Protein AF-A0AAV5ABP9-F1 (afdb_monomer)

Solvent-accessible surface area (backbone atoms only — not comparable to full-atom values): 22775 Å² total; per-residue (Å²): 106,71,69,58,48,53,48,49,71,70,69,61,62,86,67,40,73,38,62,64,53,72,76,90,63,80,54,78,75,54,71,71,56,44,53,53,24,44,56,47,23,50,57,42,38,57,63,58,50,28,58,46,76,56,95,91,38,80,39,76,64,48,29,26,40,53,70,56,33,76,92,38,43,71,46,12,31,52,50,42,53,54,31,68,34,77,51,54,72,71,52,22,71,60,40,74,41,64,24,58,48,83,53,46,57,26,41,31,40,62,42,60,69,42,52,54,41,56,42,40,75,74,50,80,63,92,67,87,70,66,89,77,56,72,86,69,51,84,60,48,59,58,40,54,44,34,39,46,74,86,51,79,84,89,48,54,27,37,42,39,69,58,70,47,73,68,56,50,53,47,38,37,73,78,68,59,50,73,42,73,61,64,62,43,41,45,51,37,10,73,29,41,27,34,52,42,68,64,50,75,50,83,93,82,78,78,61,95,81,65,95,66,56,39,60,58,43,43,51,34,74,43,73,82,26,63,80,29,77,47,61,68,33,92,79,40,38,32,48,45,62,49,56,56,46,67,77,73,56,93,73,88,71,89,73,54,64,39,78,20,67,33,35,26,23,70,47,58,92,63,78,84,73,90,50,93,84,58,80,77,78,92,82,70,75,75,40,73,32,82,49,53,26,35,17,55,43,22,50,28,57,76,70,69,41,71,63,36,39,57,38,23,30,43,38,19,49,46,43,52,48,50,33,55,51,35,48,53,64,57,69,74,49,70,85,91,52,88,48,70,70,57,50,49,52,48,34,60,65,46,31,46,81,83,48,62,64,58,59,52,18,43,51,46,39,52,54,53,55,46,59,48,61,69,48,44,58,48,49,52,50,49,52,48,52,50,52,50,53,52,51,54,52,54,58,54,66,74,76,110

Foldseek 3Di:
DVVLLVVCLVVVDLEAEQDFQQDPDFDDDDPVSQVVRLVVSVVSLLVNLFWDADPNDTHGHAYEYEQGRALDLVSLLVSLVQQVDADDPVSCVRNVDRGSLVSYQYYEYECQSNLSNQCCVPDVDPPPDDSLWCPSVPSVLSSLCSNPVPPDPPHAYEYEDDRDPLSVLCCCPRPNHDYYDCVNLLVCLLLQWQFEAAPLHDDDPPPVPDPDAAARTDLLLDPVLLPFQDARYPQAAAPVVVVVVVVPDPDPDDRHHQCFCQRWNWDWPWDDDPDPPDDTDPPIDIDTDHHHGSSNLSVCLLVVPPVSSVSRSRSSVSRVVNRVVSVVVVVPDDPVDDDSVNSSVVSPRRYPSRNVVSVVSNVSSVVSVCVPPPNVVVVVVVVVVVVVVVVVVVVVVVVD

Secondary structure (DSSP, 8-state):
-HHHHHHHHHH--SSEEPPP---SSPSP--HHHHHHHHHHHHHHHHHHHS-EEETTEEE---EEEE---TT-HHHHHHHHHHHHSPPPHHHHHHH--SSSGGGEEEEEEEHHHHHHHHHHHH--S-----TT-GGGGGGHHHHHHHHHTTS-SSS-EEEE----HHHHHHHHHHH---EE--HHHHHHHHTTEEE---SSPPSS---TT--SPBPSEEETTSGGGGG--S-S-SSSBPHHHHHHHHTT--------B--STTTS-EE--S----STT----TT---EEPPPPPHHHHHHHHHHT-THHHHHHHHHHHHHHHHHHHHHHHHHTS-TTS--HHHHHHHHHHHB-SS-HHHHHHHHHHHHHHHHSTHHHHHHHHHHHHHHHHHHHHHHHHT--

Structure (mmCIF, N/CA/C/O backbone):
data_AF-A0AAV5ABP9-F1
#
_entry.id   AF-A0AAV5ABP9-F1
#
loop_
_atom_site.group_PDB
_atom_site.id
_atom_site.type_symbol
_atom_site.label_atom_id
_atom_site.label_alt_id
_atom_site.label_comp_id
_atom_site.label_asym_id
_atom_site.label_entity_id
_atom_site.label_seq_id
_atom_site.pdbx_PDB_ins_code
_atom_site.Cartn_x
_atom_site.Cartn_y
_atom_site.Cartn_z
_atom_site.occupancy
_atom_site.B_iso_or_equiv
_atom_site.auth_seq_id
_atom_site.auth_comp_id
_atom_site.auth_asym_id
_atom_site.auth_atom_id
_atom_site.pdbx_PDB_model_num
ATOM 1 N N . MET A 1 1 ? -21.504 12.100 12.388 1.00 76.19 1 MET A N 1
ATOM 2 C CA . MET A 1 1 ? -21.628 10.659 12.692 1.00 76.19 1 MET A CA 1
ATOM 3 C C . MET A 1 1 ? -22.806 10.020 11.988 1.00 76.19 1 MET A C 1
ATOM 5 O O . MET A 1 1 ? -22.550 9.231 11.090 1.00 76.19 1 MET A O 1
ATOM 9 N N . HIS A 1 2 ? -24.050 10.438 12.254 1.00 82.38 2 HIS A N 1
ATOM 10 C CA . HIS A 1 2 ? -25.236 9.886 11.575 1.00 82.38 2 HIS A CA 1
ATOM 11 C C . HIS A 1 2 ? -25.135 9.827 10.042 1.00 82.38 2 HIS A C 1
ATOM 13 O O . HIS A 1 2 ? -25.516 8.823 9.454 1.00 82.38 2 HIS A O 1
ATOM 19 N N . ALA A 1 3 ? -24.556 10.848 9.397 1.00 91.69 3 ALA A N 1
ATOM 20 C CA . ALA A 1 3 ? -24.339 10.840 7.948 1.00 91.69 3 ALA A CA 1
ATOM 21 C C . ALA A 1 3 ? -23.408 9.704 7.476 1.00 91.69 3 ALA A C 1
ATOM 23 O O . ALA A 1 3 ? -23.707 9.045 6.488 1.00 91.69 3 ALA A O 1
ATOM 24 N N . TYR A 1 4 ? -22.311 9.440 8.198 1.00 93.75 4 TYR A N 1
ATOM 25 C CA . TYR A 1 4 ? -21.371 8.371 7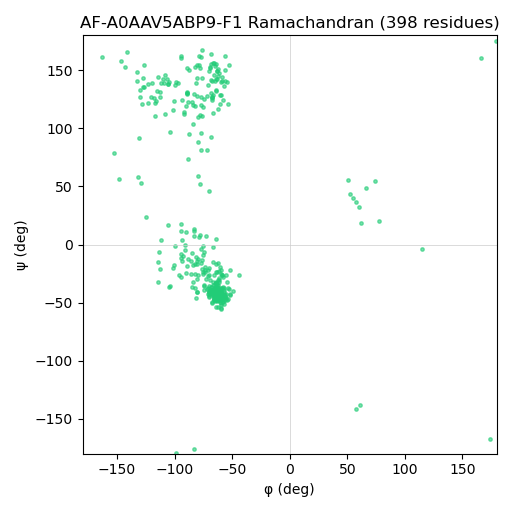.846 1.00 93.75 4 TYR A CA 1
ATOM 26 C C . TYR A 1 4 ? -21.979 6.987 8.066 1.00 93.75 4 TYR A C 1
ATOM 28 O O . TYR A 1 4 ? -21.883 6.132 7.194 1.00 93.75 4 TYR A O 1
ATOM 36 N N . ARG A 1 5 ? -22.663 6.788 9.199 1.00 92.19 5 ARG A N 1
ATOM 37 C CA . ARG A 1 5 ? -23.379 5.538 9.471 1.00 92.19 5 ARG A CA 1
ATOM 38 C C . ARG A 1 5 ? -24.446 5.278 8.408 1.00 92.19 5 ARG A C 1
ATOM 40 O O . ARG A 1 5 ? -24.461 4.196 7.846 1.00 92.19 5 ARG A O 1
ATOM 47 N N . SER A 1 6 ? -25.265 6.283 8.089 1.00 92.00 6 SER A N 1
ATOM 48 C CA . SER A 1 6 ? -26.284 6.198 7.034 1.00 92.00 6 SER A CA 1
ATOM 49 C C . SER A 1 6 ? -25.678 5.808 5.681 1.00 92.00 6 SER A C 1
ATOM 51 O O . SER A 1 6 ? -26.166 4.890 5.024 1.00 92.00 6 SER A O 1
ATOM 53 N N . TYR A 1 7 ? -24.553 6.430 5.307 1.00 93.19 7 TYR A N 1
ATOM 54 C CA . TYR A 1 7 ? -23.805 6.069 4.103 1.00 93.19 7 TYR A CA 1
ATOM 55 C C . TYR A 1 7 ? -23.319 4.613 4.136 1.00 93.19 7 TYR A C 1
ATOM 57 O O . TYR A 1 7 ? -23.580 3.862 3.200 1.00 93.19 7 TYR A O 1
ATOM 65 N N . ALA A 1 8 ? -22.673 4.184 5.224 1.00 92.19 8 ALA A N 1
ATOM 66 C CA . ALA A 1 8 ? -22.177 2.816 5.368 1.00 92.19 8 ALA A CA 1
ATOM 67 C C . ALA A 1 8 ? -23.312 1.779 5.297 1.00 92.19 8 ALA A C 1
ATOM 69 O O . ALA A 1 8 ? -23.156 0.745 4.656 1.00 92.19 8 ALA A O 1
ATOM 70 N N . THR A 1 9 ? -24.475 2.073 5.886 1.00 90.31 9 THR A N 1
ATOM 71 C CA . THR A 1 9 ? -25.656 1.196 5.830 1.00 90.31 9 THR A CA 1
ATOM 72 C C . THR A 1 9 ? -26.358 1.188 4.477 1.00 90.31 9 THR A C 1
ATOM 74 O O . THR A 1 9 ? -27.052 0.228 4.170 1.00 90.31 9 THR A O 1
ATOM 77 N N . ALA A 1 10 ? -26.197 2.241 3.673 1.00 91.44 10 ALA A N 1
ATOM 78 C CA . ALA A 1 10 ? -26.749 2.299 2.324 1.00 91.44 10 ALA A CA 1
ATOM 79 C C . ALA A 1 10 ? -25.852 1.583 1.304 1.00 91.44 10 ALA A C 1
ATOM 81 O O . ALA A 1 10 ? -26.357 0.951 0.382 1.00 91.44 10 ALA A O 1
ATOM 82 N N . VAL A 1 11 ? -24.529 1.688 1.466 1.00 92.06 11 VAL A N 1
ATOM 83 C CA . VAL A 1 11 ? -23.543 1.084 0.556 1.00 92.06 11 VAL A CA 1
ATOM 84 C C . VAL A 1 11 ? -23.264 -0.380 0.898 1.00 92.06 11 VAL A C 1
ATOM 86 O O . VAL A 1 11 ? -23.002 -1.158 -0.011 1.00 92.06 11 VAL A O 1
ATOM 89 N N . LEU A 1 12 ? -23.333 -0.751 2.182 1.00 89.38 12 LEU A N 1
ATOM 90 C CA . LEU A 1 12 ? -23.032 -2.094 2.696 1.00 89.38 12 LEU A CA 1
ATOM 91 C C . LEU A 1 12 ? -21.674 -2.649 2.213 1.00 89.38 12 LEU A C 1
ATOM 93 O O . LEU A 1 12 ? -21.633 -3.729 1.627 1.00 89.38 12 LEU A O 1
ATOM 97 N N . PRO A 1 13 ? -20.553 -1.932 2.433 1.00 94.44 13 PRO A N 1
ATOM 98 C CA . PRO A 1 13 ? -19.239 -2.455 2.073 1.00 94.44 13 PRO A CA 1
ATOM 99 C C . PRO A 1 13 ? -18.839 -3.625 2.986 1.00 94.44 13 PRO A C 1
ATOM 101 O O . PRO A 1 13 ? -19.225 -3.668 4.156 1.00 94.44 13 PRO A O 1
ATOM 104 N N . ASP A 1 14 ? -17.997 -4.529 2.477 1.00 94.94 14 ASP A N 1
ATOM 105 C CA . ASP A 1 14 ? -17.521 -5.702 3.227 1.00 94.94 14 ASP A CA 1
ATOM 106 C C . ASP A 1 14 ? -16.711 -5.336 4.479 1.00 94.94 14 ASP A C 1
ATOM 108 O O . ASP A 1 14 ? -16.720 -6.076 5.464 1.00 94.94 14 ASP A O 1
ATOM 112 N N . ILE A 1 15 ? -16.013 -4.195 4.439 1.00 95.94 15 ILE A N 1
ATOM 113 C CA . ILE A 1 15 ? -15.185 -3.650 5.521 1.00 95.94 15 ILE A CA 1
ATOM 114 C C . ILE A 1 15 ? -15.559 -2.183 5.743 1.00 95.94 15 ILE A C 1
ATOM 116 O O . ILE A 1 15 ? -15.636 -1.396 4.796 1.00 95.94 15 ILE A O 1
ATOM 120 N N . ILE A 1 16 ? -15.752 -1.796 7.006 1.00 96.50 16 ILE A N 1
ATOM 121 C CA . ILE A 1 16 ? -16.068 -0.421 7.409 1.00 96.50 16 ILE A CA 1
ATOM 122 C C . ILE A 1 16 ? -14.989 0.089 8.354 1.00 96.50 16 ILE A C 1
ATOM 124 O O . ILE A 1 16 ? -14.723 -0.521 9.382 1.00 96.50 16 ILE A O 1
ATOM 128 N N . PHE A 1 17 ? -14.405 1.246 8.056 1.00 95.69 17 PHE A N 1
ATOM 129 C CA . PHE A 1 17 ? -13.435 1.881 8.945 1.00 95.69 17 PHE A CA 1
ATOM 130 C C . PHE A 1 17 ? -14.124 2.816 9.940 1.00 95.69 17 PHE A C 1
ATOM 132 O O . PHE A 1 17 ? -14.895 3.694 9.558 1.00 95.69 17 PHE A O 1
ATOM 139 N N . SER A 1 18 ? -13.832 2.678 11.234 1.00 95.38 18 SER A N 1
ATOM 140 C CA . SER A 1 18 ? -14.307 3.644 12.227 1.00 95.38 18 SER A CA 1
ATOM 141 C C . SER A 1 18 ? -13.690 5.018 11.949 1.00 95.38 18 SER A C 1
ATOM 143 O O . SER A 1 18 ? -12.470 5.116 11.798 1.00 95.38 18 SER A O 1
ATOM 145 N N . LEU A 1 19 ? -14.489 6.086 11.955 1.00 94.19 19 LEU A N 1
ATOM 146 C CA . LEU A 1 19 ? -13.950 7.436 11.793 1.00 94.19 19 LEU A CA 1
ATOM 147 C C . LEU A 1 19 ? -13.095 7.841 13.008 1.00 94.19 19 LEU A C 1
ATOM 149 O O . LEU A 1 19 ? -13.609 7.830 14.129 1.00 94.19 19 LEU A O 1
ATOM 153 N N . PRO A 1 20 ? -11.834 8.261 12.811 1.00 94.88 20 PRO A N 1
ATOM 154 C CA . PRO A 1 20 ? -11.014 8.846 13.870 1.00 94.88 20 PRO A CA 1
ATOM 155 C C . PRO A 1 20 ? -11.190 10.379 13.956 1.00 94.88 20 PRO A C 1
ATOM 157 O O . PRO A 1 20 ? -11.413 11.046 12.947 1.00 94.88 20 PRO A O 1
ATOM 160 N N . ASP A 1 21 ? -11.008 10.985 15.136 1.00 95.00 21 ASP A N 1
ATOM 161 C CA . ASP A 1 21 ? -10.822 12.448 15.268 1.00 95.00 21 ASP A CA 1
ATOM 162 C C . ASP A 1 21 ? -9.337 12.817 15.140 1.00 95.00 21 ASP A C 1
ATOM 164 O O . ASP A 1 21 ? -8.674 13.143 16.129 1.00 95.00 21 ASP A O 1
ATOM 168 N N . ILE A 1 22 ? -8.796 12.760 13.924 1.00 88.88 22 ILE A N 1
ATOM 169 C CA . ILE A 1 22 ? -7.418 13.192 13.650 1.00 88.88 22 ILE A CA 1
ATOM 170 C C . ILE A 1 22 ? -7.398 14.722 13.507 1.00 88.88 22 ILE A C 1
ATOM 172 O O . ILE A 1 22 ? -8.206 15.275 12.756 1.00 88.88 22 ILE A O 1
ATOM 176 N N . PRO A 1 23 ? -6.524 15.453 14.226 1.00 84.38 23 PRO A N 1
ATOM 177 C CA . PRO A 1 23 ? -6.449 16.901 14.080 1.00 84.38 23 PRO A CA 1
ATOM 178 C C . PRO A 1 23 ? -6.087 17.309 12.646 1.00 84.38 23 PRO A C 1
ATOM 180 O O . PRO A 1 23 ? -5.089 16.858 12.104 1.00 84.38 23 PRO A O 1
ATOM 183 N N . PHE A 1 24 ? -6.877 18.211 12.060 1.00 83.31 24 PHE A N 1
ATOM 184 C CA . PHE A 1 24 ? -6.592 18.788 10.740 1.00 83.31 24 PHE A CA 1
ATOM 185 C C . PHE A 1 24 ? -5.496 19.865 10.783 1.00 83.31 24 PHE A C 1
ATOM 187 O O . PHE A 1 24 ? -4.980 20.276 9.748 1.00 83.31 24 PHE A O 1
ATOM 194 N N . THR A 1 25 ? -5.184 20.380 11.975 1.00 85.94 25 THR A N 1
ATOM 195 C CA . THR A 1 25 ? -4.130 21.377 12.172 1.00 85.94 25 THR A CA 1
ATOM 196 C C . THR A 1 25 ? -2.759 20.703 12.148 1.00 85.94 25 THR A C 1
ATOM 198 O O . THR A 1 25 ? -2.661 19.547 12.567 1.00 85.94 25 THR A O 1
ATOM 201 N N . PRO A 1 26 ? -1.687 21.402 11.744 1.00 84.38 26 PRO A N 1
ATOM 202 C CA . PRO A 1 26 ? -0.336 20.859 11.836 1.00 84.38 26 PRO A CA 1
ATOM 203 C C . PRO A 1 26 ? 0.050 20.493 13.288 1.00 84.38 26 PRO A C 1
ATOM 205 O O . PRO A 1 26 ? -0.382 21.182 14.219 1.00 84.38 26 PRO A O 1
ATOM 208 N N . PRO A 1 27 ? 0.819 19.410 13.503 1.00 86.12 27 PRO A N 1
ATOM 209 C CA . PRO A 1 27 ? 1.435 19.093 14.795 1.00 86.12 27 PRO A CA 1
ATOM 210 C C . PRO A 1 27 ? 2.537 20.114 15.163 1.00 86.12 27 PRO A C 1
ATOM 212 O O . PRO A 1 27 ? 2.998 20.839 14.282 1.00 86.12 27 PRO A O 1
ATOM 215 N N . PRO A 1 28 ? 2.982 20.189 16.438 1.00 88.19 28 PRO A N 1
ATOM 216 C CA . PRO A 1 28 ? 2.688 19.281 17.553 1.00 88.19 28 PRO A CA 1
ATOM 217 C C . PRO A 1 28 ? 1.329 19.526 18.230 1.00 88.19 28 PRO A C 1
ATOM 219 O O . PRO A 1 28 ? 0.794 20.633 18.246 1.00 8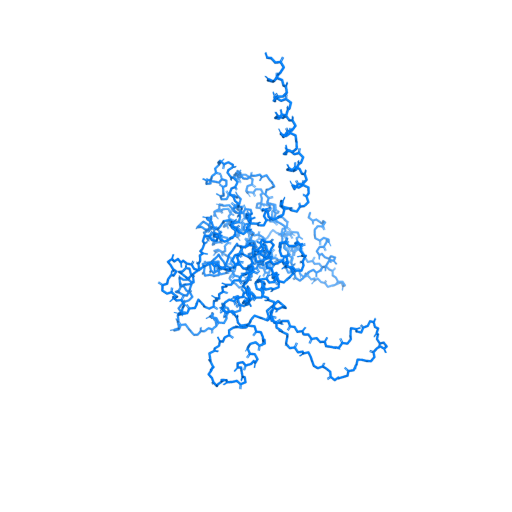8.19 28 PRO A O 1
ATOM 222 N N . TYR A 1 29 ? 0.773 18.476 18.845 1.00 89.31 29 TYR A N 1
ATOM 223 C CA . TYR A 1 29 ? -0.518 18.532 19.539 1.00 89.31 29 TYR A CA 1
ATOM 224 C C . TYR A 1 29 ? -0.357 18.517 21.059 1.00 89.31 29 TYR A C 1
ATOM 226 O O . TYR A 1 29 ? 0.414 17.734 21.610 1.00 89.31 29 TYR A O 1
ATOM 234 N N . SER A 1 30 ? -1.141 19.345 21.753 1.00 91.31 30 SER A N 1
ATOM 235 C CA . SER A 1 30 ? -1.190 19.338 23.218 1.00 91.31 30 SER A CA 1
ATOM 236 C C . SER A 1 30 ? -1.826 18.055 23.762 1.00 91.31 30 SER A C 1
ATOM 238 O O . SER A 1 30 ? -2.683 17.450 23.112 1.00 91.31 30 SER A O 1
ATOM 240 N N . GLN A 1 31 ? -1.492 17.690 25.005 1.00 92.44 31 GLN A N 1
ATOM 241 C CA . GLN A 1 31 ? -2.100 16.542 25.691 1.00 92.44 31 GLN A CA 1
ATOM 242 C C . GLN A 1 31 ? -3.635 16.613 25.670 1.00 92.44 31 GLN A C 1
ATOM 244 O O . GLN A 1 31 ? -4.302 15.643 25.327 1.00 92.44 31 GLN A O 1
ATOM 249 N N . LYS A 1 32 ? -4.203 17.800 25.932 1.00 94.00 32 LYS A N 1
ATOM 250 C CA . LYS A 1 32 ? -5.653 18.041 25.886 1.00 94.00 32 LYS A CA 1
ATOM 251 C C . LYS A 1 32 ? -6.254 17.739 24.508 1.00 94.00 32 LYS A C 1
ATOM 253 O O . LYS A 1 32 ? -7.375 17.239 24.429 1.00 94.00 32 LYS A O 1
ATOM 258 N N . ARG A 1 33 ? -5.539 18.039 23.413 1.00 94.12 33 ARG A N 1
ATOM 259 C CA . ARG A 1 33 ? -6.014 17.733 22.053 1.00 94.12 33 ARG A CA 1
ATOM 260 C C . ARG A 1 33 ? -6.011 16.231 21.785 1.00 94.12 33 ARG A C 1
ATOM 262 O O . ARG A 1 33 ? -6.974 15.753 21.188 1.00 94.12 33 ARG A O 1
ATOM 269 N N . ILE A 1 34 ? -4.978 15.521 22.241 1.00 93.69 34 ILE A N 1
ATOM 270 C CA . ILE A 1 34 ? -4.862 14.061 22.108 1.00 93.69 34 ILE A CA 1
ATOM 271 C C . ILE A 1 34 ? -5.971 13.366 22.907 1.00 93.69 34 ILE A C 1
ATOM 273 O O . ILE A 1 34 ? -6.684 12.541 22.348 1.00 93.69 34 ILE A O 1
ATOM 277 N N . THR A 1 35 ? -6.196 13.758 24.165 1.00 95.12 35 THR A N 1
ATOM 278 C CA . THR A 1 35 ? -7.293 13.219 24.988 1.00 95.12 35 THR A CA 1
ATOM 279 C C . THR A 1 35 ? -8.649 13.405 24.307 1.00 95.12 35 THR A C 1
ATOM 281 O O . THR A 1 35 ? -9.393 12.446 24.138 1.00 95.12 35 THR A O 1
ATOM 284 N N . LYS A 1 36 ? -8.934 14.608 23.795 1.00 95.94 36 LYS A N 1
ATOM 285 C CA . LYS A 1 36 ? -10.193 14.881 23.085 1.00 95.94 36 LYS A CA 1
ATOM 286 C C . LYS A 1 36 ? -10.344 14.078 21.785 1.00 95.94 36 LYS A C 1
ATOM 288 O O . LYS A 1 36 ? -11.460 13.736 21.403 1.00 95.94 36 LYS A O 1
ATOM 293 N N . SER A 1 37 ? -9.234 13.816 21.091 1.00 95.69 37 SER A N 1
ATOM 294 C CA . SER A 1 37 ? -9.201 12.967 19.893 1.00 95.69 37 SER A CA 1
ATOM 295 C C . SER A 1 37 ? -9.574 11.520 20.229 1.00 95.69 37 SER A C 1
ATOM 297 O O . SER A 1 37 ? -10.409 10.930 19.544 1.00 95.69 37 SER A O 1
ATOM 299 N N . ILE A 1 38 ? -9.027 10.983 21.324 1.00 96.75 38 ILE A N 1
ATOM 300 C CA . ILE A 1 38 ? -9.359 9.655 21.856 1.00 96.75 38 ILE A CA 1
ATOM 301 C C . ILE A 1 38 ? -10.846 9.573 22.214 1.00 96.75 38 ILE A C 1
ATOM 303 O O . ILE A 1 38 ? -11.552 8.732 21.662 1.00 96.75 38 ILE A O 1
ATOM 307 N N . GLU A 1 39 ? -11.339 10.485 23.057 1.00 96.81 39 GLU A N 1
ATOM 308 C CA . GLU A 1 39 ? -12.739 10.514 23.512 1.00 96.81 39 GLU A CA 1
ATOM 309 C C . GLU A 1 39 ? -13.724 10.539 22.338 1.00 96.81 39 GLU A C 1
ATOM 311 O O . GLU A 1 39 ? -14.662 9.748 22.273 1.00 96.81 39 GLU A O 1
ATOM 316 N N . ARG A 1 40 ? -13.486 11.415 21.356 1.00 96.75 40 ARG A N 1
ATOM 317 C CA . ARG A 1 40 ? -14.351 11.515 20.176 1.00 96.75 40 ARG A CA 1
ATOM 318 C C . ARG A 1 40 ? -14.293 10.271 19.306 1.00 96.75 40 ARG A C 1
ATOM 320 O O . ARG A 1 40 ? -15.340 9.826 18.854 1.00 96.75 40 ARG A O 1
ATOM 327 N N . SER A 1 41 ? -13.107 9.706 19.091 1.00 97.50 41 SER A N 1
ATOM 328 C CA . SER A 1 41 ? -12.960 8.482 18.293 1.00 97.50 41 SER A CA 1
ATOM 329 C C . SER A 1 41 ? -13.698 7.304 18.940 1.00 97.50 41 SER A C 1
ATOM 331 O O . SER A 1 41 ? -14.334 6.529 18.234 1.00 97.50 41 SER A O 1
ATOM 333 N N . LEU A 1 42 ? -13.706 7.216 20.276 1.00 97.62 42 LEU A N 1
ATOM 334 C CA . LEU A 1 42 ? -14.500 6.230 21.019 1.00 97.62 42 LEU A CA 1
ATOM 335 C C . LEU A 1 42 ? -16.009 6.459 20.851 1.00 97.62 42 LEU A C 1
ATOM 337 O O . LEU A 1 42 ? -16.729 5.522 20.514 1.00 97.62 42 LEU A O 1
ATOM 341 N N . CYS A 1 43 ? -16.493 7.701 20.988 1.00 96.06 43 CYS A N 1
ATOM 342 C CA . CYS A 1 43 ? -17.899 8.027 20.710 1.00 96.06 43 CYS A CA 1
ATOM 343 C C . CYS A 1 43 ? -18.306 7.652 19.277 1.00 96.06 43 CYS A C 1
ATOM 345 O O . CYS A 1 43 ? -19.420 7.192 19.030 1.00 96.06 43 CYS A O 1
ATOM 347 N N . TYR A 1 44 ? -17.408 7.877 18.318 1.00 96.62 44 TYR A N 1
ATOM 348 C CA . TYR A 1 44 ? -17.653 7.588 16.911 1.00 96.62 44 TYR A CA 1
ATOM 349 C C . TYR A 1 44 ? -17.704 6.084 16.639 1.00 96.62 44 TYR A C 1
ATOM 351 O O . TYR A 1 44 ? -18.564 5.627 15.883 1.00 96.62 44 TYR A O 1
ATOM 359 N N . LEU A 1 45 ? -16.819 5.327 17.289 1.00 97.44 45 LEU A N 1
ATOM 360 C CA . LEU A 1 45 ? -16.797 3.873 17.248 1.00 97.44 45 LEU A CA 1
ATOM 361 C C . LEU A 1 45 ? -18.078 3.275 17.845 1.00 97.44 45 LEU A C 1
ATOM 363 O O . LEU A 1 45 ? -18.715 2.437 17.212 1.00 97.44 45 LEU A O 1
ATOM 367 N N . LEU A 1 46 ? -18.502 3.750 19.019 1.00 96.44 46 LEU A N 1
ATOM 368 C CA . LEU A 1 46 ? -19.734 3.294 19.662 1.00 96.44 46 LEU A CA 1
ATOM 369 C C . LEU A 1 46 ? -20.949 3.445 18.728 1.00 96.44 46 LEU A C 1
ATOM 371 O O . LEU A 1 46 ? -21.774 2.539 18.626 1.00 96.44 46 LEU A O 1
ATOM 375 N N . ASP A 1 47 ? -21.049 4.566 18.007 1.00 95.25 47 ASP A N 1
ATOM 376 C CA . ASP A 1 47 ? -22.166 4.810 17.089 1.00 95.25 47 ASP A CA 1
ATOM 377 C C . ASP A 1 47 ? -22.158 3.875 15.870 1.00 95.25 47 ASP A C 1
ATOM 379 O O . ASP A 1 47 ? -23.218 3.397 15.463 1.00 95.25 47 ASP A O 1
ATOM 383 N N . ILE A 1 48 ? -20.991 3.573 15.288 1.00 96.19 48 ILE A N 1
ATOM 384 C CA . ILE A 1 48 ? -20.904 2.673 14.124 1.00 96.19 48 ILE A CA 1
ATOM 385 C C . ILE A 1 48 ? -21.082 1.192 14.509 1.00 96.19 48 ILE A C 1
ATOM 387 O O . ILE A 1 48 ? -21.583 0.419 13.696 1.00 96.19 48 ILE A O 1
ATOM 391 N N . LEU A 1 49 ? -20.780 0.810 15.756 1.00 96.31 49 LEU A N 1
ATOM 392 C CA . LEU A 1 49 ? -20.941 -0.561 16.268 1.00 96.31 49 LEU A CA 1
ATOM 393 C C . LEU A 1 49 ? -22.385 -0.964 16.594 1.00 96.31 49 LEU A C 1
ATOM 395 O O . LEU A 1 49 ? -22.661 -2.153 16.786 1.00 96.31 49 LEU A O 1
ATOM 399 N N . LYS A 1 50 ? -23.321 -0.009 16.650 1.00 95.06 50 LYS A N 1
ATOM 400 C CA . LYS A 1 50 ? -24.747 -0.327 16.809 1.00 95.06 50 LYS A CA 1
ATOM 401 C C . LYS A 1 50 ? -25.195 -1.265 15.676 1.00 95.06 50 LYS A C 1
ATOM 403 O O . LYS A 1 50 ? -24.768 -1.061 14.532 1.00 95.06 50 LYS A O 1
ATOM 408 N N . PRO A 1 51 ? -26.053 -2.261 15.940 1.00 93.44 51 PRO A N 1
ATOM 409 C CA . PRO A 1 51 ? -26.547 -3.151 14.897 1.00 93.44 51 PRO A CA 1
ATOM 410 C C . PRO A 1 51 ? -27.413 -2.393 13.881 1.00 93.44 51 PRO A C 1
ATOM 412 O O . PRO A 1 51 ? -27.945 -1.315 14.159 1.00 93.44 51 PRO A O 1
ATOM 415 N N . VAL A 1 52 ? -27.515 -2.940 12.676 1.00 90.94 52 VAL A N 1
ATOM 416 C CA . VAL A 1 52 ? -28.318 -2.404 11.574 1.00 90.94 52 VAL A CA 1
ATOM 417 C C . VAL A 1 52 ? -29.455 -3.376 11.320 1.00 90.94 52 VAL A C 1
ATOM 419 O O . VAL A 1 52 ? -29.217 -4.565 11.137 1.00 90.94 52 VAL A O 1
ATOM 422 N N . GLU A 1 53 ? -30.686 -2.884 11.312 1.00 88.31 53 GLU A N 1
ATOM 423 C CA . GLU A 1 53 ? -31.849 -3.704 10.997 1.00 88.31 53 GLU A CA 1
ATOM 424 C C . GLU A 1 53 ? -32.119 -3.663 9.491 1.00 88.31 53 GLU A C 1
ATOM 426 O O . GLU A 1 53 ? -32.363 -2.600 8.920 1.00 88.31 53 GLU A O 1
ATOM 431 N N . ILE A 1 54 ? -32.059 -4.824 8.840 1.00 84.50 54 ILE A N 1
ATOM 432 C CA . ILE A 1 54 ? -32.387 -4.992 7.422 1.00 84.50 54 ILE A CA 1
ATOM 433 C C . ILE A 1 54 ? -33.388 -6.140 7.333 1.00 84.50 54 ILE A C 1
ATOM 435 O O . ILE A 1 54 ? -33.094 -7.253 7.763 1.00 84.50 54 ILE A O 1
ATOM 439 N N . ASN A 1 55 ? -34.578 -5.881 6.785 1.00 86.94 55 ASN A N 1
ATOM 440 C CA . ASN A 1 55 ? -35.657 -6.872 6.670 1.00 86.94 55 ASN A CA 1
ATOM 441 C C . ASN A 1 55 ? -35.992 -7.574 8.008 1.00 86.94 55 ASN A C 1
ATOM 443 O O . ASN A 1 55 ? -36.153 -8.793 8.041 1.00 86.94 55 ASN A O 1
ATOM 447 N N . ASN A 1 56 ? -36.077 -6.813 9.107 1.00 88.25 56 ASN A N 1
ATOM 448 C CA . ASN A 1 56 ? -36.322 -7.301 10.476 1.00 88.25 56 ASN A CA 1
ATOM 449 C C . ASN A 1 56 ? -35.250 -8.261 11.030 1.00 88.25 56 ASN A C 1
ATOM 451 O O . ASN A 1 56 ? -35.501 -8.995 11.986 1.00 88.25 56 ASN A O 1
ATOM 455 N N . VAL A 1 57 ? -34.052 -8.275 10.439 1.00 89.69 57 VAL A N 1
ATOM 456 C CA . VAL A 1 57 ? -32.894 -9.018 10.944 1.00 89.69 57 VAL A CA 1
ATOM 457 C C . VAL A 1 57 ? -31.813 -8.024 11.349 1.00 89.69 57 VAL A C 1
ATOM 459 O O . VAL A 1 57 ? -31.496 -7.096 10.604 1.00 89.69 57 VAL A O 1
ATOM 462 N N . LEU A 1 58 ? -31.251 -8.213 12.543 1.00 90.50 58 LEU A N 1
ATOM 463 C CA . LEU A 1 58 ? -30.156 -7.395 13.054 1.00 90.50 58 LEU A CA 1
ATOM 464 C C . LEU A 1 58 ? -28.820 -7.913 12.522 1.00 90.50 58 LEU A C 1
ATOM 466 O O . LEU A 1 58 ? -28.415 -9.037 12.812 1.00 90.50 58 LEU A O 1
ATOM 470 N N . TYR A 1 59 ? -28.116 -7.057 11.794 1.00 90.06 59 TYR A N 1
ATOM 471 C CA . TYR A 1 59 ? -26.777 -7.305 11.281 1.00 90.06 59 TYR A CA 1
ATOM 472 C C . TYR A 1 59 ? -25.750 -6.472 12.038 1.00 90.06 59 TYR A C 1
ATOM 474 O O . TYR A 1 59 ? -26.001 -5.326 12.422 1.00 90.06 59 TYR A O 1
ATOM 482 N N . ARG A 1 60 ? -24.558 -7.042 12.217 1.00 91.50 60 ARG A N 1
ATOM 483 C CA . ARG A 1 60 ? -23.376 -6.294 12.643 1.00 91.50 60 ARG A CA 1
ATOM 484 C C . ARG A 1 60 ? -22.528 -5.957 11.431 1.00 91.50 60 ARG A C 1
ATOM 486 O O . ARG A 1 60 ? -22.375 -6.764 10.523 1.00 91.50 60 ARG A O 1
ATOM 493 N N . LEU A 1 61 ? -21.996 -4.746 11.448 1.00 93.56 61 LEU A N 1
ATOM 494 C CA . LEU A 1 61 ? -21.055 -4.270 10.451 1.00 93.56 61 LEU A CA 1
ATOM 495 C C . LEU A 1 61 ? -19.653 -4.797 10.782 1.00 93.56 61 LEU A C 1
ATOM 497 O O . LEU A 1 61 ? -19.282 -4.841 11.954 1.00 93.56 61 LEU A O 1
ATOM 501 N N . ASN A 1 62 ? -18.868 -5.145 9.761 1.00 95.81 62 ASN A N 1
ATOM 502 C CA . ASN A 1 62 ? -17.470 -5.551 9.926 1.00 95.81 62 ASN A CA 1
ATOM 503 C C . ASN A 1 62 ? -16.593 -4.312 10.151 1.00 95.81 62 ASN A C 1
ATOM 505 O O . ASN A 1 62 ? -16.013 -3.755 9.212 1.00 95.81 62 ASN A O 1
ATOM 509 N N . VAL A 1 63 ? -16.566 -3.820 11.391 1.00 97.69 63 VAL A N 1
ATOM 510 C CA . VAL A 1 63 ? -15.910 -2.555 11.734 1.00 97.69 63 VAL A CA 1
ATOM 511 C C . VAL A 1 63 ? -14.443 -2.777 12.079 1.00 97.69 63 VAL A C 1
ATOM 513 O O . VAL A 1 63 ? -14.106 -3.479 13.028 1.00 97.69 63 VAL A O 1
ATOM 516 N N . PHE A 1 64 ? -13.570 -2.101 11.347 1.00 98.31 64 PHE A N 1
ATOM 517 C CA . PHE A 1 64 ? -12.145 -2.003 11.609 1.00 98.31 64 PHE A CA 1
ATOM 518 C C . PHE A 1 64 ? -11.838 -0.669 12.292 1.00 98.31 64 PHE A C 1
ATOM 520 O O . PHE A 1 64 ? -12.185 0.399 11.780 1.00 98.31 64 PHE A O 1
ATOM 527 N N . VAL A 1 65 ? -11.206 -0.718 13.466 1.00 98.06 65 VAL A N 1
ATOM 528 C CA . VAL A 1 65 ? -10.967 0.476 14.286 1.00 98.06 65 VAL A CA 1
ATOM 529 C C . VAL A 1 65 ? -9.644 1.147 13.937 1.00 98.06 65 VAL A C 1
ATOM 531 O O . VAL A 1 65 ? -8.591 0.514 13.920 1.00 98.06 65 VAL A O 1
ATOM 534 N N . GLN A 1 66 ? -9.680 2.456 13.709 1.00 97.06 66 GLN A N 1
ATOM 535 C CA . GLN A 1 66 ? -8.471 3.247 13.516 1.00 97.06 66 GLN A CA 1
ATOM 536 C C . GLN A 1 66 ? -7.791 3.519 14.864 1.00 97.06 66 GLN A C 1
ATOM 538 O O . GLN A 1 66 ? -8.355 4.183 15.736 1.00 97.06 66 GLN A O 1
ATOM 543 N N . MET A 1 67 ? -6.547 3.070 15.021 1.00 97.06 67 MET A N 1
ATOM 544 C CA . MET A 1 67 ? -5.791 3.219 16.263 1.00 97.06 67 MET A CA 1
ATOM 545 C C . MET A 1 67 ? -5.272 4.653 16.439 1.00 97.06 67 MET A C 1
ATOM 547 O O . MET A 1 67 ? -4.342 5.091 15.749 1.00 97.06 67 MET A O 1
ATOM 551 N N . VAL A 1 68 ? -5.844 5.371 17.409 1.00 95.88 68 VAL A N 1
ATOM 552 C CA . VAL A 1 68 ? -5.515 6.768 17.751 1.00 95.88 68 VAL A CA 1
ATOM 553 C C . VAL A 1 68 ? -4.561 6.872 18.953 1.00 95.88 68 VAL A C 1
ATOM 555 O O . VAL A 1 68 ? -4.107 5.866 19.482 1.00 95.88 68 VAL A O 1
ATOM 558 N N . GLY A 1 69 ? -4.210 8.101 19.357 1.00 93.50 69 GLY A N 1
ATOM 559 C CA . GLY A 1 69 ? -3.238 8.391 20.430 1.00 93.50 69 GLY A CA 1
ATOM 560 C C . GLY A 1 69 ? -1.964 9.100 19.949 1.00 93.50 69 GLY A C 1
ATOM 561 O O . GLY A 1 69 ? -1.129 9.507 20.755 1.00 93.50 69 GLY A O 1
ATOM 562 N N . GLY A 1 70 ? -1.833 9.308 18.634 1.00 91.69 70 GLY A N 1
ATOM 563 C CA . GLY A 1 70 ? -0.715 10.036 18.035 1.00 91.69 70 GLY A CA 1
ATOM 564 C C . GLY A 1 70 ? 0.631 9.365 18.315 1.00 91.69 70 GLY A C 1
ATOM 565 O O . GLY A 1 70 ? 0.745 8.142 18.253 1.00 91.69 70 GLY A O 1
ATOM 566 N N . ILE A 1 71 ? 1.640 10.177 18.622 1.00 91.88 71 ILE A N 1
ATOM 567 C CA . ILE A 1 71 ? 3.024 9.748 18.891 1.00 91.88 71 ILE A CA 1
ATOM 568 C C . ILE A 1 71 ? 3.313 9.545 20.388 1.00 91.88 71 ILE A C 1
ATOM 570 O O . ILE A 1 71 ? 4.466 9.549 20.806 1.00 91.88 71 ILE A O 1
ATOM 574 N N . LYS A 1 72 ? 2.275 9.403 21.223 1.00 93.44 72 LYS A N 1
ATOM 575 C CA . LYS A 1 72 ? 2.425 9.131 22.658 1.00 93.44 72 LYS A CA 1
ATOM 576 C C . LYS A 1 72 ? 1.997 7.696 22.952 1.00 93.44 72 LYS A C 1
ATOM 578 O O . LYS A 1 72 ? 0.814 7.374 22.872 1.00 93.44 72 LYS A O 1
ATOM 583 N N . GLU A 1 73 ? 2.955 6.851 23.327 1.00 95.62 73 GLU A N 1
ATOM 584 C CA . GLU A 1 73 ? 2.718 5.433 23.644 1.00 95.62 73 GLU A CA 1
ATOM 585 C C . GLU A 1 73 ? 1.658 5.261 24.737 1.00 95.62 73 GLU A C 1
ATOM 587 O O . GLU A 1 73 ? 0.708 4.507 24.557 1.00 95.62 73 GLU A O 1
ATOM 592 N N . THR A 1 74 ? 1.731 6.054 25.810 1.00 96.62 74 THR A N 1
ATOM 593 C CA . THR A 1 74 ? 0.749 6.021 26.908 1.00 96.62 74 THR A CA 1
ATOM 594 C C . THR A 1 74 ? -0.674 6.331 26.447 1.00 96.62 74 THR A C 1
ATOM 596 O O . THR A 1 74 ? -1.623 5.706 26.911 1.00 96.62 74 THR A O 1
ATOM 599 N N . ALA A 1 75 ? -0.840 7.266 25.507 1.00 96.56 75 ALA A N 1
ATOM 600 C CA . ALA A 1 75 ? -2.144 7.611 24.949 1.00 96.56 75 ALA A CA 1
ATOM 601 C C . ALA A 1 75 ? -2.684 6.495 24.038 1.00 96.56 75 ALA A C 1
ATOM 603 O O . ALA A 1 75 ? -3.881 6.209 24.061 1.00 96.56 75 ALA A O 1
ATOM 604 N N . ARG A 1 76 ? -1.802 5.837 23.275 1.00 97.31 76 ARG A N 1
ATOM 605 C CA . ARG A 1 76 ? -2.146 4.672 22.447 1.00 97.31 76 ARG A CA 1
ATOM 606 C C . ARG A 1 76 ? -2.578 3.475 23.295 1.00 97.31 76 ARG A C 1
ATOM 608 O O . ARG A 1 76 ? -3.627 2.894 23.023 1.00 97.31 76 ARG A O 1
ATOM 615 N N . SER A 1 77 ? -1.839 3.166 24.359 1.00 97.69 77 SER A N 1
ATOM 616 C CA . SER A 1 77 ? -2.213 2.108 25.303 1.00 97.69 77 SER A CA 1
ATOM 617 C C . SER A 1 77 ? -3.513 2.431 26.040 1.00 97.69 77 SER A C 1
ATOM 619 O O . SER A 1 77 ? -4.344 1.548 26.218 1.00 97.69 77 SER A O 1
ATOM 621 N N . ALA A 1 78 ? -3.742 3.694 26.419 1.00 97.44 78 ALA A N 1
ATOM 622 C CA . ALA A 1 78 ? -4.998 4.106 27.047 1.00 97.44 78 ALA A CA 1
ATOM 623 C C . ALA A 1 78 ? -6.210 3.896 26.124 1.00 97.44 78 ALA A C 1
ATOM 625 O O . ALA A 1 78 ? -7.238 3.389 26.575 1.00 97.44 78 ALA A O 1
ATOM 626 N N . PHE A 1 79 ? -6.089 4.230 24.832 1.00 98.06 79 PHE A N 1
ATOM 627 C CA . PHE A 1 79 ? -7.139 3.951 23.849 1.00 98.06 79 PHE A CA 1
ATOM 628 C C . PHE A 1 79 ? -7.416 2.446 23.748 1.00 98.06 79 PHE A C 1
ATOM 630 O O . PHE A 1 79 ? -8.563 2.039 23.903 1.00 98.06 79 PHE A O 1
ATOM 637 N N . ALA A 1 80 ? -6.372 1.628 23.588 1.00 98.00 80 ALA A N 1
ATOM 638 C CA . ALA A 1 80 ? -6.486 0.173 23.496 1.00 98.00 80 ALA A CA 1
ATOM 639 C C . ALA A 1 80 ? -7.156 -0.455 24.731 1.00 98.00 80 ALA A C 1
ATOM 641 O O . ALA A 1 80 ? -8.099 -1.229 24.602 1.00 98.00 80 ALA A O 1
ATOM 642 N N . THR A 1 81 ? -6.739 -0.063 25.938 1.00 97.81 81 THR A N 1
ATOM 643 C CA . THR A 1 81 ? -7.356 -0.530 27.189 1.00 97.81 81 THR A CA 1
ATOM 644 C C . THR A 1 81 ? -8.822 -0.113 27.297 1.00 97.81 81 THR A C 1
ATOM 646 O O . THR A 1 81 ? -9.638 -0.882 27.797 1.00 97.81 81 THR A O 1
ATOM 649 N N . THR A 1 82 ? -9.185 1.069 26.791 1.00 97.75 82 THR A N 1
ATOM 650 C CA . THR A 1 82 ? -10.584 1.526 26.802 1.00 97.75 82 THR A CA 1
ATOM 651 C C . THR A 1 82 ? -11.473 0.675 25.894 1.00 97.75 82 THR A C 1
ATOM 653 O O . THR A 1 82 ? -12.629 0.446 26.233 1.00 97.75 82 THR A O 1
ATOM 656 N N . LEU A 1 83 ? -10.948 0.140 24.783 1.00 98.19 83 LEU A N 1
ATOM 657 C CA . LEU A 1 83 ? -11.711 -0.764 23.906 1.00 98.19 83 LEU A CA 1
ATOM 658 C C . LEU A 1 83 ? -12.151 -2.051 24.620 1.00 98.19 83 LEU A C 1
ATOM 660 O O . LEU A 1 83 ? -13.204 -2.600 24.300 1.00 98.19 83 LEU A O 1
ATOM 664 N N . LEU A 1 84 ? -11.355 -2.510 25.588 1.00 97.88 84 LEU A N 1
ATOM 665 C CA . LEU A 1 84 ? -11.605 -3.711 26.390 1.00 97.88 84 LEU A CA 1
ATOM 666 C C . LEU A 1 84 ? -12.438 -3.434 27.648 1.00 97.88 84 LEU A C 1
ATOM 668 O O . LEU A 1 84 ? -12.904 -4.378 28.287 1.00 97.88 84 LEU A O 1
ATOM 672 N N . GLY A 1 85 ? -12.606 -2.158 28.005 1.00 96.50 85 GLY A N 1
ATOM 673 C CA . GLY A 1 85 ? -13.377 -1.725 29.164 1.00 96.50 85 GLY A CA 1
ATOM 674 C C . GLY A 1 85 ? -14.854 -2.098 29.053 1.00 96.50 85 GLY A C 1
ATOM 675 O O . GLY A 1 85 ? -15.416 -2.173 27.960 1.00 96.50 85 GLY A O 1
ATOM 676 N N . GLU A 1 86 ? -15.480 -2.339 30.201 1.00 97.38 86 GLU A N 1
ATOM 677 C CA . GLU A 1 86 ? -16.908 -2.632 30.271 1.00 97.38 86 GLU A CA 1
ATOM 678 C C . GLU A 1 86 ? -17.729 -1.404 29.854 1.00 97.38 86 GLU A C 1
ATOM 680 O O . GLU A 1 86 ? -17.504 -0.303 30.354 1.00 97.38 86 GLU A O 1
ATOM 685 N N . LEU A 1 87 ? -18.665 -1.602 28.922 1.00 97.12 87 LEU A N 1
ATOM 686 C CA . LEU A 1 87 ? -19.581 -0.556 28.466 1.00 97.12 87 LEU A CA 1
ATOM 687 C C . LEU A 1 87 ? -20.595 -0.185 29.551 1.00 97.12 87 LEU A C 1
ATOM 689 O O . LEU A 1 87 ? -21.047 -1.037 30.323 1.00 97.12 87 LEU A O 1
ATOM 693 N N . GLU A 1 88 ? -21.036 1.070 29.550 1.00 96.44 88 GLU A N 1
ATOM 694 C CA . GLU A 1 88 ? -22.109 1.510 30.438 1.00 96.44 88 GLU A CA 1
ATOM 695 C C . GLU A 1 88 ? -23.435 0.802 30.090 1.00 96.44 88 GLU A C 1
ATOM 697 O O . GLU A 1 88 ? -23.659 0.445 28.930 1.00 96.44 88 GLU A O 1
ATOM 702 N N . PRO A 1 89 ? -24.378 0.622 31.037 1.00 96.56 89 PRO A N 1
ATOM 703 C CA . PRO A 1 89 ? -25.620 -0.122 30.790 1.00 96.56 89 PRO A CA 1
ATOM 704 C C . PRO A 1 89 ? -26.405 0.340 29.550 1.00 96.56 89 PRO A C 1
ATOM 706 O O . PRO A 1 89 ? -26.822 -0.479 28.735 1.00 96.56 89 PRO A O 1
ATOM 709 N N . ASN A 1 90 ? -26.525 1.655 29.345 1.00 96.31 90 ASN A N 1
ATOM 710 C CA . ASN A 1 90 ? -27.175 2.236 28.165 1.00 96.31 90 ASN A CA 1
ATOM 711 C C . ASN A 1 90 ? -26.423 1.913 26.857 1.00 96.31 90 ASN A C 1
ATOM 713 O O . ASN A 1 90 ? -27.022 1.690 25.809 1.00 96.31 90 ASN A O 1
ATOM 717 N N . GLU A 1 91 ? -25.094 1.873 26.902 1.00 96.06 91 GLU A N 1
ATOM 718 C CA . GLU A 1 91 ? -24.263 1.543 25.742 1.00 96.06 91 GLU A CA 1
ATOM 719 C C . GLU A 1 91 ? -24.370 0.054 25.397 1.00 96.06 91 GLU A C 1
ATOM 721 O O . GLU A 1 91 ? -24.461 -0.298 24.216 1.00 96.06 91 GLU A O 1
ATOM 726 N N . LYS A 1 92 ? -24.442 -0.817 26.414 1.00 96.62 92 LYS A N 1
ATOM 727 C CA . LYS A 1 92 ? -24.706 -2.252 26.246 1.00 96.62 92 LYS A CA 1
ATOM 728 C C . LYS A 1 92 ? -26.063 -2.504 25.600 1.00 96.62 92 LYS A C 1
ATOM 730 O O . LYS A 1 92 ? -26.145 -3.305 24.676 1.00 96.62 92 LYS A O 1
ATOM 735 N N . GLU A 1 93 ? -27.111 -1.803 26.029 1.00 94.81 93 GLU A N 1
ATOM 736 C CA . GLU A 1 93 ? -28.449 -1.916 25.430 1.00 94.81 93 GLU A CA 1
ATOM 737 C C . GLU A 1 93 ? -28.461 -1.483 23.957 1.00 94.81 93 GLU A C 1
ATOM 739 O O . GLU A 1 93 ? -29.068 -2.144 23.118 1.00 94.81 93 GLU A O 1
ATOM 744 N N . GLN A 1 94 ? -27.744 -0.408 23.614 1.00 93.75 94 GLN A N 1
ATOM 745 C CA . GLN A 1 94 ? -27.697 0.106 22.241 1.00 93.75 94 GLN A CA 1
ATOM 746 C C . GLN A 1 94 ? -26.845 -0.743 21.291 1.00 93.75 94 GLN A C 1
ATOM 748 O O . GLN A 1 94 ? -27.138 -0.821 20.097 1.00 93.75 94 GLN A O 1
ATOM 753 N N . THR A 1 95 ? -25.752 -1.324 21.785 1.00 94.56 95 THR A N 1
ATOM 754 C CA . THR A 1 95 ? -24.780 -2.052 20.952 1.00 94.56 95 THR A CA 1
ATOM 755 C C . THR A 1 95 ? -24.934 -3.564 21.027 1.00 94.56 95 THR A C 1
ATOM 757 O O . THR A 1 95 ? -24.473 -4.264 20.122 1.00 94.56 95 THR A O 1
ATOM 760 N N . LEU A 1 96 ? -25.580 -4.075 22.077 1.00 95.81 96 LEU A N 1
ATOM 761 C CA . LEU A 1 96 ? -25.655 -5.491 22.435 1.00 95.81 96 LEU A CA 1
ATOM 762 C C . LEU A 1 96 ? -24.261 -6.119 22.638 1.00 95.81 96 LEU A C 1
ATOM 764 O O . LEU A 1 96 ? -24.023 -7.254 22.223 1.00 95.81 96 LEU A O 1
ATOM 768 N N . LEU A 1 97 ? -23.316 -5.356 23.198 1.00 96.75 97 LEU A N 1
ATOM 769 C CA . LEU A 1 97 ? -21.923 -5.754 23.436 1.00 96.75 97 LEU A CA 1
ATOM 770 C C . LEU A 1 97 ? -21.532 -5.532 24.899 1.00 96.75 97 LEU A C 1
ATOM 772 O O . LEU A 1 97 ? -22.078 -4.656 25.558 1.00 96.75 97 LEU A O 1
ATOM 776 N N . ASN A 1 98 ? -20.546 -6.290 25.389 1.00 97.12 98 ASN A N 1
ATOM 777 C CA . ASN A 1 98 ? -19.978 -6.084 26.729 1.00 97.12 98 ASN A CA 1
ATOM 778 C C . ASN A 1 98 ? -18.877 -5.014 26.748 1.00 97.12 98 ASN A C 1
ATOM 780 O O . ASN A 1 98 ? -18.766 -4.271 27.719 1.00 97.12 98 ASN A O 1
ATOM 784 N N . ASN A 1 99 ? -18.076 -4.957 25.686 1.00 97.75 99 ASN A N 1
ATOM 785 C CA . ASN A 1 99 ? -17.016 -3.982 25.448 1.00 97.75 99 ASN A CA 1
ATOM 786 C C . ASN A 1 99 ? -17.002 -3.609 23.954 1.00 97.75 99 ASN A C 1
ATOM 788 O O . ASN A 1 99 ? -17.641 -4.281 23.139 1.00 97.75 99 ASN A O 1
ATOM 792 N N . LEU A 1 100 ? -16.303 -2.533 23.587 1.00 97.94 100 LEU A N 1
ATOM 793 C CA . LEU A 1 100 ? -16.232 -2.089 22.188 1.00 97.94 100 LEU A CA 1
ATOM 794 C C . LEU A 1 100 ? -15.500 -3.111 21.318 1.00 97.94 100 LEU A C 1
ATOM 796 O O . LEU A 1 100 ? -15.928 -3.383 20.198 1.00 97.94 100 LEU A O 1
ATOM 800 N N . ASP A 1 101 ? -14.424 -3.694 21.847 1.00 97.94 101 ASP A N 1
ATOM 801 C CA . ASP A 1 101 ? -13.584 -4.647 21.130 1.00 97.94 101 ASP A CA 1
ATOM 802 C C . ASP A 1 101 ? -14.369 -5.868 20.621 1.00 97.94 101 ASP A C 1
ATOM 804 O O . ASP A 1 101 ? -14.159 -6.304 19.493 1.00 97.94 101 ASP A O 1
ATOM 808 N N . ALA A 1 102 ? -15.357 -6.363 21.368 1.00 97.06 102 ALA A N 1
ATOM 809 C CA . ALA A 1 102 ? -16.216 -7.474 20.954 1.00 97.06 102 ALA A CA 1
ATOM 810 C C . ALA A 1 102 ? -17.004 -7.203 19.655 1.00 97.06 102 ALA A C 1
ATOM 812 O O . ALA A 1 102 ? -17.437 -8.146 18.995 1.00 97.06 102 ALA A O 1
ATOM 813 N N . GLY A 1 103 ? -17.209 -5.934 19.288 1.00 96.50 103 GLY A N 1
ATOM 814 C CA . GLY A 1 103 ? -17.823 -5.536 18.019 1.00 96.50 103 GLY A CA 1
ATOM 815 C C . GLY A 1 103 ? -16.826 -5.219 16.901 1.00 96.50 103 GLY A C 1
ATOM 816 O O . GLY A 1 103 ? -17.245 -4.994 15.768 1.00 96.50 103 GLY A O 1
ATOM 817 N N . ILE A 1 104 ? -15.529 -5.166 17.207 1.00 98.00 104 ILE A N 1
ATOM 818 C CA . ILE A 1 104 ? -14.460 -4.809 16.270 1.00 98.00 104 ILE A CA 1
ATOM 819 C C . ILE A 1 104 ? -13.963 -6.068 15.557 1.00 98.00 104 ILE A C 1
ATOM 821 O O . ILE A 1 104 ? -13.607 -7.056 16.200 1.00 98.00 104 ILE A O 1
ATOM 825 N N . SER A 1 105 ? -13.884 -6.000 14.229 1.00 98.06 105 SER A N 1
ATOM 826 C CA . SER A 1 105 ? -13.380 -7.067 13.356 1.00 98.06 105 SER A CA 1
ATOM 827 C C . SER A 1 105 ? -11.870 -6.999 13.118 1.00 98.06 105 SER A C 1
ATOM 829 O O . SER A 1 105 ? -11.286 -7.997 12.716 1.00 98.06 105 SER A O 1
ATOM 831 N N . GLY A 1 106 ? -11.227 -5.854 13.358 1.00 98.31 106 GLY A N 1
ATOM 832 C CA . GLY A 1 106 ? -9.782 -5.692 13.195 1.00 98.31 106 GLY A CA 1
ATOM 833 C C . GLY A 1 106 ? -9.278 -4.286 13.501 1.00 98.31 106 GLY A C 1
ATOM 834 O O . GLY A 1 106 ? -10.059 -3.371 13.772 1.00 98.31 106 GLY A O 1
ATOM 835 N N . TYR A 1 107 ? -7.960 -4.110 13.460 1.00 98.50 107 TYR A N 1
ATOM 836 C CA . TYR A 1 107 ? -7.284 -2.866 13.848 1.00 98.50 107 TYR A CA 1
ATOM 837 C C . TYR A 1 107 ? -6.601 -2.215 12.649 1.00 98.50 107 TYR A C 1
ATOM 839 O O . TYR A 1 107 ? -6.048 -2.910 11.803 1.00 98.50 107 TYR A O 1
ATOM 847 N N . VAL A 1 108 ? -6.601 -0.884 12.584 1.00 97.88 108 VAL A N 1
ATOM 848 C CA . VAL A 1 108 ? -6.035 -0.122 11.463 1.00 97.88 108 VAL A CA 1
ATOM 849 C C . VAL A 1 108 ? -5.046 0.918 11.952 1.00 97.88 108 VAL A C 1
ATOM 851 O O . VAL A 1 108 ? -5.314 1.672 12.890 1.00 97.88 108 VAL A O 1
ATOM 854 N N . PHE A 1 109 ? -3.909 0.997 11.272 1.00 96.56 109 PHE A N 1
ATOM 855 C CA . PHE A 1 109 ? -2.890 2.013 11.487 1.00 96.56 109 PHE A CA 1
ATOM 856 C C . PHE A 1 109 ? -2.734 2.865 10.234 1.00 96.56 109 PHE A C 1
ATOM 858 O O . PHE A 1 109 ? -2.391 2.364 9.175 1.00 96.56 109 PHE A O 1
ATOM 865 N N . ASP A 1 110 ? -2.940 4.172 10.361 1.00 93.19 110 ASP A N 1
ATOM 866 C CA . ASP A 1 110 ? -2.648 5.135 9.300 1.00 93.19 110 ASP A CA 1
ATOM 867 C C . ASP A 1 110 ? -1.330 5.814 9.642 1.00 93.19 110 ASP A C 1
ATOM 869 O O . ASP A 1 110 ? -1.192 6.475 10.680 1.00 93.19 110 ASP A O 1
ATOM 873 N N . LEU A 1 111 ? -0.339 5.593 8.785 1.00 92.69 111 LEU A N 1
ATOM 874 C CA . LEU A 1 111 ? 1.011 6.064 9.019 1.00 92.69 111 LEU A CA 1
ATOM 875 C C . LEU A 1 111 ? 1.203 7.531 8.612 1.00 92.69 111 LEU A C 1
ATOM 877 O O . LEU A 1 111 ? 2.161 8.147 9.080 1.00 92.69 111 LEU A O 1
ATOM 881 N N . VAL A 1 112 ? 0.321 8.141 7.804 1.00 89.75 112 VAL A N 1
ATOM 882 C CA . VAL A 1 112 ? 0.493 9.550 7.384 1.00 89.75 112 VAL A CA 1
ATOM 883 C C . VAL A 1 112 ? 0.424 10.517 8.571 1.00 89.75 112 VAL A C 1
ATOM 885 O O . VAL A 1 112 ? 1.391 11.261 8.770 1.00 89.75 112 VAL A O 1
ATOM 888 N N . PRO A 1 113 ? -0.626 10.498 9.416 1.00 89.44 113 PRO A N 1
ATOM 889 C CA . PRO A 1 113 ? -0.722 11.408 10.559 1.00 89.44 113 PRO A CA 1
ATOM 890 C C . PRO A 1 113 ? 0.391 11.175 11.588 1.00 89.44 113 PRO A C 1
ATOM 892 O O . PRO A 1 113 ? 0.883 12.120 12.212 1.00 89.44 113 PRO A O 1
ATOM 895 N N . LEU A 1 114 ? 0.829 9.919 11.747 1.00 89.94 114 LEU A N 1
ATOM 896 C CA . LEU A 1 114 ? 1.958 9.564 12.608 1.00 89.94 114 LEU A CA 1
ATOM 897 C C . LEU A 1 114 ? 3.266 10.166 12.098 1.00 89.94 114 LEU A C 1
ATOM 899 O O . LEU A 1 114 ? 3.966 10.818 12.869 1.00 89.94 114 LEU A O 1
ATOM 903 N N . ARG A 1 115 ? 3.577 10.016 10.806 1.00 88.56 115 ARG A N 1
ATOM 904 C CA . ARG A 1 115 ? 4.790 10.594 10.208 1.00 88.56 115 ARG A CA 1
ATOM 905 C C . ARG A 1 115 ? 4.788 12.116 10.263 1.00 88.56 115 ARG A C 1
ATOM 907 O O . ARG A 1 115 ? 5.819 12.696 10.586 1.00 88.56 115 ARG A O 1
ATOM 914 N N . GLN A 1 116 ? 3.651 12.761 9.996 1.00 86.88 116 GLN A N 1
ATOM 915 C CA . GLN A 1 116 ? 3.510 14.215 10.143 1.00 86.88 116 GLN A CA 1
ATOM 916 C C . GLN A 1 116 ? 3.831 14.663 11.573 1.00 86.88 116 GLN A C 1
ATOM 918 O O . GLN A 1 116 ? 4.566 15.625 11.776 1.00 86.88 116 GLN A O 1
ATOM 923 N N . SER A 1 117 ? 3.329 13.925 12.565 1.00 87.88 117 SER A N 1
ATOM 924 C CA . SER A 1 117 ? 3.552 14.230 13.980 1.00 87.88 117 SER A CA 1
ATOM 925 C C . SER A 1 117 ? 5.004 13.983 14.410 1.00 87.88 117 SER A C 1
ATOM 927 O O . SER A 1 117 ? 5.577 14.818 15.101 1.00 87.88 117 SER A O 1
ATOM 929 N N . LEU A 1 118 ? 5.619 12.878 13.969 1.00 87.44 118 LEU A N 1
ATOM 930 C CA . LEU A 1 118 ? 7.026 12.549 14.245 1.00 87.44 118 LEU A CA 1
ATOM 931 C C . LEU A 1 118 ? 7.996 13.570 13.637 1.00 87.44 118 LEU A C 1
ATOM 933 O O . LEU A 1 118 ? 9.000 13.923 14.256 1.00 87.44 118 LEU A O 1
ATOM 937 N N . ARG A 1 119 ? 7.685 14.072 12.438 1.00 81.94 119 ARG A N 1
ATOM 938 C CA . ARG A 1 119 ? 8.468 15.124 11.774 1.00 81.94 119 ARG A CA 1
ATOM 939 C C . ARG A 1 119 ? 8.466 16.418 12.564 1.00 81.94 119 ARG A C 1
ATOM 941 O O . ARG A 1 119 ? 9.530 16.959 12.825 1.00 81.94 119 ARG A O 1
ATOM 948 N N . ALA A 1 120 ? 7.292 16.859 13.009 1.00 82.88 120 ALA A N 1
ATOM 949 C CA . ALA A 1 120 ? 7.174 18.090 13.781 1.00 82.88 120 ALA A CA 1
ATOM 950 C C . ALA A 1 120 ? 7.915 18.049 15.135 1.00 82.88 120 ALA A C 1
ATOM 952 O O . ALA A 1 120 ? 8.262 19.105 15.654 1.00 82.88 120 ALA A O 1
ATOM 953 N N . GLU A 1 121 ? 8.175 16.867 15.714 1.00 78.94 121 GLU A N 1
ATOM 954 C CA . GLU A 1 121 ? 9.024 16.740 16.915 1.00 78.94 121 GLU A CA 1
ATOM 955 C C . GLU A 1 121 ? 10.534 16.785 16.605 1.00 78.94 121 GLU A C 1
ATOM 957 O O . GLU A 1 121 ? 11.315 17.156 17.478 1.00 78.94 121 GLU A O 1
ATOM 962 N N . THR A 1 122 ? 10.960 16.401 15.397 1.00 74.50 122 THR A N 1
ATOM 963 C CA . THR A 1 122 ? 12.381 16.177 15.059 1.00 74.50 122 THR A CA 1
ATOM 964 C C . THR A 1 122 ? 13.008 17.288 14.222 1.00 74.50 122 THR A C 1
ATOM 966 O O . THR A 1 122 ? 14.173 17.610 14.441 1.00 74.50 122 THR A O 1
ATOM 969 N N . ASP A 1 123 ? 12.255 17.892 13.303 1.00 67.75 123 ASP A N 1
ATOM 970 C CA . ASP A 1 123 ? 12.684 19.043 12.508 1.00 67.75 123 ASP A CA 1
ATOM 971 C C . ASP A 1 123 ? 11.600 20.135 12.558 1.00 67.75 123 ASP A C 1
ATOM 973 O O . ASP A 1 123 ? 10.655 20.115 11.767 1.00 67.75 123 ASP A O 1
ATOM 977 N N . PRO A 1 124 ? 11.682 21.077 13.516 1.00 60.97 124 PRO A N 1
ATOM 978 C CA . PRO A 1 124 ? 10.762 22.207 13.587 1.00 60.97 124 PRO A CA 1
ATOM 979 C C . PRO A 1 124 ? 11.049 23.266 12.512 1.00 60.97 124 PRO A C 1
ATOM 981 O O . PRO A 1 124 ? 10.290 24.230 12.400 1.00 60.97 124 PRO A O 1
ATOM 984 N N . THR A 1 125 ? 12.141 23.133 11.746 1.00 58.72 125 THR A N 1
ATOM 985 C CA . THR A 1 125 ? 12.377 23.984 10.583 1.00 58.72 125 THR A CA 1
ATOM 986 C C . THR A 1 125 ? 11.614 23.399 9.403 1.00 58.72 125 THR A C 1
ATOM 988 O O . THR A 1 125 ? 11.682 22.206 9.141 1.00 58.72 125 THR A O 1
ATOM 991 N N . ASP A 1 126 ? 10.833 24.239 8.726 1.00 52.94 126 ASP A N 1
ATOM 992 C CA . ASP A 1 126 ? 9.868 23.899 7.668 1.00 52.94 126 ASP A CA 1
ATOM 993 C C . ASP A 1 126 ? 10.567 23.447 6.362 1.00 52.94 126 ASP A C 1
ATOM 995 O O . ASP A 1 126 ? 10.296 23.937 5.264 1.00 52.94 126 ASP A O 1
ATOM 999 N N . SER A 1 127 ? 11.569 22.568 6.475 1.00 51.88 127 SER A N 1
ATOM 1000 C CA . SER A 1 127 ? 12.320 22.042 5.349 1.00 51.88 127 SER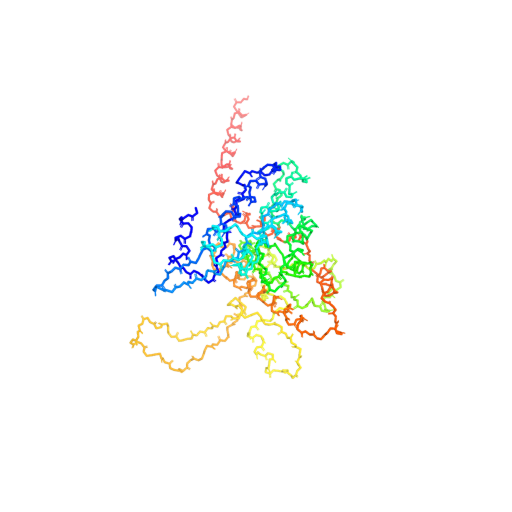 A CA 1
ATOM 1001 C C . SER A 1 127 ? 11.409 21.079 4.571 1.00 51.88 127 SER A C 1
ATOM 1003 O O . SER A 1 127 ? 10.814 20.166 5.152 1.00 51.88 127 SER A O 1
ATOM 1005 N N . PRO A 1 128 ? 11.253 21.246 3.244 1.00 53.34 128 PRO A N 1
ATOM 1006 C CA . PRO A 1 128 ? 10.304 20.479 2.441 1.00 53.34 128 PRO A CA 1
ATOM 1007 C C . PRO A 1 128 ? 10.840 19.072 2.136 1.00 53.34 128 PRO A C 1
ATOM 1009 O O . PRO A 1 128 ? 10.892 18.644 0.981 1.00 53.34 128 PRO A O 1
ATOM 1012 N N . THR A 1 129 ? 11.272 18.321 3.150 1.00 52.50 129 THR A N 1
ATOM 1013 C CA . THR A 1 129 ? 11.608 16.911 2.955 1.00 52.50 129 THR A CA 1
ATOM 1014 C C . THR A 1 129 ? 10.324 16.137 2.630 1.00 52.50 129 THR A C 1
ATOM 1016 O O . THR A 1 129 ? 9.341 16.215 3.373 1.00 52.50 129 THR A O 1
ATOM 1019 N N . PRO A 1 130 ? 10.270 15.369 1.527 1.00 57.47 130 PRO A N 1
ATOM 1020 C CA . PRO A 1 130 ? 9.048 14.681 1.110 1.00 57.47 130 PRO A CA 1
ATOM 1021 C C . PRO A 1 130 ? 8.519 13.759 2.211 1.00 57.47 130 PRO A C 1
ATOM 1023 O O . PRO A 1 130 ? 9.312 13.024 2.796 1.00 57.47 130 PRO A O 1
ATOM 1026 N N . ILE A 1 131 ? 7.199 13.744 2.469 1.00 57.88 131 ILE A N 1
ATOM 1027 C CA . ILE A 1 131 ? 6.524 12.839 3.440 1.00 57.88 131 ILE A CA 1
ATOM 1028 C C . ILE A 1 131 ? 6.871 11.356 3.211 1.00 57.88 131 ILE A C 1
ATOM 1030 O O . ILE A 1 131 ? 6.867 10.557 4.144 1.00 57.88 131 ILE A O 1
ATOM 1034 N N . TYR A 1 132 ? 7.297 11.031 1.994 1.00 56.81 132 TYR A N 1
ATOM 1035 C CA . TYR A 1 132 ? 7.581 9.693 1.488 1.00 56.81 132 TYR A CA 1
ATOM 1036 C C . TYR A 1 132 ? 8.967 9.129 1.831 1.00 56.81 132 TYR A C 1
ATOM 1038 O O . TYR A 1 132 ? 9.361 8.123 1.250 1.00 56.81 132 TYR A O 1
ATOM 1046 N N . ARG A 1 133 ? 9.718 9.737 2.760 1.00 62.16 133 ARG A N 1
ATOM 1047 C CA . ARG A 1 133 ? 10.993 9.160 3.215 1.00 62.16 133 ARG A CA 1
ATOM 1048 C C . ARG A 1 133 ? 10.821 8.203 4.408 1.00 62.16 133 ARG A C 1
ATOM 1050 O O . ARG A 1 133 ? 10.235 8.619 5.414 1.00 62.16 133 ARG A O 1
ATOM 1057 N N . PRO A 1 134 ? 11.413 6.990 4.363 1.00 59.56 134 PRO A N 1
ATOM 1058 C CA . PRO A 1 134 ? 11.389 6.015 5.464 1.00 59.56 134 PRO A CA 1
ATOM 1059 C C . PRO A 1 134 ? 12.159 6.427 6.731 1.00 59.56 134 PRO A C 1
ATOM 1061 O O . PRO A 1 134 ? 12.173 5.683 7.709 1.00 59.56 134 PRO A O 1
ATOM 1064 N N . THR A 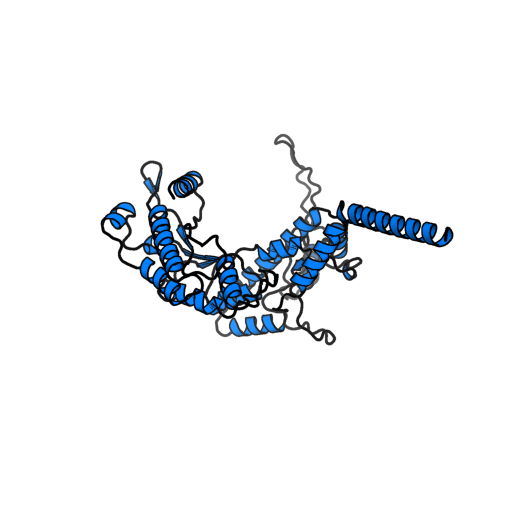1 135 ? 12.816 7.591 6.754 1.00 55.62 135 THR A N 1
ATOM 1065 C CA . THR A 1 135 ? 13.781 7.987 7.798 1.00 55.62 135 THR A CA 1
ATOM 1066 C C . THR A 1 135 ? 13.186 8.045 9.217 1.00 55.62 135 THR A C 1
ATOM 1068 O O . THR A 1 135 ? 13.918 7.946 10.197 1.00 55.62 135 THR A O 1
ATOM 1071 N N . PHE A 1 136 ? 11.858 8.142 9.348 1.00 58.97 136 PHE A N 1
ATOM 1072 C CA . PHE A 1 136 ? 11.140 8.240 10.631 1.00 58.97 136 PHE A CA 1
ATOM 1073 C C . PHE A 1 136 ? 10.637 6.893 11.180 1.00 58.97 136 PHE A C 1
ATOM 1075 O O . PHE A 1 136 ? 9.854 6.860 12.126 1.00 58.97 136 PHE A O 1
ATOM 1082 N N . THR A 1 137 ? 11.073 5.773 10.603 1.00 62.19 137 THR A N 1
ATOM 1083 C CA . THR A 1 137 ? 10.575 4.434 10.951 1.00 62.19 137 THR A CA 1
ATOM 1084 C C . THR A 1 137 ? 11.006 3.932 12.324 1.00 62.19 137 THR A C 1
ATOM 1086 O O . THR A 1 137 ? 10.301 3.103 12.880 1.00 62.19 137 THR A O 1
ATOM 1089 N N . LYS A 1 138 ? 12.092 4.432 12.932 1.00 67.38 138 LYS A N 1
ATOM 1090 C CA . LYS A 1 138 ? 12.616 3.857 14.191 1.00 67.38 138 LYS A CA 1
ATOM 1091 C C . LYS A 1 138 ? 11.640 3.919 15.374 1.00 67.38 138 LYS A C 1
ATOM 1093 O O . LYS A 1 138 ? 11.664 3.025 16.212 1.00 67.38 138 LYS A O 1
ATOM 1098 N N . SER A 1 139 ? 10.792 4.946 15.450 1.00 80.94 139 SER A N 1
ATOM 1099 C CA . SER A 1 139 ? 9.800 5.098 16.527 1.00 80.94 139 SER A CA 1
ATOM 1100 C C . SER A 1 139 ? 8.423 4.521 16.184 1.00 80.94 139 SER A C 1
ATOM 1102 O O . SER A 1 139 ? 7.605 4.329 17.080 1.00 80.94 139 SER A O 1
ATOM 1104 N N . LEU A 1 140 ? 8.142 4.209 14.912 1.00 89.12 140 LEU A N 1
ATOM 1105 C CA . LEU A 1 140 ? 6.853 3.629 14.518 1.00 89.12 140 LEU A CA 1
ATOM 1106 C C . LEU A 1 140 ? 6.580 2.278 15.209 1.00 89.12 140 LEU A C 1
ATOM 1108 O O . LEU A 1 140 ? 5.475 2.118 15.733 1.00 89.12 140 LEU A O 1
ATOM 1112 N N . PRO A 1 141 ? 7.544 1.335 15.303 1.00 92.25 141 PRO A N 1
ATOM 1113 C CA . PRO A 1 141 ? 7.321 0.061 15.967 1.00 92.25 141 PRO A CA 1
ATOM 1114 C C . PRO A 1 141 ? 6.855 0.181 17.412 1.00 92.25 141 PRO A C 1
ATOM 1116 O O . PRO A 1 141 ? 5.943 -0.538 17.814 1.00 92.25 141 PRO A O 1
ATOM 1119 N N . SER A 1 142 ? 7.450 1.081 18.201 1.00 94.19 142 SER A N 1
ATOM 1120 C CA . SER A 1 142 ? 7.091 1.217 19.615 1.00 94.19 142 SER A CA 1
ATOM 1121 C C . SER A 1 142 ? 5.674 1.772 19.780 1.00 94.19 142 SER A C 1
ATOM 1123 O O . SER A 1 142 ? 4.895 1.247 20.572 1.00 94.19 142 SER A O 1
ATOM 1125 N N . LEU A 1 143 ? 5.283 2.738 18.942 1.00 95.50 143 LEU A N 1
ATOM 1126 C CA . LEU A 1 143 ? 3.926 3.289 18.909 1.00 95.50 143 LEU A CA 1
ATOM 1127 C C . LEU A 1 143 ? 2.877 2.234 18.534 1.00 95.50 143 LEU A C 1
ATOM 1129 O O . LEU A 1 143 ? 1.830 2.128 19.181 1.00 95.50 143 LEU A O 1
ATOM 1133 N N . LEU A 1 144 ? 3.141 1.442 17.494 1.00 96.62 144 LEU A N 1
ATOM 1134 C CA . LEU A 1 144 ? 2.228 0.386 17.057 1.00 96.62 144 LEU A CA 1
ATOM 1135 C C . LEU A 1 144 ? 2.121 -0.717 18.122 1.00 96.62 144 LEU A C 1
ATOM 1137 O O . LEU A 1 144 ? 1.007 -1.079 18.502 1.00 96.62 144 LEU A O 1
ATOM 1141 N N . LYS A 1 145 ? 3.245 -1.161 18.704 1.00 96.62 145 LYS A N 1
ATOM 1142 C CA . LYS A 1 145 ? 3.267 -2.127 19.820 1.00 96.62 145 LYS A CA 1
ATOM 1143 C C . LYS A 1 145 ? 2.475 -1.638 21.027 1.00 96.62 145 LYS A C 1
ATOM 1145 O O . LYS A 1 145 ? 1.649 -2.386 21.542 1.00 96.62 145 LYS A O 1
ATOM 1150 N N . ALA A 1 146 ? 2.643 -0.375 21.423 1.00 97.31 146 ALA A N 1
ATOM 1151 C CA . ALA A 1 146 ? 1.898 0.220 22.534 1.00 97.31 146 ALA A CA 1
ATOM 1152 C C . ALA A 1 146 ? 0.373 0.192 22.321 1.00 97.31 146 ALA A C 1
ATOM 1154 O O . ALA A 1 146 ? -0.384 0.169 23.290 1.00 97.31 146 ALA A O 1
ATOM 1155 N N . SER A 1 147 ? -0.079 0.178 21.062 1.00 97.56 147 SER A N 1
ATOM 1156 C CA . SER A 1 147 ? -1.500 0.079 20.705 1.00 97.56 147 SER A CA 1
ATOM 1157 C C . SER A 1 147 ? -2.031 -1.350 20.760 1.00 97.56 147 SER A C 1
ATOM 1159 O O . SER A 1 147 ? -3.218 -1.535 20.982 1.00 97.56 147 SER A O 1
ATOM 1161 N N . LEU A 1 148 ? -1.179 -2.346 20.510 1.00 97.56 148 LEU A N 1
ATOM 1162 C CA . LEU A 1 148 ? -1.577 -3.749 20.365 1.00 97.56 148 LEU A CA 1
ATOM 1163 C C . LEU A 1 148 ? -1.319 -4.583 21.620 1.00 97.56 148 LEU A C 1
ATOM 1165 O O . LEU A 1 148 ? -1.887 -5.658 21.744 1.00 97.56 148 LEU A O 1
ATOM 1169 N N . GLN A 1 149 ? -0.478 -4.111 22.544 1.00 96.06 149 GLN A N 1
ATOM 1170 C CA . GLN A 1 149 ? 0.012 -4.895 23.683 1.00 96.06 149 GLN A CA 1
ATOM 1171 C C . GLN A 1 149 ? -1.095 -5.538 24.534 1.00 96.06 149 GLN A C 1
ATOM 1173 O O . GLN A 1 149 ? -0.905 -6.646 25.026 1.00 96.06 149 GLN A O 1
ATOM 1178 N N . SER A 1 150 ? -2.219 -4.846 24.737 1.00 95.19 150 SER A N 1
ATOM 1179 C CA . SER A 1 150 ? -3.356 -5.354 25.514 1.00 95.19 150 SER A CA 1
ATOM 1180 C C . SER A 1 150 ? -4.436 -6.023 24.664 1.00 95.19 150 SER A C 1
ATOM 1182 O O . SER A 1 150 ? -5.324 -6.659 25.224 1.00 95.19 150 SER A O 1
ATOM 1184 N N . LEU A 1 151 ? -4.386 -5.875 23.338 1.00 97.06 151 LEU A N 1
ATOM 1185 C CA . LEU A 1 151 ? -5.458 -6.293 22.441 1.00 97.06 151 LEU A CA 1
ATOM 1186 C C . LEU A 1 151 ? -5.306 -7.760 22.007 1.00 97.06 151 LEU A C 1
ATOM 1188 O O . LEU A 1 151 ? -4.183 -8.255 21.882 1.00 97.06 151 LEU A O 1
ATOM 1192 N N . PRO A 1 152 ? -6.425 -8.449 21.721 1.00 95.19 152 PRO A N 1
ATOM 1193 C CA . PRO A 1 152 ? -6.406 -9.792 21.156 1.00 95.19 152 PRO A CA 1
ATOM 1194 C C . PRO A 1 152 ? -5.579 -9.891 19.865 1.00 95.19 152 PRO A C 1
ATOM 1196 O O . PRO A 1 152 ? -5.610 -8.998 19.013 1.00 95.19 152 PRO A O 1
ATOM 1199 N N . SER A 1 153 ? -4.833 -10.988 19.716 1.00 95.62 153 SER A N 1
ATOM 1200 C CA . SER A 1 153 ? -3.975 -11.255 18.553 1.00 95.62 153 SER A CA 1
ATOM 1201 C C . SER A 1 153 ? -4.669 -12.018 17.423 1.00 95.62 153 SER A C 1
ATOM 1203 O O . SER A 1 153 ? -4.050 -12.250 16.394 1.00 95.62 153 SER A O 1
ATOM 1205 N N . ASP A 1 154 ? -5.915 -12.440 17.618 1.00 96.56 154 ASP A N 1
ATOM 1206 C CA . ASP A 1 154 ? -6.724 -13.215 16.670 1.00 96.56 154 ASP A CA 1
ATOM 1207 C C . ASP A 1 154 ? -7.395 -12.353 15.591 1.00 96.56 154 ASP A C 1
ATOM 1209 O O . ASP A 1 154 ? -7.921 -12.885 14.614 1.00 96.56 154 ASP A O 1
ATOM 1213 N N . LYS A 1 155 ? -7.373 -11.025 15.749 1.00 97.69 155 LYS A N 1
ATOM 1214 C CA . LYS A 1 155 ? -7.983 -10.097 14.795 1.00 97.69 155 LYS A CA 1
ATOM 1215 C C . LYS A 1 155 ? -6.964 -9.528 13.807 1.00 97.69 155 LYS A C 1
ATOM 1217 O O . LYS A 1 155 ? -5.882 -9.113 14.236 1.00 97.69 155 LYS A O 1
ATOM 1222 N N . PRO A 1 156 ? -7.333 -9.416 12.517 1.00 97.94 156 PRO A N 1
ATOM 1223 C CA . PRO A 1 156 ? -6.464 -8.879 11.483 1.00 97.94 156 PRO A CA 1
ATOM 1224 C C . PRO A 1 156 ? -6.076 -7.422 11.743 1.00 97.94 156 PRO A C 1
ATOM 1226 O O . PRO A 1 156 ? -6.868 -6.600 12.222 1.00 97.94 156 PRO A O 1
ATOM 1229 N N . ARG A 1 157 ? -4.845 -7.092 11.361 1.00 98.06 157 ARG A N 1
ATOM 1230 C CA . ARG A 1 157 ? -4.250 -5.762 11.469 1.00 98.06 157 ARG A CA 1
ATOM 1231 C C . ARG A 1 157 ? -3.943 -5.224 10.081 1.00 98.06 157 ARG A C 1
ATOM 1233 O O . ARG A 1 157 ? -3.199 -5.827 9.310 1.00 98.06 157 ARG A O 1
ATOM 1240 N N . ILE A 1 158 ? -4.498 -4.057 9.787 1.00 97.88 158 ILE A N 1
ATOM 1241 C CA . ILE A 1 158 ? -4.316 -3.336 8.531 1.00 97.88 158 ILE A CA 1
ATOM 1242 C C . ILE A 1 158 ? -3.397 -2.145 8.779 1.00 97.88 158 ILE A C 1
ATOM 1244 O O . ILE A 1 158 ? -3.539 -1.425 9.771 1.00 97.88 158 ILE A O 1
ATOM 1248 N N . VAL A 1 159 ? -2.476 -1.897 7.859 1.00 96.56 159 VAL A N 1
ATOM 1249 C CA . VAL A 1 159 ? -1.726 -0.646 7.816 1.00 96.56 159 VAL A CA 1
ATOM 1250 C C . VAL A 1 159 ? -1.968 0.067 6.493 1.00 96.56 159 VAL A C 1
ATOM 1252 O O . VAL A 1 159 ? -1.984 -0.553 5.432 1.00 96.56 159 VAL A O 1
ATOM 1255 N N . ASN A 1 160 ? -2.124 1.383 6.581 1.00 93.25 160 ASN A N 1
ATOM 1256 C CA . ASN A 1 160 ? -2.273 2.272 5.447 1.00 93.25 160 ASN A CA 1
ATOM 1257 C C . ASN A 1 160 ? -1.031 3.151 5.290 1.00 93.25 160 ASN A C 1
ATOM 1259 O O . ASN A 1 160 ? -0.483 3.702 6.253 1.00 93.25 160 ASN A O 1
ATOM 1263 N N . THR A 1 161 ? -0.680 3.384 4.036 1.00 91.06 161 THR A N 1
ATOM 1264 C CA . THR A 1 161 ? 0.380 4.261 3.569 1.00 91.06 161 THR A CA 1
ATOM 1265 C C . THR A 1 161 ? 1.771 3.776 3.964 1.00 91.06 161 THR A C 1
ATOM 1267 O O . THR A 1 161 ? 2.590 4.542 4.484 1.00 91.06 161 THR A O 1
ATOM 1270 N N . THR A 1 162 ? 2.065 2.497 3.725 1.00 92.19 162 THR A N 1
ATOM 1271 C CA . THR A 1 162 ? 3.469 2.052 3.707 1.00 92.19 162 THR A CA 1
ATOM 1272 C C . THR A 1 162 ? 4.238 2.719 2.573 1.00 92.19 162 THR A C 1
ATOM 1274 O O . THR A 1 162 ? 3.644 3.187 1.604 1.00 92.19 162 THR A O 1
ATOM 1277 N N . LEU A 1 163 ? 5.557 2.823 2.713 1.00 90.44 163 LEU A N 1
ATOM 1278 C CA . LEU A 1 163 ? 6.412 3.547 1.769 1.00 90.44 163 LEU A CA 1
ATOM 1279 C C . LEU A 1 163 ? 7.388 2.651 1.003 1.00 90.44 163 LEU A C 1
ATOM 1281 O O . LEU A 1 163 ? 7.982 3.118 0.032 1.00 90.44 163 LEU A O 1
ATOM 1285 N N . SER A 1 164 ? 7.606 1.406 1.440 1.00 92.31 164 SER A N 1
ATOM 1286 C CA . SER A 1 164 ? 8.637 0.545 0.854 1.00 92.31 164 SER A CA 1
ATOM 1287 C C . SER A 1 164 ? 8.466 -0.938 1.200 1.00 92.31 164 SER A C 1
ATOM 1289 O O . SER A 1 164 ? 7.815 -1.263 2.199 1.00 92.31 164 SER A O 1
ATOM 1291 N N . PRO A 1 165 ? 9.099 -1.851 0.435 1.00 95.44 165 PRO A N 1
ATOM 1292 C CA . PRO A 1 165 ? 9.126 -3.269 0.786 1.00 95.44 165 PRO A CA 1
ATOM 1293 C C . PRO A 1 165 ? 9.877 -3.526 2.101 1.00 95.44 165 PRO A C 1
ATOM 1295 O O . PRO A 1 165 ? 9.485 -4.408 2.860 1.00 95.44 165 PRO A O 1
ATOM 1298 N N . HIS A 1 166 ? 10.900 -2.726 2.425 1.00 94.44 166 HIS A N 1
ATOM 1299 C CA . HIS A 1 166 ? 11.609 -2.809 3.707 1.00 94.44 166 HIS A CA 1
ATOM 1300 C C . HIS A 1 166 ? 10.693 -2.477 4.889 1.00 94.44 166 HIS A C 1
ATOM 1302 O O . HIS A 1 166 ? 10.708 -3.174 5.899 1.00 94.44 166 HIS A O 1
ATOM 1308 N N . GLU A 1 167 ? 9.858 -1.441 4.759 1.00 93.12 167 GLU A N 1
ATOM 1309 C CA . GLU A 1 167 ? 8.898 -1.070 5.802 1.00 93.12 167 GLU A CA 1
ATOM 1310 C C . GLU A 1 167 ? 7.814 -2.142 5.965 1.00 93.12 167 GLU A C 1
ATOM 1312 O O . GLU A 1 167 ? 7.463 -2.473 7.094 1.00 93.12 167 GLU A O 1
ATOM 1317 N N . ILE A 1 168 ? 7.342 -2.739 4.864 1.00 95.88 168 ILE A N 1
ATOM 1318 C CA . ILE A 1 168 ? 6.418 -3.883 4.904 1.00 95.88 168 ILE A CA 1
ATOM 1319 C C . ILE A 1 168 ? 7.034 -5.040 5.702 1.00 95.88 168 ILE A C 1
ATOM 1321 O O . ILE A 1 168 ? 6.414 -5.519 6.648 1.00 95.88 168 ILE A O 1
ATOM 1325 N N . LEU A 1 169 ? 8.266 -5.453 5.383 1.00 96.19 169 LEU A N 1
ATOM 1326 C CA . LEU A 1 169 ? 8.948 -6.548 6.086 1.00 96.19 169 LEU A CA 1
ATOM 1327 C C . LEU A 1 169 ? 9.131 -6.261 7.579 1.00 96.19 169 LEU A C 1
ATOM 1329 O O . LEU A 1 169 ? 8.877 -7.136 8.408 1.00 96.19 169 LEU A O 1
ATOM 1333 N N . MET A 1 170 ? 9.524 -5.034 7.927 1.00 94.19 170 MET A N 1
ATOM 1334 C CA . MET A 1 170 ? 9.659 -4.604 9.319 1.00 94.19 170 MET A CA 1
ATOM 1335 C C . MET A 1 170 ? 8.316 -4.660 10.058 1.00 94.19 170 MET A C 1
ATOM 1337 O O . MET A 1 170 ? 8.248 -5.189 11.164 1.00 94.19 170 MET A O 1
ATOM 1341 N N . LEU A 1 171 ? 7.228 -4.191 9.443 1.00 95.62 171 LEU A N 1
ATOM 1342 C CA . LEU A 1 171 ? 5.897 -4.218 10.051 1.00 95.62 171 LEU A CA 1
ATOM 1343 C C . LEU A 1 171 ? 5.346 -5.642 10.202 1.00 95.62 171 LEU A C 1
ATOM 1345 O O . LEU A 1 171 ? 4.718 -5.943 11.216 1.00 95.62 171 LEU A O 1
ATOM 1349 N N . ILE A 1 172 ? 5.611 -6.537 9.247 1.00 96.19 172 ILE A N 1
ATOM 1350 C CA . ILE A 1 172 ? 5.273 -7.961 9.378 1.00 96.19 172 ILE A CA 1
ATOM 1351 C C . ILE A 1 172 ? 6.041 -8.564 10.557 1.00 96.19 172 ILE A C 1
ATOM 1353 O O . ILE A 1 172 ? 5.433 -9.117 11.468 1.00 96.19 172 ILE A O 1
ATOM 1357 N N . LYS A 1 173 ? 7.370 -8.421 10.575 1.00 94.12 173 LYS A N 1
ATOM 1358 C CA . LYS A 1 173 ? 8.238 -9.060 11.571 1.00 94.12 173 LYS A CA 1
ATOM 1359 C C . LYS A 1 173 ? 8.035 -8.512 12.983 1.00 94.12 173 LYS A C 1
ATOM 1361 O O . LYS A 1 173 ? 7.906 -9.283 13.929 1.00 94.12 173 LYS A O 1
ATOM 1366 N N . ASP A 1 174 ? 8.063 -7.192 13.141 1.00 93.00 174 ASP A N 1
ATOM 1367 C CA . ASP A 1 174 ? 8.155 -6.571 14.463 1.00 93.00 174 ASP A CA 1
ATOM 1368 C C . ASP A 1 174 ? 6.785 -6.292 15.078 1.00 93.00 174 ASP A C 1
ATOM 1370 O O . ASP A 1 174 ? 6.690 -6.187 16.303 1.00 93.00 174 ASP A O 1
ATOM 1374 N N . ILE A 1 175 ? 5.742 -6.141 14.257 1.00 95.88 175 ILE A N 1
ATOM 1375 C CA . ILE A 1 175 ? 4.388 -5.780 14.702 1.00 95.88 175 ILE A CA 1
ATOM 1376 C C . ILE A 1 175 ? 3.389 -6.907 14.447 1.00 95.88 175 ILE A C 1
ATOM 1378 O O . ILE A 1 175 ? 2.468 -7.075 15.245 1.00 95.88 175 ILE A O 1
ATOM 1382 N N . GLY A 1 176 ? 3.571 -7.691 13.383 1.00 95.62 176 GLY A N 1
ATOM 1383 C CA . GLY A 1 176 ? 2.591 -8.673 12.927 1.00 95.62 176 GLY A CA 1
ATOM 1384 C C . GLY A 1 176 ? 1.412 -7.986 12.252 1.00 95.62 176 GLY A C 1
ATOM 1385 O O . GLY A 1 176 ? 0.291 -8.124 12.726 1.00 95.62 176 GLY A O 1
ATOM 1386 N N . ILE A 1 177 ? 1.683 -7.151 11.244 1.00 97.62 177 ILE A N 1
ATOM 1387 C CA . ILE A 1 177 ? 0.657 -6.591 10.353 1.00 97.62 177 ILE A CA 1
ATOM 1388 C C . ILE A 1 177 ? 0.308 -7.612 9.264 1.00 97.62 177 ILE A C 1
ATOM 1390 O O . ILE A 1 177 ? 1.208 -8.228 8.695 1.00 97.62 177 ILE A O 1
ATOM 1394 N N . ASP A 1 178 ? -0.982 -7.727 8.940 1.00 97.69 178 ASP A N 1
ATOM 1395 C CA . ASP A 1 178 ? -1.515 -8.748 8.030 1.00 97.69 178 ASP A CA 1
ATOM 1396 C C . ASP A 1 178 ? -1.870 -8.189 6.645 1.00 97.69 178 ASP A C 1
ATOM 1398 O O . ASP A 1 178 ? -1.693 -8.862 5.629 1.00 97.69 178 ASP A O 1
ATOM 1402 N N . VAL A 1 179 ? -2.378 -6.951 6.589 1.00 97.69 179 VAL A N 1
ATOM 1403 C CA . VAL A 1 179 ? -2.887 -6.332 5.356 1.00 97.69 179 VAL A CA 1
ATOM 1404 C C . VAL A 1 179 ? -2.229 -4.980 5.116 1.00 97.69 179 VAL A C 1
ATOM 1406 O O . VAL A 1 179 ? -2.126 -4.146 6.017 1.00 97.69 179 VAL A O 1
ATOM 1409 N N . PHE A 1 180 ? -1.836 -4.760 3.865 1.00 97.19 180 PHE A N 1
ATOM 1410 C CA . PHE A 1 180 ? -1.152 -3.564 3.390 1.00 97.19 180 PHE A CA 1
ATOM 1411 C C . PHE A 1 180 ? -1.891 -2.986 2.187 1.00 97.19 180 PHE A C 1
ATOM 1413 O O . PHE A 1 180 ? -2.376 -3.731 1.334 1.00 97.19 180 PHE A O 1
ATOM 1420 N N . ASP A 1 181 ? -1.935 -1.663 2.081 1.00 94.31 181 ASP A N 1
ATOM 1421 C CA . ASP A 1 181 ? -2.309 -0.995 0.840 1.00 94.31 181 ASP A CA 1
ATOM 1422 C C . ASP A 1 181 ? -1.138 -0.968 -0.161 1.00 94.31 181 ASP A C 1
ATOM 1424 O O . ASP A 1 181 ? 0.033 -1.131 0.187 1.00 94.31 181 ASP A O 1
ATOM 1428 N N . SER A 1 182 ? -1.458 -0.724 -1.430 1.00 94.88 182 SER A N 1
ATOM 1429 C CA . SER A 1 182 ? -0.485 -0.691 -2.525 1.00 94.88 182 SER A CA 1
ATOM 1430 C C . SER A 1 182 ? -0.169 0.722 -3.029 1.00 94.88 182 SER A C 1
ATOM 1432 O O . SER A 1 182 ? 0.326 0.869 -4.151 1.00 94.88 182 SER A O 1
ATOM 1434 N N . PHE A 1 183 ? -0.489 1.777 -2.268 1.00 92.69 183 PHE A N 1
ATOM 1435 C CA . PHE A 1 183 ? -0.416 3.159 -2.758 1.00 92.69 183 PHE A CA 1
ATOM 1436 C C . PHE A 1 183 ? 0.996 3.544 -3.217 1.00 92.69 183 PHE A C 1
ATOM 1438 O O . PHE A 1 183 ? 1.160 4.133 -4.284 1.00 92.69 183 PHE A O 1
ATOM 1445 N N . TRP A 1 184 ? 2.036 3.169 -2.467 1.00 92.56 184 TRP A N 1
ATOM 1446 C CA . TRP A 1 184 ? 3.415 3.530 -2.817 1.00 92.56 184 TRP A CA 1
ATOM 1447 C C . TRP A 1 184 ? 3.880 2.904 -4.140 1.00 92.56 184 TRP A C 1
ATOM 1449 O O . TRP A 1 184 ? 4.614 3.542 -4.892 1.00 92.56 184 TRP A O 1
ATOM 1459 N N . ALA A 1 185 ? 3.414 1.696 -4.470 1.00 95.62 185 ALA A N 1
ATOM 1460 C CA . ALA A 1 185 ? 3.736 1.031 -5.731 1.00 95.62 185 ALA A CA 1
ATOM 1461 C C . ALA A 1 185 ? 3.055 1.722 -6.929 1.00 95.62 185 ALA A C 1
ATOM 1463 O O . ALA A 1 185 ? 3.656 1.862 -8.001 1.00 95.62 185 ALA A O 1
ATOM 1464 N N . GLN A 1 186 ? 1.831 2.226 -6.730 1.00 95.00 186 GLN A N 1
ATOM 1465 C CA . GLN A 1 186 ? 1.127 3.068 -7.707 1.00 95.00 186 GLN A CA 1
ATOM 1466 C C . GLN A 1 186 ? 1.815 4.430 -7.867 1.00 95.00 186 GLN A C 1
ATOM 1468 O O . GLN A 1 186 ? 2.019 4.905 -8.986 1.00 95.00 186 GLN A O 1
ATOM 1473 N N . GLN A 1 187 ? 2.236 5.042 -6.758 1.00 93.25 187 GLN A N 1
ATOM 1474 C CA . GLN A 1 187 ? 2.988 6.293 -6.772 1.00 93.25 187 GLN A CA 1
ATOM 1475 C C . GLN A 1 187 ? 4.323 6.124 -7.512 1.00 93.25 187 GLN A C 1
ATOM 1477 O O . GLN A 1 187 ? 4.657 6.962 -8.349 1.00 93.25 187 GLN A O 1
ATOM 1482 N N . ALA A 1 188 ? 5.043 5.021 -7.296 1.00 95.38 188 ALA A N 1
ATOM 1483 C CA . ALA A 1 188 ? 6.263 4.703 -8.034 1.00 95.38 188 ALA A CA 1
ATOM 1484 C C . ALA A 1 188 ? 6.011 4.647 -9.554 1.00 95.38 188 ALA A C 1
ATOM 1486 O O . ALA A 1 188 ? 6.761 5.247 -10.325 1.00 95.38 188 ALA A O 1
ATOM 1487 N N . ALA A 1 189 ? 4.904 4.035 -9.989 1.00 96.06 189 ALA A N 1
ATOM 1488 C CA . ALA A 1 189 ? 4.517 4.005 -11.402 1.00 96.06 189 ALA A CA 1
ATOM 1489 C C . ALA A 1 189 ? 4.226 5.407 -11.964 1.00 96.06 189 ALA A C 1
ATOM 1491 O O . ALA A 1 189 ? 4.570 5.702 -13.107 1.00 96.06 189 ALA A O 1
ATOM 1492 N N . SER A 1 190 ? 3.612 6.297 -11.174 1.00 93.12 190 SER A N 1
ATOM 1493 C CA . SER A 1 190 ? 3.375 7.690 -11.592 1.00 93.12 190 SER A CA 1
ATOM 1494 C C . SER A 1 190 ? 4.668 8.495 -11.771 1.00 93.12 190 SER A C 1
ATOM 1496 O O . SER A 1 190 ? 4.703 9.413 -12.583 1.00 93.12 190 SER A O 1
ATOM 1498 N N . TRP A 1 191 ? 5.742 8.119 -11.069 1.00 94.81 191 TRP A N 1
ATOM 1499 C CA . TRP A 1 191 ? 7.076 8.705 -11.227 1.00 94.81 191 TRP A CA 1
ATOM 1500 C C . TRP A 1 191 ? 7.935 7.978 -12.270 1.00 94.81 191 TRP A C 1
ATOM 1502 O O . TRP A 1 191 ? 9.128 8.244 -12.366 1.00 94.81 191 TRP A O 1
ATOM 1512 N N . GLY A 1 192 ? 7.355 7.076 -13.069 1.00 96.56 192 GLY A N 1
ATOM 1513 C CA . GLY A 1 192 ? 8.078 6.375 -14.133 1.00 96.56 192 GLY A CA 1
ATOM 1514 C C . GLY A 1 192 ? 8.979 5.240 -13.640 1.00 96.56 192 GLY A C 1
ATOM 1515 O O . GLY A 1 192 ? 9.903 4.848 -14.350 1.00 96.56 192 GLY A O 1
ATOM 1516 N N . ILE A 1 193 ? 8.743 4.719 -12.433 1.00 97.94 193 ILE A N 1
ATOM 1517 C CA . ILE A 1 193 ? 9.536 3.626 -11.864 1.00 97.94 193 ILE A CA 1
ATOM 1518 C C . ILE A 1 193 ? 8.877 2.285 -12.180 1.00 97.94 193 ILE A C 1
ATOM 1520 O O . ILE A 1 193 ? 7.727 2.057 -11.797 1.00 97.94 193 ILE A O 1
ATOM 1524 N N . ALA A 1 194 ? 9.630 1.379 -12.805 1.00 98.19 194 ALA A N 1
ATOM 1525 C CA . ALA A 1 194 ? 9.292 -0.041 -12.871 1.00 98.19 194 ALA A CA 1
ATOM 1526 C C . ALA A 1 194 ? 9.948 -0.773 -11.695 1.00 98.19 194 ALA A C 1
ATOM 1528 O O . ALA A 1 194 ? 11.174 -0.851 -11.632 1.00 98.19 194 ALA A O 1
ATOM 1529 N N . LEU A 1 195 ? 9.152 -1.277 -10.751 1.00 97.94 195 LEU A N 1
ATOM 1530 C CA . LEU A 1 195 ? 9.658 -2.009 -9.588 1.00 97.94 195 LEU A CA 1
ATOM 1531 C C . LEU A 1 195 ? 10.324 -3.320 -10.011 1.00 97.94 195 LEU A C 1
ATOM 1533 O O . LEU A 1 195 ? 9.852 -4.006 -10.915 1.00 97.94 195 LEU A O 1
ATOM 1537 N N . ASP A 1 196 ? 11.427 -3.659 -9.355 1.00 95.81 196 ASP A N 1
ATOM 1538 C CA . ASP A 1 196 ? 12.228 -4.841 -9.661 1.00 95.81 196 ASP A CA 1
ATOM 1539 C C . ASP A 1 196 ? 12.972 -5.316 -8.410 1.00 95.81 196 ASP A C 1
ATOM 1541 O O . ASP A 1 196 ? 14.149 -5.029 -8.187 1.00 95.81 196 ASP A O 1
ATOM 1545 N N . PHE A 1 197 ? 12.235 -6.005 -7.546 1.00 95.38 197 PHE A N 1
ATOM 1546 C CA . PHE A 1 197 ? 12.760 -6.666 -6.361 1.00 95.38 197 PHE A CA 1
ATOM 1547 C C . PHE A 1 197 ? 12.018 -7.981 -6.148 1.00 95.38 197 PHE A C 1
ATOM 1549 O O . PHE A 1 197 ? 10.860 -8.121 -6.539 1.00 95.38 197 PHE A O 1
ATOM 1556 N N . ILE A 1 198 ? 12.684 -8.938 -5.513 1.00 94.81 198 ILE A N 1
ATOM 1557 C CA . ILE A 1 198 ? 12.137 -10.263 -5.235 1.00 94.81 198 ILE A CA 1
ATOM 1558 C C . ILE A 1 198 ? 12.394 -10.642 -3.778 1.00 94.81 198 ILE A C 1
ATOM 1560 O O . ILE A 1 198 ? 13.384 -10.227 -3.171 1.00 94.81 198 ILE A O 1
ATOM 1564 N N . PHE A 1 199 ? 11.475 -11.425 -3.224 1.00 94.12 199 PHE A N 1
ATOM 1565 C CA . PHE A 1 199 ? 11.623 -12.085 -1.935 1.00 94.12 199 PHE A CA 1
ATOM 1566 C C . PHE A 1 199 ? 11.438 -13.595 -2.131 1.00 94.12 199 PHE A C 1
ATOM 1568 O O . PHE A 1 199 ? 10.512 -13.969 -2.851 1.00 94.12 199 PHE A O 1
ATOM 1575 N N . PRO A 1 200 ? 12.246 -14.471 -1.509 1.00 93.81 200 PRO A N 1
ATOM 1576 C CA . PRO A 1 200 ? 13.532 -14.188 -0.861 1.00 93.81 200 PRO A CA 1
ATOM 1577 C C . PRO A 1 200 ? 14.501 -13.438 -1.784 1.00 93.81 200 PRO A C 1
ATOM 1579 O O . PRO A 1 200 ? 14.391 -13.522 -3.007 1.00 93.81 200 PRO A O 1
ATOM 1582 N N . ALA A 1 201 ? 15.441 -12.696 -1.208 1.00 92.12 201 ALA A N 1
ATOM 1583 C CA . ALA A 1 201 ? 16.476 -12.012 -1.961 1.00 92.12 201 ALA A CA 1
ATOM 1584 C C . ALA A 1 201 ? 17.266 -13.022 -2.826 1.00 92.12 201 ALA A C 1
ATOM 1586 O O . ALA A 1 201 ? 17.414 -14.189 -2.446 1.00 92.12 201 ALA A O 1
ATOM 1587 N N . PRO A 1 202 ? 17.812 -12.624 -3.989 1.00 88.50 202 PRO A N 1
ATOM 1588 C CA . PRO A 1 202 ? 18.604 -13.519 -4.837 1.00 88.50 202 PRO A CA 1
ATOM 1589 C C . PRO A 1 202 ? 19.894 -14.005 -4.155 1.00 88.50 202 PRO A C 1
ATOM 1591 O O . PRO A 1 202 ? 20.538 -13.263 -3.415 1.00 88.50 202 PRO A O 1
ATOM 1594 N N . SER A 1 203 ? 20.293 -15.266 -4.362 1.00 73.94 203 SER A N 1
ATOM 1595 C CA . SER A 1 203 ? 21.485 -15.862 -3.706 1.00 73.94 203 SER A CA 1
ATOM 1596 C C . SER A 1 203 ? 22.807 -15.531 -4.391 1.00 73.94 203 SER A C 1
ATOM 1598 O O . SER A 1 203 ? 23.842 -15.534 -3.735 1.00 73.94 203 SER A O 1
ATOM 1600 N N . PHE A 1 204 ? 22.784 -15.231 -5.692 1.00 58.38 204 PHE A N 1
ATOM 1601 C CA . PHE A 1 204 ? 23.985 -15.219 -6.536 1.00 58.38 204 PHE A CA 1
ATOM 1602 C C . PHE A 1 204 ? 23.923 -14.181 -7.666 1.00 58.38 204 PHE A C 1
ATOM 1604 O O . PHE A 1 204 ? 24.071 -14.507 -8.841 1.00 58.38 204 PHE A O 1
ATOM 1611 N N . ARG A 1 205 ? 23.719 -12.902 -7.341 1.00 51.44 205 ARG A N 1
ATOM 1612 C CA . ARG A 1 205 ? 23.947 -11.816 -8.313 1.00 51.44 205 ARG A CA 1
ATOM 1613 C C . ARG A 1 205 ? 24.831 -10.715 -7.736 1.00 51.44 205 ARG A C 1
ATOM 1615 O O . ARG A 1 205 ? 24.502 -9.539 -7.789 1.00 51.44 205 ARG A O 1
ATOM 1622 N N . THR A 1 206 ? 25.992 -11.099 -7.214 1.00 40.59 206 THR A N 1
ATOM 1623 C CA . THR A 1 206 ? 27.146 -10.199 -7.183 1.00 40.59 206 THR A CA 1
ATOM 1624 C C . THR A 1 206 ? 27.776 -10.213 -8.572 1.00 40.59 206 THR A C 1
ATOM 1626 O O . THR A 1 206 ? 28.678 -10.993 -8.865 1.00 40.59 206 THR A O 1
ATOM 1629 N N . SER A 1 207 ? 27.314 -9.342 -9.472 1.00 40.06 207 SER A N 1
ATOM 1630 C CA . SER A 1 207 ? 28.239 -8.872 -10.502 1.00 40.06 207 SER A CA 1
ATOM 1631 C C . SER A 1 207 ? 29.385 -8.177 -9.749 1.00 40.06 207 SER A C 1
ATOM 1633 O O . SER A 1 207 ? 29.103 -7.232 -9.012 1.00 40.06 207 SER A O 1
ATOM 1635 N N . PRO A 1 208 ? 30.655 -8.609 -9.876 1.00 42.16 208 PRO A N 1
ATOM 1636 C CA . PRO A 1 208 ? 31.768 -8.118 -9.047 1.00 42.16 208 PRO A CA 1
ATOM 1637 C C . PRO A 1 208 ? 32.111 -6.627 -9.225 1.00 42.16 208 PRO A C 1
ATOM 1639 O O . PRO A 1 208 ? 33.107 -6.158 -8.684 1.00 42.16 208 PRO A O 1
ATOM 1642 N N . SER A 1 209 ? 31.334 -5.887 -10.019 1.00 46.53 209 SER A N 1
ATOM 1643 C CA . SER A 1 209 ? 31.615 -4.525 -10.467 1.00 46.53 209 SER A CA 1
ATOM 1644 C C . SER A 1 209 ? 30.657 -3.456 -9.928 1.00 46.53 209 SER A C 1
ATOM 1646 O O . SER A 1 209 ? 30.914 -2.277 -10.157 1.00 46.53 209 SER A O 1
ATOM 1648 N N . GLN A 1 210 ? 29.582 -3.810 -9.211 1.00 50.88 210 GLN A N 1
ATOM 1649 C CA . GLN A 1 210 ? 28.689 -2.821 -8.593 1.00 50.88 210 GLN A CA 1
ATOM 1650 C C . GLN A 1 210 ? 28.947 -2.730 -7.091 1.00 50.88 210 GLN A C 1
ATOM 1652 O O . GLN A 1 210 ? 28.445 -3.510 -6.289 1.00 50.88 210 GLN A O 1
ATOM 1657 N N . THR A 1 211 ? 29.755 -1.749 -6.705 1.00 53.78 211 THR A N 1
ATOM 1658 C CA . THR A 1 211 ? 29.948 -1.348 -5.311 1.00 53.78 211 THR A CA 1
ATOM 1659 C C . THR A 1 211 ? 28.689 -0.620 -4.819 1.00 53.78 211 THR A C 1
ATOM 1661 O O . THR A 1 211 ? 28.629 0.606 -4.862 1.00 53.78 211 THR A O 1
ATOM 1664 N N . GLY A 1 212 ? 27.645 -1.348 -4.417 1.00 76.81 212 GLY A N 1
ATOM 1665 C CA . GLY A 1 212 ? 26.430 -0.740 -3.862 1.00 76.81 212 GLY A CA 1
ATOM 1666 C C . GLY A 1 212 ? 25.236 -1.688 -3.766 1.00 76.81 212 GLY A C 1
ATOM 1667 O O . GLY A 1 212 ? 25.192 -2.713 -4.443 1.00 76.81 212 GLY A O 1
ATOM 1668 N N . LYS A 1 213 ? 24.259 -1.332 -2.923 1.00 88.69 213 LYS A N 1
ATOM 1669 C CA . LYS A 1 213 ? 22.962 -2.023 -2.860 1.00 88.69 213 LYS A CA 1
ATOM 1670 C C . LYS A 1 213 ? 22.193 -1.816 -4.172 1.00 88.69 213 LYS A C 1
ATOM 1672 O O . LYS A 1 213 ? 22.272 -0.744 -4.776 1.00 88.69 213 LYS A O 1
ATOM 1677 N N . ARG A 1 214 ? 21.422 -2.818 -4.601 1.00 91.44 214 ARG A N 1
ATOM 1678 C CA . ARG A 1 214 ? 20.544 -2.725 -5.777 1.00 91.44 214 ARG A CA 1
ATOM 1679 C C . ARG A 1 214 ? 19.400 -1.757 -5.495 1.00 91.44 214 ARG A C 1
ATOM 1681 O O . ARG A 1 214 ? 18.840 -1.750 -4.405 1.00 91.44 214 ARG A O 1
ATOM 1688 N N . GLN A 1 215 ? 19.006 -0.968 -6.484 1.00 93.44 215 GLN A N 1
ATOM 1689 C CA . GLN A 1 215 ? 17.769 -0.193 -6.382 1.00 93.44 215 GLN A CA 1
ATOM 1690 C C . GLN A 1 215 ? 16.559 -1.138 -6.428 1.00 93.44 215 GLN A C 1
ATOM 1692 O O . GLN A 1 215 ? 16.627 -2.196 -7.047 1.00 93.44 215 GLN A O 1
ATOM 1697 N N . ILE A 1 216 ? 15.443 -0.750 -5.805 1.00 94.19 216 ILE A N 1
ATOM 1698 C CA . ILE A 1 216 ? 14.192 -1.538 -5.802 1.00 94.19 216 ILE A CA 1
ATOM 1699 C C . ILE A 1 216 ? 13.446 -1.516 -7.153 1.00 94.19 216 ILE A C 1
ATOM 1701 O O . ILE A 1 216 ? 12.298 -1.942 -7.245 1.00 94.19 216 ILE A O 1
ATOM 1705 N N . GLY A 1 217 ? 14.040 -0.940 -8.195 1.00 95.62 217 GLY A N 1
ATOM 1706 C CA . GLY A 1 217 ? 13.415 -0.762 -9.497 1.00 95.62 217 GLY A CA 1
ATOM 1707 C C . GLY A 1 217 ? 14.268 0.064 -10.450 1.00 95.62 217 GLY A C 1
ATOM 1708 O O . GLY A 1 217 ? 15.435 0.356 -10.183 1.00 95.62 217 GLY A O 1
ATOM 1709 N N . HIS A 1 218 ? 13.646 0.483 -11.549 1.00 96.69 218 HIS A N 1
ATOM 1710 C CA . HIS A 1 218 ? 14.271 1.205 -12.653 1.00 96.69 218 HIS A CA 1
ATOM 1711 C C . HIS A 1 218 ? 13.560 2.537 -12.894 1.00 96.69 218 HIS A C 1
ATOM 1713 O O . HIS A 1 218 ? 12.364 2.546 -13.172 1.00 96.69 218 HIS A O 1
ATOM 1719 N N . ASN A 1 219 ? 14.282 3.660 -12.815 1.00 97.12 219 ASN A N 1
ATOM 1720 C CA . ASN A 1 219 ? 13.765 4.976 -13.208 1.00 97.12 219 ASN A CA 1
ATOM 1721 C C . ASN A 1 219 ? 13.766 5.085 -14.739 1.00 97.12 219 ASN A C 1
ATOM 1723 O O . ASN A 1 219 ? 14.792 5.422 -15.330 1.00 97.12 219 ASN A O 1
ATOM 1727 N N . LEU A 1 220 ? 12.633 4.814 -15.385 1.00 97.56 220 LEU A N 1
ATOM 1728 C CA . LEU A 1 220 ? 12.554 4.735 -16.846 1.00 97.56 220 LEU A CA 1
ATOM 1729 C C . LEU A 1 220 ? 12.586 6.098 -17.549 1.00 97.56 220 LEU A C 1
ATOM 1731 O O . LEU A 1 220 ? 12.619 6.138 -18.776 1.00 97.56 220 LEU A O 1
ATOM 1735 N N . TYR A 1 221 ? 12.662 7.211 -16.813 1.00 95.31 221 TYR A N 1
ATOM 1736 C CA . TYR A 1 221 ? 13.031 8.501 -17.402 1.00 95.31 221 TYR A CA 1
ATOM 1737 C C . TYR A 1 221 ? 14.526 8.605 -17.739 1.00 95.31 221 TYR A C 1
ATOM 1739 O O . TYR A 1 221 ? 14.912 9.450 -18.542 1.00 95.31 221 TYR A O 1
ATOM 1747 N N . ASP A 1 222 ? 15.380 7.765 -17.150 1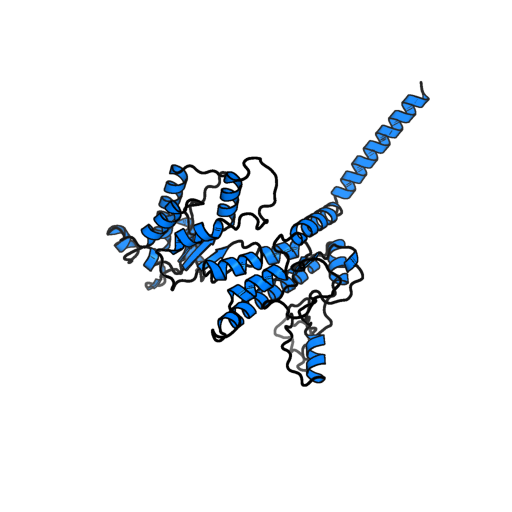.00 95.19 222 ASP A N 1
ATOM 1748 C CA . ASP A 1 222 ? 16.822 7.813 -17.389 1.00 95.19 222 ASP A CA 1
ATOM 1749 C C . ASP A 1 222 ? 17.151 7.487 -18.858 1.00 95.19 222 ASP A C 1
ATOM 1751 O O . ASP A 1 222 ? 16.676 6.502 -19.429 1.00 95.19 222 ASP A O 1
ATOM 1755 N N . SER A 1 223 ? 17.999 8.319 -19.466 1.00 94.50 223 SER A N 1
ATOM 1756 C CA . SER A 1 223 ? 18.427 8.218 -20.867 1.00 94.50 223 SER A CA 1
ATOM 1757 C C . SER A 1 223 ? 19.040 6.863 -21.225 1.00 94.50 223 SER A C 1
ATOM 1759 O O . SER A 1 223 ? 18.938 6.432 -22.377 1.00 94.50 223 SER A O 1
ATOM 1761 N N . LYS A 1 224 ? 19.614 6.147 -20.246 1.00 95.38 224 LYS A N 1
ATOM 1762 C CA . LYS A 1 224 ? 20.163 4.797 -20.451 1.00 95.38 224 LYS A CA 1
ATOM 1763 C C . LYS A 1 224 ? 19.116 3.790 -20.933 1.00 95.38 224 LYS A C 1
ATOM 1765 O O . LYS A 1 224 ? 19.474 2.826 -21.599 1.00 95.38 224 LYS A O 1
ATOM 1770 N N . PHE A 1 225 ? 17.837 4.022 -20.631 1.00 97.06 225 PHE A N 1
ATOM 1771 C CA . PHE A 1 225 ? 16.755 3.133 -21.040 1.00 97.06 225 PHE A CA 1
ATOM 1772 C C . PHE A 1 225 ? 16.242 3.413 -22.453 1.00 97.06 225 PHE A C 1
ATOM 1774 O O . PHE A 1 225 ? 15.489 2.600 -22.970 1.00 97.06 225 PHE A O 1
ATOM 1781 N N . SER A 1 226 ? 16.683 4.488 -23.118 1.00 96.69 226 SER A N 1
ATOM 1782 C CA . SER A 1 226 ? 16.235 4.859 -24.473 1.00 96.69 226 SER A CA 1
ATOM 1783 C C . SER A 1 226 ? 16.384 3.750 -25.519 1.00 96.69 226 SER A C 1
ATOM 1785 O O . SER A 1 226 ? 15.558 3.647 -26.420 1.00 96.69 226 SER A O 1
ATOM 1787 N N . ASN A 1 227 ? 17.409 2.905 -25.379 1.00 96.94 227 ASN A N 1
ATOM 1788 C CA . ASN A 1 227 ? 17.688 1.769 -26.260 1.00 96.94 227 ASN A CA 1
ATOM 1789 C C . ASN A 1 227 ? 17.797 0.448 -25.479 1.00 96.94 227 ASN A C 1
ATOM 1791 O O . ASN A 1 227 ? 18.445 -0.497 -25.930 1.00 96.94 227 ASN A O 1
ATOM 1795 N N . ASP A 1 228 ? 17.187 0.379 -24.293 1.00 97.19 228 ASP A N 1
ATOM 1796 C CA . ASP A 1 228 ? 17.123 -0.849 -23.505 1.00 97.19 228 ASP A CA 1
ATOM 1797 C C . ASP A 1 228 ? 15.903 -1.690 -23.913 1.00 97.19 228 ASP A C 1
ATOM 1799 O O . ASP A 1 228 ? 14.780 -1.489 -23.445 1.00 97.19 228 ASP A O 1
ATOM 1803 N N . PHE A 1 229 ? 16.123 -2.649 -24.811 1.00 96.75 229 PHE A N 1
ATOM 1804 C CA . PHE A 1 229 ? 15.079 -3.561 -25.284 1.00 96.75 229 PHE A CA 1
ATOM 1805 C C . PHE A 1 229 ? 14.841 -4.764 -24.355 1.00 96.75 229 PHE A C 1
ATOM 1807 O O . PHE A 1 229 ? 14.150 -5.706 -24.742 1.00 96.75 229 PHE A O 1
ATOM 1814 N N . ASN A 1 230 ? 15.390 -4.754 -23.135 1.00 95.31 230 ASN A N 1
ATOM 1815 C CA . ASN A 1 230 ? 15.109 -5.786 -22.143 1.00 95.31 230 ASN A CA 1
ATOM 1816 C C . ASN A 1 230 ? 13.721 -5.604 -21.499 1.00 95.31 230 ASN A C 1
ATOM 1818 O O . ASN A 1 230 ? 13.058 -4.566 -21.632 1.00 95.31 230 ASN A O 1
ATOM 1822 N N . ARG A 1 231 ? 13.290 -6.654 -20.788 1.00 95.00 231 ARG A N 1
ATOM 1823 C CA . ARG A 1 231 ? 12.086 -6.676 -19.943 1.00 95.00 231 ARG A CA 1
ATOM 1824 C C . ARG A 1 231 ? 12.123 -5.579 -18.883 1.00 95.00 231 ARG A C 1
ATOM 1826 O O . ARG A 1 231 ? 13.186 -5.095 -18.522 1.00 95.00 231 ARG A O 1
ATOM 1833 N N . LEU A 1 232 ? 10.964 -5.266 -18.304 1.00 96.25 232 LEU A N 1
ATOM 1834 C CA . LEU A 1 232 ? 10.879 -4.329 -17.180 1.00 96.25 232 LEU A CA 1
ATOM 1835 C C . LEU A 1 232 ? 11.620 -4.829 -15.930 1.00 96.25 232 LEU A C 1
ATOM 1837 O O . LEU A 1 232 ? 12.273 -4.029 -15.263 1.00 96.25 232 LEU A O 1
ATOM 1841 N N . SER A 1 233 ? 11.573 -6.134 -15.657 1.00 93.50 233 SER A N 1
ATOM 1842 C CA . SER A 1 233 ? 12.259 -6.776 -14.531 1.00 93.50 233 SER A CA 1
ATOM 1843 C C . SER A 1 233 ? 13.435 -7.644 -14.991 1.00 93.50 233 SER A C 1
ATOM 1845 O O . SER A 1 233 ? 13.338 -8.364 -15.990 1.00 93.50 233 SER A O 1
ATOM 1847 N N . ASP A 1 234 ? 14.539 -7.578 -14.244 1.00 90.94 234 ASP A N 1
ATOM 1848 C CA . ASP A 1 234 ? 15.717 -8.432 -14.421 1.00 90.94 234 ASP A CA 1
ATOM 1849 C C . ASP A 1 234 ? 15.589 -9.772 -13.676 1.00 90.94 234 ASP A C 1
ATOM 1851 O O . ASP A 1 234 ? 16.247 -10.754 -14.046 1.00 90.94 234 ASP A O 1
ATOM 1855 N N . ASP A 1 235 ? 14.780 -9.812 -12.612 1.00 89.44 235 ASP A N 1
ATOM 1856 C CA . ASP A 1 235 ? 14.608 -10.985 -11.746 1.00 89.44 235 ASP A CA 1
ATOM 1857 C C . ASP A 1 235 ? 13.379 -11.835 -12.126 1.00 89.44 235 ASP A C 1
ATOM 1859 O O . ASP A 1 235 ? 13.403 -13.049 -11.932 1.00 89.44 235 ASP A O 1
ATOM 1863 N N . PHE A 1 236 ? 12.350 -11.239 -12.739 1.00 92.75 236 PHE A N 1
ATOM 1864 C CA . PHE A 1 236 ? 11.162 -11.943 -13.227 1.00 92.75 236 PHE A CA 1
ATOM 1865 C C . PHE A 1 236 ? 11.236 -12.210 -14.736 1.00 92.75 236 PHE A C 1
ATOM 1867 O O . PHE A 1 236 ? 11.595 -11.341 -15.538 1.00 92.75 236 PHE A O 1
ATOM 1874 N N . LEU A 1 237 ? 10.836 -13.413 -15.150 1.00 93.31 237 LEU A N 1
ATOM 1875 C CA . LEU A 1 237 ? 10.674 -13.756 -16.563 1.00 93.31 237 LEU A CA 1
ATOM 1876 C C . LEU A 1 237 ? 9.356 -13.220 -17.135 1.00 93.31 237 LEU A C 1
ATOM 1878 O O . LEU A 1 237 ? 8.367 -13.043 -16.424 1.00 93.31 237 LEU A O 1
ATOM 1882 N N . ASP A 1 238 ? 9.342 -12.999 -18.449 1.00 94.00 238 ASP A N 1
ATOM 1883 C CA . ASP A 1 238 ? 8.117 -12.781 -19.218 1.00 94.00 238 ASP A CA 1
ATOM 1884 C C . ASP A 1 238 ? 7.456 -14.118 -19.585 1.00 94.00 238 ASP A C 1
ATOM 1886 O O . ASP A 1 238 ? 8.127 -15.148 -19.717 1.00 94.00 238 ASP A O 1
ATOM 1890 N N . GLY A 1 239 ? 6.136 -14.103 -19.771 1.00 91.62 239 GLY A N 1
ATOM 1891 C CA . GLY A 1 239 ? 5.350 -15.302 -20.052 1.00 91.62 239 GLY A CA 1
ATOM 1892 C C . GLY A 1 239 ? 5.784 -16.015 -21.332 1.00 91.62 239 GLY A C 1
ATOM 1893 O O . GLY A 1 239 ? 5.842 -17.247 -21.362 1.00 91.62 239 GLY A O 1
ATOM 1894 N N . LEU A 1 240 ? 6.164 -15.265 -22.373 1.00 91.94 240 LEU A N 1
ATOM 1895 C CA . LEU A 1 240 ? 6.619 -15.839 -23.638 1.00 91.94 240 LEU A CA 1
ATOM 1896 C C . LEU A 1 240 ? 7.961 -16.570 -23.470 1.00 91.94 240 LEU A C 1
ATOM 1898 O O . LEU A 1 240 ? 8.081 -17.729 -23.872 1.00 91.94 240 LEU A O 1
ATOM 1902 N N . SER A 1 241 ? 8.956 -15.946 -22.842 1.00 91.25 241 SER A N 1
ATOM 1903 C CA . SER A 1 241 ? 10.256 -16.563 -22.548 1.00 91.25 241 SER A CA 1
ATOM 1904 C C . SER A 1 241 ? 10.111 -17.782 -21.644 1.00 91.25 241 SER A C 1
ATOM 1906 O O . SER A 1 241 ? 10.728 -18.814 -21.911 1.00 91.25 241 SER A O 1
ATOM 1908 N N . TYR A 1 242 ? 9.253 -17.702 -20.624 1.00 90.38 242 TYR A N 1
ATOM 1909 C CA . TYR A 1 242 ? 8.959 -18.833 -19.747 1.00 90.38 242 TYR A CA 1
ATOM 1910 C C . TYR A 1 242 ? 8.350 -20.014 -20.520 1.00 90.38 242 TYR A C 1
ATOM 1912 O O . TYR A 1 242 ? 8.790 -21.157 -20.367 1.00 90.38 242 TYR A O 1
ATOM 1920 N N . SER A 1 243 ? 7.389 -19.749 -21.416 1.00 87.94 243 SER A N 1
ATOM 1921 C CA . SER A 1 243 ? 6.758 -20.791 -22.239 1.00 87.94 243 SER A CA 1
ATOM 1922 C C . SER A 1 243 ? 7.765 -21.527 -23.134 1.00 87.94 243 SER A C 1
ATOM 1924 O O . SER A 1 243 ? 7.712 -22.753 -23.240 1.00 87.94 243 SER A O 1
ATOM 1926 N N . LYS A 1 244 ? 8.740 -20.802 -23.703 1.00 86.94 244 LYS A N 1
ATOM 1927 C CA . LYS A 1 244 ? 9.827 -21.372 -24.514 1.00 86.94 244 LYS A CA 1
ATOM 1928 C C . LYS A 1 244 ? 10.805 -22.189 -23.669 1.00 86.94 244 LYS A C 1
ATOM 1930 O O . LYS A 1 244 ? 11.220 -23.264 -24.093 1.00 86.94 244 LYS A O 1
ATOM 1935 N N . GLN A 1 245 ? 11.143 -21.725 -22.463 1.00 83.62 245 GLN A N 1
ATOM 1936 C CA . GLN A 1 245 ? 12.043 -22.452 -21.561 1.00 83.62 245 GLN A CA 1
ATOM 1937 C C . GLN A 1 245 ? 11.463 -23.801 -21.128 1.00 83.62 245 GLN A C 1
ATOM 1939 O O . GLN A 1 245 ? 12.167 -24.807 -21.208 1.00 83.62 245 GLN A O 1
ATOM 1944 N N . LYS A 1 246 ? 10.171 -23.848 -20.771 1.00 73.44 246 LYS A N 1
ATOM 1945 C CA . LYS A 1 246 ? 9.475 -25.080 -20.354 1.00 73.44 246 LYS A CA 1
ATOM 1946 C C . LYS A 1 246 ? 9.485 -26.180 -21.423 1.00 73.44 246 LYS A C 1
ATOM 1948 O O . LYS A 1 246 ? 9.407 -27.357 -21.089 1.00 73.44 246 LYS A O 1
ATOM 1953 N N . GLN A 1 247 ? 9.596 -25.813 -22.699 1.00 65.81 247 GLN A N 1
ATOM 1954 C CA . GLN A 1 247 ? 9.718 -26.770 -23.804 1.00 65.81 247 GLN A CA 1
ATOM 1955 C C . GLN A 1 247 ? 11.149 -27.314 -23.976 1.00 65.81 247 GLN A C 1
ATOM 1957 O O . GLN A 1 247 ? 11.335 -28.324 -24.647 1.00 65.81 247 GLN A O 1
ATOM 1962 N N . SER A 1 248 ? 12.153 -26.657 -23.385 1.00 64.44 248 SER A N 1
ATOM 1963 C CA . SER A 1 248 ? 13.578 -26.893 -23.661 1.00 64.44 248 SER A CA 1
ATOM 1964 C C . SER A 1 248 ? 14.385 -27.504 -22.506 1.00 64.44 248 SER A C 1
ATOM 1966 O O . SER A 1 248 ? 15.429 -28.097 -22.770 1.00 64.44 248 SER A O 1
ATOM 1968 N N . SER A 1 249 ? 13.942 -27.401 -21.245 1.00 59.28 249 SER A N 1
ATOM 1969 C CA . SER A 1 249 ? 14.724 -27.851 -20.080 1.00 59.28 249 SER A CA 1
ATOM 1970 C C . SER A 1 249 ? 13.926 -28.694 -19.073 1.00 59.28 249 SER A C 1
ATOM 1972 O O . SER A 1 249 ? 12.767 -28.426 -18.767 1.00 59.28 249 SER A O 1
ATOM 1974 N N . SER A 1 250 ? 14.577 -29.730 -18.527 1.00 55.44 250 SER A N 1
ATOM 1975 C CA . SER A 1 250 ? 14.068 -30.603 -17.453 1.00 55.44 250 SER A CA 1
ATOM 1976 C C . SER A 1 250 ? 14.483 -30.149 -16.043 1.00 55.44 250 SER A C 1
ATOM 1978 O O . SER A 1 250 ? 14.229 -30.854 -15.065 1.00 55.44 250 SER A O 1
ATOM 1980 N N . SER A 1 251 ? 15.164 -29.007 -15.920 1.00 47.53 251 SER A N 1
ATOM 1981 C CA . SER A 1 251 ? 15.695 -28.483 -14.658 1.00 47.53 251 SER A CA 1
ATOM 1982 C C . SER A 1 251 ? 14.690 -27.547 -13.985 1.00 47.53 251 SER A C 1
ATOM 1984 O O . SER A 1 251 ? 14.382 -26.471 -14.495 1.00 47.53 251 SER A O 1
ATOM 1986 N N . LYS A 1 252 ? 14.190 -27.970 -12.820 1.00 50.03 252 LYS A N 1
ATOM 1987 C CA . LYS A 1 252 ? 13.214 -27.269 -11.975 1.00 50.03 252 LYS A CA 1
ATOM 1988 C C . LYS A 1 252 ? 13.859 -26.165 -11.121 1.00 50.03 252 LYS A C 1
ATOM 1990 O O . LYS A 1 252 ? 13.773 -26.223 -9.899 1.00 50.03 252 LYS A O 1
ATOM 1995 N N . GLU A 1 253 ? 14.506 -25.170 -11.720 1.00 56.28 253 GLU A N 1
ATOM 1996 C CA . GLU A 1 253 ? 14.707 -23.919 -10.976 1.00 56.28 253 GLU A CA 1
ATOM 1997 C C . GLU A 1 253 ? 13.425 -23.092 -11.086 1.00 56.28 253 GLU A C 1
ATOM 1999 O O . GLU A 1 253 ? 12.954 -22.789 -12.185 1.00 56.28 253 GLU A O 1
ATOM 2004 N N . ALA A 1 254 ? 12.811 -22.805 -9.937 1.00 61.75 254 ALA A N 1
ATOM 2005 C CA . ALA A 1 254 ? 11.598 -22.006 -9.848 1.00 61.75 254 ALA A CA 1
ATOM 2006 C C . ALA A 1 254 ? 11.929 -20.557 -10.229 1.00 61.75 254 ALA A C 1
ATOM 2008 O O . ALA A 1 254 ? 12.376 -19.766 -9.404 1.00 61.75 254 ALA A O 1
ATOM 2009 N N . THR A 1 255 ? 11.758 -20.230 -11.505 1.00 76.25 255 THR A N 1
ATOM 2010 C CA . THR A 1 255 ? 11.844 -18.860 -12.005 1.00 76.25 255 THR A CA 1
ATOM 2011 C C . THR A 1 255 ? 10.492 -18.188 -11.826 1.00 76.25 255 THR A C 1
ATOM 2013 O O . THR A 1 255 ? 9.473 -18.682 -12.313 1.00 76.25 255 THR A O 1
ATOM 2016 N N . ASP A 1 256 ? 10.473 -17.067 -11.111 1.00 86.94 256 ASP A N 1
ATOM 2017 C CA . ASP A 1 256 ? 9.262 -16.267 -10.974 1.00 86.94 256 ASP A CA 1
ATOM 2018 C C . ASP A 1 256 ? 8.942 -15.567 -12.308 1.00 86.94 256 ASP A C 1
ATOM 2020 O O . ASP A 1 256 ? 9.820 -15.048 -13.003 1.00 86.94 256 ASP A O 1
ATOM 2024 N N . VAL A 1 257 ? 7.662 -15.570 -12.681 1.00 93.69 257 VAL A N 1
ATOM 2025 C CA . VAL A 1 257 ? 7.152 -14.985 -13.930 1.00 93.69 257 VAL A CA 1
ATOM 2026 C C . VAL A 1 257 ? 6.285 -13.781 -13.591 1.00 93.69 257 VAL A C 1
ATOM 2028 O O . VAL A 1 257 ? 5.386 -13.879 -12.756 1.00 93.69 257 VAL A O 1
ATOM 2031 N N . CYS A 1 258 ? 6.514 -12.649 -14.257 1.00 95.56 258 CYS A N 1
ATOM 2032 C CA . CYS A 1 258 ? 5.646 -11.484 -14.126 1.00 95.56 258 CYS A CA 1
ATOM 2033 C C . CYS A 1 258 ? 4.446 -11.627 -15.072 1.00 95.56 258 CYS A C 1
ATOM 2035 O O . CYS A 1 258 ? 4.553 -11.421 -16.283 1.00 95.56 258 CYS A O 1
ATOM 2037 N N . SER A 1 259 ? 3.287 -11.973 -14.514 1.00 94.81 259 SER A N 1
ATOM 2038 C CA . SER A 1 259 ? 2.029 -12.203 -15.242 1.00 94.81 259 SER A CA 1
ATOM 2039 C C . SER A 1 259 ? 1.283 -10.921 -15.639 1.00 94.81 259 SER A C 1
ATOM 2041 O O . SER A 1 259 ? 0.161 -10.992 -16.138 1.00 94.81 259 SER A O 1
ATOM 2043 N N . CYS A 1 260 ? 1.874 -9.744 -15.416 1.00 96.31 260 CYS A N 1
ATOM 2044 C CA . CYS A 1 260 ? 1.234 -8.468 -15.716 1.00 96.31 260 CYS A CA 1
ATOM 2045 C C . CYS A 1 260 ? 1.044 -8.278 -17.230 1.00 96.31 260 CYS A C 1
ATOM 2047 O O . CYS A 1 260 ? 1.805 -8.812 -18.036 1.00 96.31 260 CYS A O 1
ATOM 2049 N N . SER A 1 261 ? 0.082 -7.447 -17.636 1.00 94.88 261 SER A N 1
ATOM 2050 C CA . SER A 1 261 ? -0.173 -7.166 -19.059 1.00 94.88 261 SER A CA 1
ATOM 2051 C C . SER A 1 261 ? 0.991 -6.468 -19.774 1.00 94.88 261 SER A C 1
ATOM 2053 O O . SER A 1 261 ? 1.038 -6.480 -21.001 1.00 94.88 261 SER A O 1
ATOM 2055 N N . ALA A 1 262 ? 1.941 -5.882 -19.035 1.00 96.19 262 ALA A N 1
ATOM 2056 C CA . ALA A 1 262 ? 3.137 -5.279 -19.613 1.00 96.19 262 ALA A CA 1
ATOM 2057 C C . ALA A 1 262 ? 4.227 -6.322 -19.945 1.00 96.19 262 ALA A C 1
ATOM 2059 O O . ALA A 1 262 ? 4.876 -6.251 -20.988 1.00 96.19 262 ALA A O 1
ATOM 2060 N N . CYS A 1 263 ? 4.421 -7.302 -19.062 1.00 96.81 263 CYS A N 1
ATOM 2061 C CA . CYS A 1 263 ? 5.466 -8.318 -19.182 1.00 96.81 263 CYS A CA 1
ATOM 2062 C C . CYS A 1 263 ? 4.967 -9.599 -19.854 1.00 96.81 263 CYS A C 1
ATOM 2064 O O . CYS A 1 263 ? 5.747 -10.294 -20.483 1.00 96.81 263 CYS A O 1
ATOM 2066 N N . SER A 1 264 ? 3.685 -9.923 -19.749 1.00 96.25 264 SER A N 1
ATOM 2067 C CA . SER A 1 264 ? 3.080 -11.114 -20.349 1.00 96.25 264 SER A CA 1
ATOM 2068 C C . SER A 1 264 ? 1.796 -10.747 -21.100 1.00 96.25 264 SER A C 1
ATOM 2070 O O . SER A 1 264 ? 0.722 -11.242 -20.749 1.00 96.25 264 SER A O 1
ATOM 2072 N N . PRO A 1 265 ? 1.861 -9.844 -22.100 1.00 95.12 265 PRO A N 1
ATOM 2073 C CA . PRO A 1 265 ? 0.689 -9.489 -22.883 1.00 95.12 265 PRO A CA 1
ATOM 2074 C C . PRO A 1 265 ? 0.148 -10.711 -23.624 1.00 95.12 265 PRO A C 1
ATOM 2076 O O . PRO A 1 265 ? 0.889 -11.593 -24.058 1.00 95.12 265 PRO A O 1
ATOM 2079 N N . ILE A 1 266 ? -1.167 -10.733 -23.791 1.00 91.19 266 ILE A N 1
ATOM 2080 C CA . ILE A 1 266 ? -1.874 -11.769 -24.532 1.00 91.19 266 ILE A CA 1
ATOM 2081 C C . ILE A 1 266 ? -2.561 -11.083 -25.702 1.00 91.19 266 ILE A C 1
ATOM 2083 O O . ILE A 1 266 ? -3.308 -10.122 -25.505 1.00 91.19 266 ILE A O 1
ATOM 2087 N N . TRP A 1 267 ? -2.310 -11.569 -26.912 1.00 86.38 267 TRP A N 1
ATOM 2088 C CA . TRP A 1 267 ? -3.004 -11.110 -28.106 1.00 86.38 267 TRP A CA 1
ATOM 2089 C C . TRP A 1 267 ? -4.025 -12.152 -28.532 1.00 86.38 267 TRP A C 1
ATOM 2091 O O . TRP A 1 267 ? -3.804 -13.359 -28.457 1.00 86.38 267 TRP A O 1
ATOM 2101 N N . SER A 1 268 ? -5.180 -11.660 -28.957 1.00 82.88 268 SER A N 1
ATOM 2102 C CA . SER A 1 268 ? -6.255 -12.489 -29.470 1.00 82.88 268 SER A CA 1
ATOM 2103 C C . SER A 1 268 ? -6.712 -11.903 -30.790 1.00 82.88 268 SER A C 1
ATOM 2105 O O . SER A 1 268 ? -7.061 -10.728 -30.863 1.00 82.88 268 SER A O 1
ATOM 2107 N N . ASN A 1 269 ? -6.746 -12.745 -31.818 1.00 77.75 269 ASN A N 1
ATOM 2108 C CA . ASN A 1 269 ? -7.348 -12.404 -33.103 1.00 77.75 269 ASN A CA 1
ATOM 2109 C C . ASN A 1 269 ? -8.872 -12.611 -33.086 1.00 77.75 269 ASN A C 1
ATOM 2111 O O . ASN A 1 269 ? -9.513 -12.524 -34.132 1.00 77.75 269 ASN A O 1
ATOM 2115 N N . LYS A 1 270 ? -9.466 -12.912 -31.919 1.00 77.25 270 LYS A N 1
ATOM 2116 C CA . LYS A 1 270 ? -10.923 -12.956 -31.778 1.00 77.25 270 LYS A CA 1
ATOM 2117 C C . LYS A 1 270 ? -11.485 -11.543 -31.928 1.00 77.25 270 LYS A C 1
ATOM 2119 O O . LYS A 1 270 ? -11.039 -10.651 -31.202 1.00 77.25 270 LYS A O 1
ATOM 2124 N N . PRO A 1 271 ? -12.468 -11.330 -32.816 1.00 76.75 271 PRO A N 1
ATOM 2125 C CA . PRO A 1 271 ? -13.145 -10.046 -32.898 1.00 76.75 271 PRO A CA 1
ATOM 2126 C C . PRO A 1 271 ? -13.800 -9.716 -31.550 1.00 76.75 271 PRO A C 1
ATOM 2128 O O . PRO A 1 271 ? -14.364 -10.591 -30.885 1.00 76.75 271 PRO A O 1
ATOM 2131 N N . LEU A 1 272 ? -13.714 -8.449 -31.138 1.00 77.62 272 LEU A N 1
ATOM 2132 C CA . LEU A 1 272 ? -14.456 -7.955 -29.981 1.00 77.62 272 LEU A CA 1
ATOM 2133 C C . LEU A 1 272 ? -15.944 -7.995 -30.325 1.00 77.62 272 LEU A C 1
ATOM 2135 O O . LEU A 1 272 ? -16.385 -7.270 -31.211 1.00 77.62 272 LEU A O 1
ATOM 2139 N N . CYS A 1 27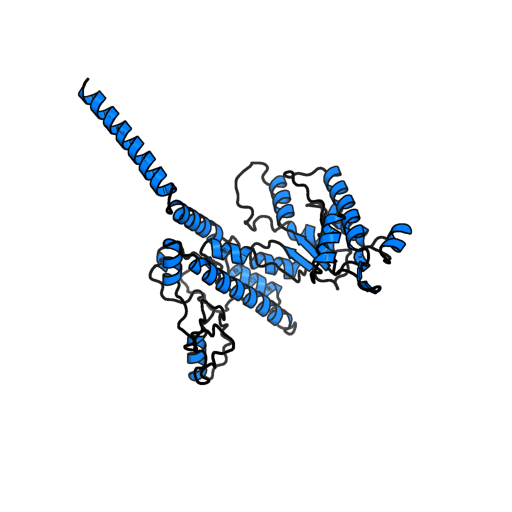3 ? -16.698 -8.855 -29.641 1.00 79.25 273 CYS A N 1
ATOM 2140 C CA . CYS A 1 273 ? -18.128 -8.972 -29.888 1.00 79.25 273 CYS A CA 1
ATOM 2141 C C . CYS A 1 273 ? -18.856 -7.776 -29.259 1.00 79.25 273 CYS A C 1
ATOM 2143 O O . CYS A 1 273 ? -18.803 -7.591 -28.041 1.00 79.25 273 CYS A O 1
ATOM 2145 N N . HIS A 1 274 ? -19.532 -6.963 -30.069 1.00 81.50 274 HIS A N 1
ATOM 2146 C CA . HIS A 1 274 ? -20.258 -5.775 -29.600 1.00 81.50 274 HIS A CA 1
ATOM 2147 C C . HIS A 1 274 ? -21.734 -6.055 -29.298 1.00 81.50 274 HIS A C 1
ATOM 2149 O O . HIS A 1 274 ? -22.421 -5.221 -28.703 1.00 81.50 274 HIS A O 1
ATOM 2155 N N . SER A 1 275 ? -22.227 -7.233 -29.679 1.00 82.81 275 SER A N 1
ATOM 2156 C CA . SER A 1 275 ? -23.591 -7.674 -29.424 1.00 82.81 275 SER A CA 1
ATOM 2157 C C . SER A 1 275 ? -23.668 -9.185 -29.197 1.00 82.81 275 SER A C 1
ATOM 2159 O O . SER A 1 275 ? -22.819 -9.948 -29.645 1.00 82.81 275 SER A O 1
ATOM 2161 N N . VAL A 1 276 ? -24.733 -9.632 -28.525 1.00 76.81 276 VAL A N 1
ATOM 2162 C CA . VAL A 1 276 ? -25.014 -11.061 -28.267 1.00 76.81 276 VAL A CA 1
ATOM 2163 C C . VAL A 1 276 ? -25.337 -11.831 -29.562 1.00 76.81 276 VAL A C 1
ATOM 2165 O O . VAL A 1 276 ? -25.323 -13.056 -29.575 1.00 76.81 276 VAL A O 1
ATOM 2168 N N . ALA A 1 277 ? -25.635 -11.121 -30.656 1.00 77.25 277 ALA A N 1
ATOM 2169 C CA . ALA A 1 277 ? -25.937 -11.712 -31.959 1.00 77.25 277 ALA A CA 1
ATOM 2170 C C . ALA A 1 277 ? -24.678 -12.122 -32.745 1.00 77.25 277 ALA A C 1
ATOM 2172 O O . ALA A 1 277 ? -24.782 -12.855 -33.729 1.00 77.25 277 ALA A O 1
ATOM 2173 N N . GLU A 1 278 ? -23.499 -11.656 -32.330 1.00 72.56 278 GLU A N 1
ATOM 2174 C CA . GLU A 1 278 ? -22.225 -12.043 -32.927 1.00 72.56 278 GLU A CA 1
ATOM 2175 C C . GLU A 1 278 ? -21.815 -13.413 -32.376 1.00 72.56 278 GLU A C 1
ATOM 2177 O O . GLU A 1 278 ? -21.498 -13.559 -31.198 1.00 72.56 278 GLU A O 1
ATOM 2182 N N . MET A 1 279 ? -21.866 -14.439 -33.228 1.00 68.19 279 MET A N 1
ATOM 2183 C CA . MET A 1 279 ? -21.378 -15.781 -32.905 1.00 68.19 279 MET A CA 1
ATOM 2184 C C . MET A 1 279 ? -19.847 -15.764 -33.018 1.00 68.19 279 MET A C 1
ATOM 2186 O O . MET A 1 279 ? -19.341 -15.597 -34.130 1.00 68.19 279 MET A O 1
ATOM 2190 N N . PRO A 1 280 ? -19.087 -15.898 -31.918 1.00 63.84 280 PRO A N 1
ATOM 2191 C CA . PRO A 1 280 ? -17.635 -15.879 -31.998 1.00 63.84 280 PRO A CA 1
ATOM 2192 C C . PRO A 1 280 ? -17.132 -17.130 -32.726 1.00 63.84 280 PRO A C 1
ATOM 2194 O O . PRO A 1 280 ? -17.501 -18.250 -32.370 1.00 63.84 280 PRO A O 1
ATOM 2197 N N . ASP A 1 281 ? -16.249 -16.948 -33.711 1.00 61.75 281 ASP A N 1
ATOM 2198 C CA . ASP A 1 281 ? -15.506 -18.056 -34.313 1.00 61.75 281 ASP A CA 1
ATOM 2199 C C . ASP A 1 281 ? -14.701 -18.791 -33.226 1.00 61.75 281 ASP A C 1
ATOM 2201 O O . ASP A 1 281 ? -13.897 -18.209 -32.490 1.00 61.75 281 ASP A O 1
ATOM 2205 N N . THR A 1 282 ? -14.914 -20.102 -33.116 1.00 59.75 282 THR A N 1
ATOM 2206 C CA . THR A 1 282 ? -14.399 -20.956 -32.032 1.00 59.75 282 THR A CA 1
ATOM 2207 C C . THR A 1 282 ? -12.920 -21.343 -32.160 1.00 59.75 282 THR A C 1
ATOM 2209 O O . THR A 1 282 ? -12.448 -22.172 -31.388 1.00 59.75 282 THR A O 1
ATOM 2212 N N . HIS A 1 283 ? -12.163 -20.771 -33.103 1.00 58.09 283 HIS A N 1
ATOM 2213 C CA . HIS A 1 283 ? -10.897 -21.368 -33.559 1.00 58.09 283 HIS A CA 1
ATOM 2214 C C . HIS A 1 283 ? -9.596 -20.629 -33.210 1.00 58.09 283 HIS A C 1
ATOM 2216 O O . HIS A 1 283 ? -8.532 -21.096 -33.606 1.00 58.09 283 HIS A O 1
ATOM 2222 N N . SER A 1 284 ? -9.624 -19.532 -32.450 1.00 63.41 284 SER A N 1
ATOM 2223 C CA . SER A 1 284 ? -8.397 -18.821 -32.047 1.00 63.41 284 SER A CA 1
ATOM 2224 C C . SER A 1 284 ? -8.192 -18.833 -30.531 1.00 63.41 284 SER A C 1
ATOM 2226 O O . SER A 1 284 ? -8.941 -18.219 -29.765 1.00 63.41 284 SER A O 1
ATOM 2228 N N . GLU A 1 285 ? -7.179 -19.565 -30.072 1.00 70.44 285 GLU A N 1
ATOM 2229 C CA . GLU A 1 285 ? -6.731 -19.483 -28.684 1.00 70.44 285 GLU A CA 1
ATOM 2230 C C . GLU A 1 285 ? -5.912 -18.199 -28.468 1.00 70.44 285 GLU A C 1
ATOM 2232 O O . GLU A 1 285 ? -5.213 -17.756 -29.379 1.00 70.44 285 GLU A O 1
ATOM 2237 N N . PRO A 1 286 ? -6.036 -17.551 -27.299 1.00 79.31 286 PRO A N 1
ATOM 2238 C CA . PRO A 1 286 ? -5.194 -16.415 -26.951 1.00 79.31 286 PRO A CA 1
ATOM 2239 C C . PRO A 1 286 ? -3.713 -16.818 -26.940 1.00 79.31 286 PRO A C 1
ATOM 2241 O O . PRO A 1 286 ? -3.337 -17.778 -26.269 1.00 79.31 286 PRO A O 1
ATOM 2244 N N . GLU A 1 287 ? -2.869 -16.058 -27.638 1.00 87.12 287 GLU A N 1
ATOM 2245 C CA . GLU A 1 287 ? -1.431 -16.321 -27.736 1.00 87.12 287 GLU A CA 1
ATOM 2246 C C . GLU A 1 287 ? -0.625 -15.311 -26.910 1.00 87.12 287 GLU A C 1
ATOM 2248 O O . GLU A 1 287 ? -0.949 -14.122 -26.844 1.00 87.12 287 GLU A O 1
ATOM 2253 N N . LEU A 1 288 ? 0.451 -15.788 -26.277 1.00 90.69 288 LEU A N 1
ATOM 2254 C CA . LEU A 1 288 ? 1.400 -14.930 -25.570 1.00 90.69 288 LEU A CA 1
ATOM 2255 C C . LEU A 1 288 ? 2.158 -14.057 -26.570 1.00 90.69 288 LEU A C 1
ATOM 2257 O O . LEU A 1 288 ? 2.825 -14.555 -27.478 1.00 90.69 288 LEU A O 1
ATOM 2261 N N . ALA A 1 289 ? 2.094 -12.751 -26.355 1.00 91.56 289 ALA A N 1
ATOM 2262 C CA . ALA A 1 289 ? 2.792 -11.764 -27.151 1.00 91.56 289 ALA A CA 1
ATOM 2263 C C . ALA A 1 289 ? 4.147 -11.384 -26.526 1.00 91.56 289 ALA A C 1
ATOM 2265 O O . ALA A 1 289 ? 4.388 -11.641 -25.341 1.00 91.56 289 ALA A O 1
ATOM 2266 N N . PRO A 1 290 ? 5.059 -10.773 -27.305 1.00 93.75 290 PRO A N 1
ATOM 2267 C CA . PRO A 1 290 ? 6.310 -10.252 -26.767 1.00 93.75 290 PRO A CA 1
ATOM 2268 C C . PRO A 1 290 ? 6.072 -9.193 -25.674 1.00 93.75 290 PRO A C 1
ATOM 2270 O O . PRO A 1 290 ? 5.175 -8.361 -25.832 1.00 93.75 290 PRO A O 1
ATOM 2273 N N . PRO A 1 291 ? 6.878 -9.180 -24.595 1.00 96.06 291 PRO A N 1
ATOM 2274 C CA . PRO A 1 291 ? 6.779 -8.170 -23.545 1.00 96.06 291 PRO A CA 1
ATOM 2275 C C . PRO A 1 291 ? 7.054 -6.764 -24.080 1.00 96.06 291 PRO A C 1
ATOM 2277 O O . PRO A 1 291 ? 7.879 -6.574 -24.979 1.00 96.06 291 PRO A O 1
ATOM 2280 N N . TYR A 1 292 ? 6.444 -5.759 -23.453 1.00 97.06 292 TYR A N 1
ATOM 2281 C CA . TYR A 1 292 ? 6.875 -4.378 -23.645 1.00 97.06 292 TYR A CA 1
ATOM 2282 C C . TYR A 1 292 ? 8.266 -4.170 -23.033 1.00 97.06 292 TYR A C 1
ATOM 2284 O O . TYR A 1 292 ? 8.588 -4.693 -21.962 1.00 97.06 292 TYR A O 1
ATOM 2292 N N . THR A 1 293 ? 9.097 -3.391 -23.720 1.00 97.88 293 THR A N 1
ATOM 2293 C CA . THR A 1 293 ? 10.488 -3.156 -23.323 1.00 97.88 293 THR A CA 1
ATOM 2294 C C . THR A 1 293 ? 10.641 -1.893 -22.485 1.00 97.88 293 THR A C 1
ATOM 2296 O O . THR A 1 293 ? 9.809 -0.982 -22.547 1.00 97.88 293 THR A O 1
ATOM 2299 N N . ARG A 1 294 ? 11.748 -1.788 -21.741 1.00 98.31 294 ARG A N 1
ATOM 2300 C CA . ARG A 1 294 ? 12.106 -0.555 -21.018 1.00 98.31 294 ARG A CA 1
ATOM 2301 C C . ARG A 1 294 ? 12.207 0.650 -21.956 1.00 98.31 294 ARG A C 1
ATOM 2303 O O . ARG A 1 294 ? 11.670 1.702 -21.623 1.00 98.31 294 ARG A O 1
ATOM 2310 N N . ALA A 1 295 ? 12.788 0.480 -23.145 1.00 98.19 295 ALA A N 1
ATOM 2311 C CA . ALA A 1 295 ? 12.862 1.506 -24.188 1.00 98.19 295 ALA A CA 1
ATOM 2312 C C . ALA A 1 295 ? 11.491 1.994 -24.650 1.00 98.19 295 ALA A C 1
ATOM 2314 O O . ALA A 1 295 ? 11.283 3.197 -24.823 1.00 98.19 295 ALA A O 1
ATOM 2315 N N . TYR A 1 296 ? 10.533 1.081 -24.807 1.00 98.19 296 TYR A N 1
ATOM 2316 C CA . TYR A 1 296 ? 9.181 1.459 -25.187 1.00 98.19 296 TYR A CA 1
ATOM 2317 C C . TYR A 1 296 ? 8.498 2.286 -24.092 1.00 98.19 296 TYR A C 1
ATOM 2319 O O . TYR A 1 296 ? 7.959 3.353 -24.377 1.00 98.19 296 TYR A O 1
ATOM 2327 N N . ILE A 1 297 ? 8.580 1.858 -22.827 1.00 98.06 297 ILE A N 1
ATOM 2328 C CA . ILE A 1 297 ? 8.005 2.633 -21.718 1.00 98.06 297 ILE A CA 1
ATOM 2329 C C . ILE A 1 297 ? 8.719 3.981 -21.551 1.00 98.06 297 ILE A C 1
ATOM 2331 O O . ILE A 1 297 ? 8.051 4.998 -21.380 1.00 98.06 297 ILE A O 1
ATOM 2335 N N . HIS A 1 298 ? 10.050 4.021 -21.670 1.00 97.44 298 HIS A N 1
ATOM 2336 C CA . HIS A 1 298 ? 10.832 5.260 -21.686 1.00 97.44 298 HIS A CA 1
ATOM 2337 C C . HIS A 1 298 ? 10.311 6.239 -22.747 1.00 97.44 298 HIS A C 1
ATOM 2339 O O . HIS A 1 298 ? 10.097 7.416 -22.453 1.00 97.44 298 HIS A O 1
ATOM 2345 N N . HIS A 1 299 ? 10.057 5.756 -23.966 1.00 96.75 299 HIS A N 1
ATOM 2346 C CA . HIS A 1 299 ? 9.481 6.562 -25.039 1.00 96.75 299 HIS A CA 1
ATOM 2347 C C . HIS A 1 299 ? 8.083 7.091 -24.684 1.00 96.75 299 HIS A C 1
ATOM 2349 O O . HIS A 1 299 ? 7.836 8.290 -24.824 1.00 96.75 299 HIS A O 1
ATOM 2355 N N . LEU A 1 300 ? 7.184 6.234 -24.185 1.00 96.88 300 LEU A N 1
ATOM 2356 C CA . LEU A 1 300 ? 5.829 6.641 -23.792 1.00 96.88 300 LEU A CA 1
ATOM 2357 C C . LEU A 1 300 ? 5.839 7.703 -22.678 1.00 96.88 300 LEU A C 1
ATOM 2359 O O . LEU A 1 300 ? 5.077 8.667 -22.725 1.00 96.88 300 LEU A O 1
ATOM 2363 N N . LEU A 1 301 ? 6.742 7.572 -21.701 1.00 95.06 301 LEU A N 1
ATOM 2364 C CA . LEU A 1 301 ? 6.907 8.547 -20.619 1.00 95.06 301 LEU A CA 1
ATOM 2365 C C . LEU A 1 301 ? 7.343 9.926 -21.139 1.00 95.06 301 LEU A C 1
ATOM 2367 O O . LEU A 1 301 ? 6.805 10.941 -20.696 1.00 95.06 301 LEU A O 1
ATOM 2371 N N . HIS A 1 302 ? 8.282 9.973 -22.088 1.00 93.25 302 HIS A N 1
ATOM 2372 C CA . HIS A 1 302 ? 8.768 11.225 -22.686 1.00 93.25 302 HIS A CA 1
ATOM 2373 C C . HIS A 1 302 ? 7.791 11.843 -23.690 1.00 93.25 302 HIS A C 1
ATOM 2375 O O . HIS A 1 302 ? 7.831 13.048 -23.929 1.00 93.25 302 HIS A O 1
ATOM 2381 N N . THR A 1 303 ? 6.907 11.034 -24.273 1.00 92.00 303 THR A N 1
ATOM 2382 C CA . THR A 1 303 ? 5.834 11.496 -25.168 1.00 92.00 303 THR A CA 1
ATOM 2383 C C . THR A 1 303 ? 4.531 11.810 -24.433 1.00 92.00 303 THR A C 1
ATOM 2385 O O . THR A 1 303 ? 3.587 12.295 -25.049 1.00 92.00 303 THR A O 1
ATOM 2388 N N . HIS A 1 304 ? 4.501 11.639 -23.106 1.00 89.19 304 HIS A N 1
ATOM 2389 C CA . HIS A 1 304 ? 3.340 11.883 -22.245 1.00 89.19 304 HIS A CA 1
ATOM 2390 C C . HIS A 1 304 ? 2.112 11.028 -22.578 1.00 89.19 304 HIS A C 1
ATOM 2392 O O . HIS A 1 304 ? 0.973 11.455 -22.369 1.00 89.19 304 HIS A O 1
ATOM 2398 N N . GLU A 1 305 ? 2.343 9.810 -23.054 1.00 93.50 305 GLU A N 1
ATOM 2399 C CA . GLU A 1 305 ? 1.282 8.849 -23.317 1.00 93.50 305 GLU A CA 1
ATOM 2400 C C . GLU A 1 305 ? 0.783 8.220 -22.011 1.00 93.50 305 GLU A C 1
ATOM 2402 O O . GLU A 1 305 ? 1.550 7.659 -21.222 1.00 93.50 305 GLU A O 1
ATOM 2407 N N . MET A 1 306 ? -0.533 8.278 -21.781 1.00 88.31 306 MET A N 1
ATOM 2408 C CA . MET A 1 306 ? -1.154 7.772 -20.545 1.00 88.31 306 MET A CA 1
ATOM 2409 C C . MET A 1 306 ? -0.986 6.256 -20.369 1.00 88.31 306 MET A C 1
ATOM 2411 O O . MET A 1 306 ? -1.007 5.760 -19.240 1.00 88.31 306 MET A O 1
ATOM 2415 N N . SER A 1 307 ? -0.774 5.521 -21.465 1.00 95.19 307 SER A N 1
ATOM 2416 C CA . SER A 1 307 ? -0.539 4.074 -21.457 1.00 95.19 307 SER A CA 1
ATOM 2417 C C . SER A 1 307 ? 0.717 3.679 -20.675 1.00 95.19 307 SER A C 1
ATOM 2419 O O . SER A 1 307 ? 0.722 2.609 -20.065 1.00 95.19 307 SER A O 1
ATOM 2421 N N . ALA A 1 308 ? 1.738 4.548 -20.600 1.00 95.75 308 ALA A N 1
ATOM 2422 C CA . ALA A 1 308 ? 2.931 4.305 -19.787 1.00 95.75 308 ALA A CA 1
ATOM 2423 C C . ALA A 1 308 ? 2.564 4.030 -18.325 1.00 95.75 308 ALA A C 1
ATOM 2425 O O . ALA A 1 308 ? 3.044 3.070 -17.723 1.00 95.75 308 ALA A O 1
ATOM 2426 N N . HIS A 1 309 ? 1.671 4.853 -17.770 1.00 94.62 309 HIS A N 1
ATOM 2427 C CA . HIS A 1 309 ? 1.252 4.733 -16.382 1.00 94.62 309 HIS A CA 1
ATOM 2428 C C . HIS A 1 309 ? 0.470 3.439 -16.145 1.00 94.62 309 HIS A C 1
ATOM 2430 O O . HIS A 1 309 ? 0.758 2.727 -15.189 1.00 94.62 309 HIS A O 1
ATOM 2436 N N . SER A 1 310 ? -0.464 3.083 -17.033 1.00 96.56 310 SER A N 1
ATOM 2437 C CA . SER A 1 310 ? -1.230 1.834 -16.918 1.00 96.56 310 SER A CA 1
ATOM 2438 C C . SER A 1 310 ? -0.334 0.590 -16.960 1.00 96.56 310 SER A C 1
ATOM 2440 O O . SER A 1 310 ? -0.516 -0.327 -16.154 1.00 96.56 310 SER A O 1
ATOM 2442 N N . LEU A 1 311 ? 0.657 0.569 -17.858 1.00 98.06 311 LEU A N 1
ATOM 2443 C CA . LEU A 1 311 ? 1.619 -0.532 -17.973 1.00 98.06 311 LEU A CA 1
ATOM 2444 C C . LEU A 1 311 ? 2.498 -0.637 -16.717 1.00 98.06 311 LEU A C 1
ATOM 2446 O O . LEU A 1 311 ? 2.657 -1.728 -16.169 1.00 98.06 311 LEU A O 1
ATOM 2450 N N . LEU A 1 312 ? 3.000 0.496 -16.215 1.00 98.25 312 LEU A N 1
ATOM 2451 C CA . LEU A 1 312 ? 3.810 0.544 -14.997 1.00 98.25 312 LEU A CA 1
ATOM 2452 C C . LEU A 1 312 ? 3.025 0.179 -13.738 1.00 98.25 312 LEU A C 1
ATOM 2454 O O . LEU A 1 312 ? 3.539 -0.566 -12.913 1.00 98.25 312 LEU A O 1
ATOM 2458 N N . VAL A 1 313 ? 1.788 0.659 -13.580 1.00 97.88 313 VAL A N 1
ATOM 2459 C CA . VAL A 1 313 ? 0.940 0.298 -12.433 1.00 97.88 313 VAL A CA 1
ATOM 2460 C C . VAL A 1 313 ? 0.680 -1.200 -12.436 1.00 97.88 313 VAL A C 1
ATOM 2462 O O . VAL A 1 313 ? 0.877 -1.843 -11.410 1.00 97.88 313 VAL A O 1
ATOM 2465 N N . THR A 1 314 ? 0.299 -1.774 -13.581 1.00 97.62 314 THR A N 1
ATOM 2466 C CA . THR A 1 314 ? 0.029 -3.217 -13.656 1.00 97.62 314 THR A CA 1
ATOM 2467 C C . THR A 1 314 ? 1.283 -4.017 -13.308 1.00 97.62 314 THR A C 1
ATOM 2469 O O . THR A 1 314 ? 1.208 -4.940 -12.504 1.00 97.62 314 THR A O 1
ATOM 2472 N N . HIS A 1 315 ? 2.450 -3.633 -13.838 1.00 98.25 315 HIS A N 1
ATOM 2473 C CA . HIS A 1 315 ? 3.725 -4.258 -13.480 1.00 98.25 315 HIS A CA 1
ATOM 2474 C C . HIS A 1 315 ? 4.034 -4.136 -11.984 1.00 98.25 315 HIS A C 1
ATOM 2476 O O . HIS A 1 315 ? 4.223 -5.147 -11.314 1.00 98.25 315 HIS A O 1
ATOM 2482 N N . ASN A 1 316 ? 4.021 -2.922 -11.437 1.00 98.31 316 ASN A N 1
ATOM 2483 C CA . ASN A 1 316 ? 4.393 -2.655 -10.048 1.00 98.31 316 ASN A CA 1
ATOM 2484 C C . ASN A 1 316 ? 3.480 -3.368 -9.044 1.00 98.31 316 ASN A C 1
ATOM 2486 O O . ASN A 1 316 ? 3.965 -3.884 -8.038 1.00 98.31 316 ASN A O 1
ATOM 2490 N N . ILE A 1 317 ? 2.173 -3.423 -9.318 1.00 98.00 317 ILE A N 1
ATOM 2491 C CA . ILE A 1 317 ? 1.217 -4.153 -8.481 1.00 98.00 317 ILE A CA 1
ATOM 2492 C C . ILE A 1 317 ? 1.463 -5.661 -8.559 1.00 98.00 317 ILE A C 1
ATOM 2494 O O . ILE A 1 317 ? 1.450 -6.315 -7.522 1.00 98.00 317 ILE A O 1
ATOM 2498 N N . THR A 1 318 ? 1.760 -6.217 -9.739 1.00 97.88 318 THR A N 1
ATOM 2499 C CA . THR A 1 318 ? 2.113 -7.641 -9.866 1.00 97.88 318 THR A CA 1
ATOM 2500 C C . THR A 1 318 ? 3.409 -7.989 -9.128 1.00 97.88 318 THR A C 1
ATOM 2502 O O . THR A 1 318 ? 3.478 -9.046 -8.506 1.00 97.88 318 THR A O 1
ATOM 2505 N N . ILE A 1 319 ? 4.418 -7.110 -9.133 1.00 97.88 319 ILE A N 1
ATOM 2506 C CA . ILE A 1 319 ? 5.652 -7.317 -8.352 1.00 97.88 319 ILE A CA 1
ATOM 2507 C C . ILE A 1 319 ? 5.363 -7.288 -6.847 1.00 97.88 319 ILE A C 1
ATOM 2509 O O . ILE A 1 319 ? 5.839 -8.156 -6.116 1.00 97.88 319 ILE A O 1
ATOM 2513 N N . LEU A 1 320 ? 4.547 -6.339 -6.377 1.00 97.88 320 LEU A N 1
ATOM 2514 C CA . LEU A 1 320 ? 4.149 -6.273 -4.970 1.00 97.88 320 LEU A CA 1
ATOM 2515 C C . LEU A 1 320 ? 3.313 -7.493 -4.541 1.00 97.88 320 LEU A C 1
ATOM 2517 O O . LEU A 1 320 ? 3.522 -8.029 -3.454 1.00 97.88 320 LEU A O 1
ATOM 2521 N N . ASP A 1 321 ? 2.398 -7.958 -5.391 1.00 97.38 321 ASP A N 1
ATOM 2522 C CA . ASP A 1 321 ? 1.622 -9.176 -5.141 1.00 97.38 321 ASP A CA 1
ATOM 2523 C C . ASP A 1 321 ? 2.530 -10.411 -5.063 1.00 97.38 321 ASP A C 1
ATOM 2525 O O . ASP A 1 321 ? 2.453 -11.180 -4.102 1.00 97.38 321 ASP A O 1
ATOM 2529 N N . ALA A 1 322 ? 3.460 -10.563 -6.013 1.00 96.94 322 ALA A N 1
ATOM 2530 C CA . ALA A 1 322 ? 4.445 -11.638 -5.991 1.00 96.94 322 ALA A CA 1
ATOM 2531 C C . ALA A 1 322 ? 5.317 -11.592 -4.729 1.00 96.94 322 ALA A C 1
ATOM 2533 O O . ALA A 1 322 ? 5.559 -12.631 -4.119 1.00 96.94 322 ALA A O 1
ATOM 2534 N N . PHE A 1 323 ? 5.727 -10.401 -4.295 1.00 97.56 323 PHE A N 1
ATOM 2535 C CA . PHE A 1 323 ? 6.465 -10.199 -3.053 1.00 97.56 323 PHE A CA 1
ATOM 2536 C C . PHE A 1 323 ? 5.679 -10.678 -1.825 1.00 97.56 323 PHE A C 1
ATOM 2538 O O . PHE A 1 323 ? 6.178 -11.508 -1.065 1.00 97.56 323 PHE A O 1
ATOM 2545 N N . LEU A 1 324 ? 4.429 -10.231 -1.653 1.00 97.62 324 LEU A N 1
ATOM 2546 C CA . LEU A 1 324 ? 3.580 -10.651 -0.530 1.00 97.62 324 LEU A CA 1
ATOM 2547 C C . LEU A 1 324 ? 3.247 -12.150 -0.585 1.00 97.62 324 LEU A C 1
ATOM 2549 O O . LEU A 1 324 ? 3.228 -12.816 0.450 1.00 97.62 324 LEU A O 1
ATOM 2553 N N . ARG A 1 325 ? 3.019 -12.704 -1.781 1.00 96.50 325 ARG A N 1
ATOM 2554 C CA . ARG A 1 325 ? 2.836 -14.147 -2.006 1.00 96.50 325 ARG A CA 1
ATOM 2555 C C . ARG A 1 325 ? 4.063 -14.936 -1.572 1.00 96.50 325 ARG A C 1
ATOM 2557 O O . ARG A 1 325 ? 3.925 -15.924 -0.857 1.00 96.50 325 ARG A O 1
ATOM 2564 N N . ASN A 1 326 ? 5.253 -14.491 -1.957 1.00 95.31 326 ASN A N 1
ATOM 2565 C CA . ASN A 1 326 ? 6.482 -15.181 -1.603 1.00 95.31 326 ASN A CA 1
ATOM 2566 C C . ASN A 1 326 ? 6.799 -15.071 -0.105 1.00 95.31 326 ASN A C 1
ATOM 2568 O O . ASN A 1 326 ? 7.352 -16.017 0.447 1.00 95.31 326 ASN A O 1
ATOM 2572 N N . ILE A 1 327 ? 6.403 -13.982 0.567 1.00 96.12 327 ILE A N 1
ATOM 2573 C CA . ILE A 1 327 ? 6.463 -13.887 2.034 1.00 96.12 327 ILE A CA 1
ATOM 2574 C C . ILE A 1 327 ? 5.549 -14.934 2.676 1.00 96.12 327 ILE A C 1
ATOM 2576 O O . ILE A 1 327 ? 6.008 -15.677 3.536 1.00 96.12 327 ILE A O 1
ATOM 2580 N N . ARG A 1 328 ? 4.289 -15.063 2.237 1.00 95.94 328 ARG A N 1
ATOM 2581 C CA . ARG A 1 328 ? 3.380 -16.105 2.758 1.00 95.94 328 ARG A CA 1
ATOM 2582 C C . ARG A 1 328 ? 3.960 -17.509 2.564 1.00 95.94 328 ARG A C 1
ATOM 2584 O O . ARG A 1 328 ? 4.101 -18.244 3.533 1.00 95.94 328 ARG A O 1
ATOM 2591 N N . ASN A 1 329 ? 4.427 -17.817 1.353 1.00 94.12 329 ASN A N 1
ATOM 2592 C CA . ASN A 1 329 ? 5.083 -19.092 1.039 1.00 94.12 329 ASN A CA 1
ATOM 2593 C C . ASN A 1 329 ? 6.374 -19.330 1.840 1.00 94.12 329 ASN A C 1
ATOM 2595 O O . ASN A 1 329 ? 6.845 -20.460 1.918 1.00 94.12 329 ASN A O 1
ATOM 2599 N N . PHE A 1 330 ? 7.020 -18.273 2.337 1.00 93.56 330 PHE A N 1
ATOM 2600 C CA . PHE A 1 330 ? 8.192 -18.373 3.202 1.00 93.56 330 PHE A CA 1
ATOM 2601 C C . PHE A 1 330 ? 7.791 -18.673 4.646 1.00 93.56 330 PHE A C 1
ATOM 2603 O O . PHE A 1 330 ? 8.427 -19.499 5.289 1.00 93.56 330 PHE A O 1
ATOM 2610 N N . LEU A 1 331 ? 6.728 -18.034 5.138 1.00 92.44 331 LEU A N 1
ATOM 2611 C CA . LEU A 1 331 ? 6.202 -18.236 6.490 1.00 92.44 331 LEU A CA 1
ATOM 2612 C C . LEU A 1 331 ? 5.541 -19.608 6.684 1.00 92.44 331 LEU A C 1
ATOM 2614 O O . LEU A 1 331 ? 5.500 -20.097 7.805 1.00 92.44 331 LEU A O 1
ATOM 2618 N N . GLU A 1 332 ? 5.037 -20.223 5.613 1.00 92.31 332 GLU A N 1
ATOM 2619 C CA . GLU A 1 332 ? 4.453 -21.574 5.636 1.00 92.31 332 GLU A CA 1
ATOM 2620 C C . GLU A 1 332 ? 5.496 -22.705 5.731 1.00 92.31 332 GLU A C 1
ATOM 2622 O O . GLU A 1 332 ? 5.118 -23.863 5.904 1.00 92.31 332 GLU A O 1
ATOM 2627 N N . ARG A 1 333 ? 6.796 -22.406 5.596 1.00 88.12 333 ARG A N 1
ATOM 2628 C CA . ARG A 1 333 ? 7.865 -23.420 5.636 1.00 88.12 333 ARG A CA 1
ATOM 2629 C C . ARG A 1 333 ? 8.165 -23.877 7.061 1.00 88.12 333 ARG A C 1
ATOM 2631 O O . ARG A 1 333 ? 7.851 -23.193 8.032 1.00 88.12 333 ARG A O 1
ATOM 2638 N N . GLU A 1 334 ? 8.814 -25.033 7.169 1.00 74.38 334 GLU A N 1
ATOM 2639 C CA . GLU A 1 334 ? 9.198 -25.608 8.458 1.00 74.38 334 GLU A CA 1
ATOM 2640 C C . GLU A 1 334 ? 10.222 -24.715 9.201 1.00 74.38 334 GLU A C 1
ATOM 2642 O O . GLU A 1 334 ? 11.124 -24.158 8.566 1.00 74.38 334 GLU A O 1
ATOM 2647 N N . PRO A 1 335 ? 10.141 -24.590 10.543 1.00 70.06 335 PRO A N 1
ATOM 2648 C CA . PRO A 1 335 ? 10.960 -23.656 11.331 1.00 70.06 335 PRO A CA 1
ATOM 2649 C C . PRO A 1 335 ? 12.477 -23.893 11.290 1.00 70.06 335 PRO A C 1
ATOM 2651 O O . PRO A 1 335 ? 13.234 -23.007 11.683 1.00 70.06 335 PRO A O 1
ATOM 2654 N N . ASP A 1 336 ? 12.917 -25.074 10.846 1.00 65.81 336 ASP A N 1
ATOM 2655 C CA . ASP A 1 336 ? 14.331 -25.464 10.772 1.00 65.81 336 ASP A CA 1
ATOM 2656 C C . ASP A 1 336 ? 15.076 -24.830 9.572 1.00 65.81 336 ASP A C 1
ATOM 2658 O O . ASP A 1 336 ? 16.289 -25.001 9.424 1.00 65.81 336 ASP A O 1
ATOM 2662 N N . GLU A 1 337 ? 14.373 -24.088 8.707 1.00 72.25 337 GLU A N 1
ATOM 2663 C CA . GLU A 1 337 ? 14.949 -23.326 7.593 1.00 72.25 337 GLU A CA 1
ATOM 2664 C C . GLU A 1 337 ? 15.497 -21.938 8.012 1.00 72.25 337 GLU A C 1
ATOM 2666 O O . GLU A 1 337 ? 15.540 -21.553 9.181 1.00 72.25 337 GLU A O 1
ATOM 2671 N N . LEU A 1 338 ? 15.958 -21.153 7.030 1.00 81.31 338 LEU A N 1
ATOM 2672 C CA . LEU A 1 338 ? 16.398 -19.771 7.223 1.00 81.31 338 LEU A CA 1
ATOM 2673 C C . LEU A 1 338 ? 15.296 -18.946 7.911 1.00 81.31 338 LEU A C 1
ATOM 2675 O O . LEU A 1 338 ? 14.201 -18.802 7.375 1.00 81.31 338 LEU A O 1
ATOM 2679 N N . SER A 1 339 ? 15.583 -18.359 9.077 1.00 89.44 339 SER A N 1
ATOM 2680 C CA . SER A 1 339 ? 14.581 -17.547 9.780 1.00 89.44 339 SER A CA 1
ATOM 2681 C C . SER A 1 339 ? 14.176 -16.307 8.971 1.00 89.44 339 SER A C 1
ATOM 2683 O O . SER A 1 339 ? 15.007 -15.699 8.290 1.00 89.44 339 SER A O 1
ATOM 2685 N N . LEU A 1 340 ? 12.928 -15.851 9.130 1.00 91.06 340 LEU A N 1
ATOM 2686 C CA . LEU A 1 340 ? 12.442 -14.605 8.517 1.00 91.06 340 LEU A CA 1
ATOM 2687 C C . LEU A 1 340 ? 13.359 -13.415 8.829 1.00 91.06 340 LEU A C 1
ATOM 2689 O O . LEU A 1 340 ? 13.610 -12.577 7.972 1.00 91.06 340 LEU A O 1
ATOM 2693 N N . SER A 1 341 ? 13.887 -13.348 10.053 1.00 93.00 341 SER A N 1
ATOM 2694 C CA . SER A 1 341 ? 14.788 -12.269 10.467 1.00 93.00 341 SER A CA 1
ATOM 2695 C C . SER A 1 341 ? 16.078 -12.236 9.656 1.00 93.00 341 SER A C 1
ATOM 2697 O O . SER A 1 341 ? 16.560 -11.154 9.328 1.00 93.00 341 SER A O 1
ATOM 2699 N N . GLU A 1 342 ? 16.621 -13.408 9.347 1.00 92.75 342 GLU A N 1
ATOM 2700 C CA . GLU A 1 342 ? 17.856 -13.540 8.585 1.00 92.75 342 GLU A CA 1
ATOM 2701 C C . GLU A 1 342 ? 17.627 -13.232 7.102 1.00 92.75 342 GLU A C 1
ATOM 2703 O O . GLU A 1 342 ? 18.423 -12.527 6.482 1.00 92.75 342 GLU A O 1
ATOM 2708 N N . GLU A 1 343 ? 16.496 -13.665 6.546 1.00 94.19 343 GLU A N 1
ATOM 2709 C CA . GLU A 1 343 ? 16.138 -13.320 5.171 1.00 94.19 343 GLU A CA 1
ATOM 2710 C C . GLU A 1 343 ? 15.824 -11.823 5.011 1.00 94.19 343 GLU A C 1
ATOM 2712 O O . GLU A 1 343 ? 16.231 -11.213 4.026 1.00 94.19 343 GLU A O 1
ATOM 2717 N N . ILE A 1 344 ? 15.189 -11.183 6.000 1.00 94.62 344 ILE A N 1
ATOM 2718 C CA . ILE A 1 344 ? 14.993 -9.723 6.005 1.00 94.62 344 ILE A CA 1
ATOM 2719 C C . ILE A 1 344 ? 16.340 -8.994 6.033 1.00 94.62 344 ILE A C 1
ATOM 2721 O O . ILE A 1 344 ? 16.539 -8.072 5.245 1.00 94.62 344 ILE A O 1
ATOM 2725 N N . ARG A 1 345 ? 17.289 -9.428 6.876 1.00 92.94 345 ARG A N 1
ATOM 2726 C CA . ARG A 1 345 ? 18.649 -8.858 6.912 1.00 92.94 345 ARG A CA 1
ATOM 2727 C C . ARG A 1 345 ? 19.315 -8.950 5.539 1.00 92.94 345 ARG A C 1
ATOM 2729 O O . ARG A 1 345 ? 19.882 -7.981 5.043 1.00 92.94 345 ARG A O 1
ATOM 2736 N N . ARG A 1 346 ? 19.200 -10.105 4.888 1.00 93.25 346 ARG A N 1
ATOM 2737 C CA . ARG A 1 346 ? 19.735 -10.331 3.544 1.00 93.25 346 ARG A CA 1
ATOM 2738 C C . ARG A 1 346 ? 19.047 -9.469 2.481 1.00 93.25 346 ARG A C 1
ATOM 2740 O O . ARG A 1 346 ? 19.716 -8.948 1.586 1.00 93.25 346 ARG A O 1
ATOM 2747 N N . PHE A 1 347 ? 17.734 -9.280 2.581 1.00 94.44 347 PHE A N 1
ATOM 2748 C CA . PHE A 1 347 ? 16.986 -8.365 1.721 1.00 94.44 347 PHE A CA 1
ATOM 2749 C C . PHE A 1 347 ? 17.468 -6.917 1.893 1.00 94.44 347 PHE A C 1
ATOM 2751 O O . PHE A 1 347 ? 17.727 -6.238 0.899 1.00 94.44 347 PHE A O 1
ATOM 2758 N N . GLU A 1 348 ? 17.670 -6.462 3.132 1.00 92.56 348 GLU A N 1
ATOM 2759 C CA . GLU A 1 348 ? 18.219 -5.137 3.454 1.00 92.56 348 GLU A CA 1
ATOM 2760 C C . GLU A 1 348 ? 19.654 -4.945 2.947 1.00 92.56 348 GLU A C 1
ATOM 2762 O O . GLU A 1 348 ? 20.026 -3.836 2.565 1.00 92.56 348 GLU A O 1
ATOM 2767 N N . GLU A 1 349 ? 20.473 -5.996 2.932 1.00 92.19 349 GLU A N 1
ATOM 2768 C CA . GLU A 1 349 ? 21.825 -5.972 2.358 1.00 92.19 349 GLU A CA 1
ATOM 2769 C C . GLU A 1 349 ? 21.812 -5.941 0.828 1.00 92.19 349 GLU A C 1
ATOM 2771 O O . GLU A 1 349 ? 22.702 -5.352 0.215 1.00 92.19 349 GLU A O 1
ATOM 2776 N N . THR A 1 350 ? 20.785 -6.530 0.216 1.00 92.62 350 THR A N 1
ATOM 2777 C CA . THR A 1 350 ? 20.645 -6.616 -1.239 1.00 92.62 350 THR A CA 1
ATOM 2778 C C . THR A 1 350 ? 20.073 -5.334 -1.838 1.00 92.62 350 THR A C 1
ATOM 2780 O O . THR A 1 350 ? 20.601 -4.849 -2.840 1.00 92.62 350 THR A O 1
ATOM 2783 N N . TYR A 1 351 ? 19.008 -4.785 -1.246 1.00 93.19 351 TYR A N 1
ATOM 2784 C CA . TYR A 1 351 ? 18.236 -3.674 -1.806 1.00 93.19 351 TYR A CA 1
ATO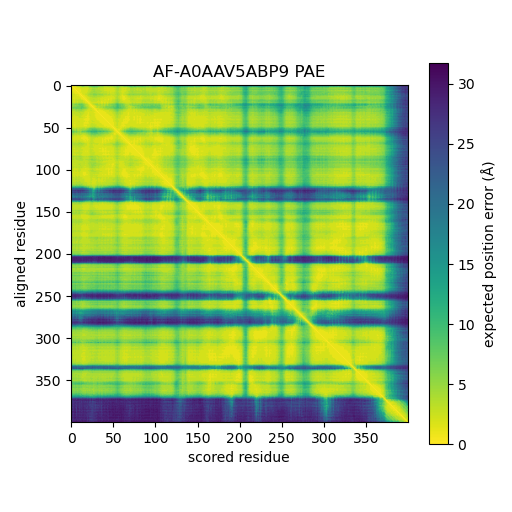M 2785 C C . TYR A 1 351 ? 18.381 -2.381 -0.997 1.00 93.19 351 TYR A C 1
ATOM 2787 O O . TYR A 1 351 ? 18.344 -2.389 0.234 1.00 93.19 351 TYR A O 1
ATOM 2795 N N . ASP A 1 352 ? 18.494 -1.251 -1.697 1.00 90.50 352 ASP A N 1
ATOM 2796 C CA . ASP A 1 352 ? 18.614 0.088 -1.121 1.00 90.50 352 ASP A CA 1
ATOM 2797 C C . ASP A 1 352 ? 17.372 0.464 -0.299 1.00 90.50 352 ASP A C 1
ATOM 2799 O O . ASP A 1 352 ? 16.267 0.576 -0.829 1.00 90.50 352 ASP A O 1
ATOM 2803 N N . SER A 1 353 ? 17.571 0.675 1.003 1.00 86.25 353 SER A N 1
ATOM 2804 C CA . SER A 1 353 ? 16.535 1.079 1.958 1.00 86.25 353 SER A CA 1
ATOM 2805 C C . SER A 1 353 ? 16.295 2.588 1.983 1.00 86.25 353 SER A C 1
ATOM 2807 O O . SER A 1 353 ? 15.259 3.029 2.478 1.00 86.25 353 SER A O 1
ATOM 2809 N N . GLU A 1 354 ? 17.231 3.387 1.457 1.00 83.75 354 GLU A N 1
ATOM 2810 C CA . GLU A 1 354 ? 17.113 4.850 1.435 1.00 83.75 354 GLU A CA 1
ATOM 2811 C C . GLU A 1 354 ? 16.210 5.345 0.298 1.00 83.75 354 GLU A C 1
ATOM 2813 O O . GLU A 1 354 ? 15.793 6.504 0.300 1.00 83.75 354 GLU A O 1
ATOM 2818 N N . LEU A 1 355 ? 15.870 4.458 -0.646 1.00 85.12 355 LEU A N 1
ATOM 2819 C CA . LEU A 1 355 ? 14.958 4.710 -1.762 1.00 85.12 355 LEU A CA 1
ATOM 2820 C C . LEU A 1 355 ? 15.367 5.929 -2.599 1.00 85.12 355 LEU A C 1
ATOM 2822 O O . LEU A 1 355 ? 14.514 6.692 -3.059 1.00 85.12 355 LEU A O 1
ATOM 2826 N N . GLN A 1 356 ? 16.669 6.097 -2.844 1.00 85.19 356 GLN A N 1
ATOM 2827 C CA . GLN A 1 356 ? 17.194 7.224 -3.630 1.00 85.19 356 GLN A CA 1
ATOM 2828 C C . GLN A 1 356 ? 16.601 7.267 -5.048 1.00 85.19 356 GLN A C 1
ATOM 2830 O O . GLN A 1 356 ? 16.447 8.335 -5.650 1.00 85.19 356 GLN A O 1
ATOM 2835 N N . ILE A 1 357 ? 16.209 6.105 -5.577 1.00 90.69 357 ILE A N 1
ATOM 2836 C CA . ILE A 1 357 ? 15.475 6.002 -6.836 1.00 90.69 357 ILE A CA 1
ATOM 2837 C C . ILE A 1 357 ? 14.161 6.789 -6.841 1.00 90.69 357 ILE A C 1
ATOM 2839 O O . ILE A 1 357 ? 13.837 7.391 -7.860 1.00 90.69 357 ILE A O 1
ATOM 2843 N N . LEU A 1 358 ? 13.417 6.834 -5.731 1.00 89.31 358 LEU A N 1
ATOM 2844 C CA . LEU A 1 358 ? 12.156 7.576 -5.669 1.00 89.31 358 LEU A CA 1
ATOM 2845 C C . LEU A 1 358 ? 12.402 9.080 -5.832 1.00 89.31 358 LEU A C 1
ATOM 2847 O O . LEU A 1 358 ? 11.703 9.741 -6.598 1.00 89.31 358 LEU A O 1
ATOM 2851 N N . ASP A 1 359 ? 13.422 9.612 -5.154 1.00 86.94 359 ASP A N 1
ATOM 2852 C CA . ASP A 1 359 ? 13.777 11.033 -5.219 1.00 86.94 359 ASP A CA 1
ATOM 2853 C C . ASP A 1 359 ? 14.258 11.425 -6.624 1.00 86.94 359 ASP A C 1
ATOM 2855 O O . ASP A 1 359 ? 13.802 12.421 -7.195 1.00 86.94 359 ASP A O 1
ATOM 2859 N N . THR A 1 360 ? 15.146 10.617 -7.207 1.00 91.19 360 THR A N 1
ATOM 2860 C CA . THR A 1 360 ? 15.679 10.867 -8.554 1.00 91.19 360 THR A CA 1
ATOM 2861 C C . THR A 1 360 ? 14.600 10.743 -9.628 1.00 91.19 360 THR A C 1
ATOM 2863 O O . THR A 1 360 ? 14.489 11.627 -10.475 1.00 91.19 360 THR A O 1
ATOM 2866 N N . ALA A 1 361 ? 13.749 9.717 -9.565 1.00 92.75 361 ALA A N 1
ATOM 2867 C CA . ALA A 1 361 ? 12.644 9.532 -10.501 1.00 92.75 361 ALA A CA 1
ATOM 2868 C C . ALA A 1 361 ? 11.595 10.638 -10.387 1.00 92.75 361 ALA A C 1
ATOM 2870 O O . ALA A 1 361 ? 11.136 11.154 -11.404 1.00 92.75 361 ALA A O 1
ATOM 2871 N N . ARG A 1 362 ? 11.266 11.081 -9.167 1.00 91.56 362 ARG A 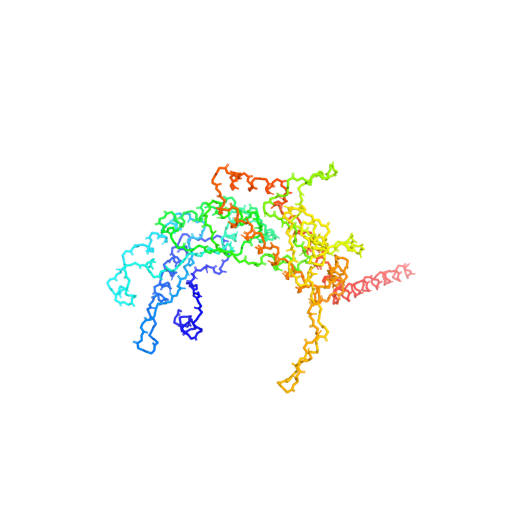N 1
ATOM 2872 C CA . ARG A 1 362 ? 10.373 12.226 -8.967 1.00 91.56 362 ARG A CA 1
ATOM 2873 C C . ARG A 1 362 ? 10.942 13.495 -9.602 1.00 91.56 362 ARG A C 1
ATOM 2875 O O . ARG A 1 362 ? 10.196 14.228 -10.245 1.00 91.56 362 ARG A O 1
ATOM 2882 N N . ALA A 1 363 ? 12.240 13.757 -9.449 1.00 90.88 363 ALA A N 1
ATOM 2883 C CA . ALA A 1 363 ? 12.890 14.897 -10.094 1.00 90.88 363 ALA A CA 1
ATOM 2884 C C . ALA A 1 363 ? 12.859 14.784 -11.630 1.00 90.88 363 ALA A C 1
ATOM 2886 O O . ALA A 1 363 ? 12.549 15.766 -12.308 1.00 90.88 363 ALA A O 1
ATOM 2887 N N . SER A 1 364 ? 13.113 13.591 -12.180 1.00 91.44 364 SER A N 1
ATOM 2888 C CA . SER A 1 364 ? 12.996 13.324 -13.620 1.00 91.44 364 SER A CA 1
ATOM 2889 C C . SER A 1 364 ? 11.571 13.542 -14.134 1.00 91.44 364 SER A C 1
ATOM 2891 O O . SER A 1 364 ? 11.381 14.240 -15.127 1.00 91.44 364 SER A O 1
ATOM 2893 N N . TRP A 1 365 ? 10.571 13.017 -13.423 1.00 91.06 365 TRP A N 1
ATOM 2894 C CA . TRP A 1 365 ? 9.155 13.201 -13.729 1.00 91.06 365 TRP A CA 1
ATOM 2895 C C . TRP A 1 365 ? 8.770 14.684 -13.750 1.00 91.06 365 TRP A C 1
ATOM 2897 O O . TRP A 1 365 ? 8.206 15.147 -14.738 1.00 91.06 365 TRP A O 1
ATOM 2907 N N . VAL A 1 366 ? 9.145 15.454 -12.717 1.00 88.00 366 VAL A N 1
ATOM 2908 C CA . VAL A 1 366 ? 8.904 16.909 -12.673 1.00 88.00 366 VAL A CA 1
ATOM 2909 C C . VAL A 1 366 ? 9.584 17.614 -13.846 1.00 88.00 366 VAL A C 1
ATOM 2911 O O . VAL A 1 366 ? 8.978 18.479 -14.469 1.00 88.00 366 VAL A O 1
ATOM 2914 N N . SER A 1 367 ? 10.825 17.250 -14.177 1.00 86.69 367 SER A N 1
ATOM 2915 C CA . SER A 1 367 ? 11.556 17.838 -15.306 1.00 86.69 367 SER A CA 1
ATOM 2916 C C . SER A 1 367 ? 10.825 17.631 -16.637 1.00 86.69 367 SER A C 1
ATOM 2918 O O . SER A 1 367 ? 10.628 18.584 -17.396 1.00 86.69 367 SER A O 1
ATOM 2920 N N . VAL A 1 368 ? 10.365 16.404 -16.900 1.00 84.06 368 VAL A N 1
ATOM 2921 C CA . VAL A 1 368 ? 9.642 16.060 -18.130 1.00 84.06 368 VAL A CA 1
ATOM 2922 C C . VAL A 1 368 ? 8.249 16.691 -18.151 1.00 84.06 368 VAL A C 1
ATOM 2924 O O . VAL A 1 368 ? 7.855 17.260 -19.166 1.00 84.06 368 VAL A O 1
ATOM 2927 N N . ASP A 1 369 ? 7.521 16.700 -17.034 1.00 80.75 369 ASP A N 1
ATOM 2928 C CA . ASP A 1 369 ? 6.217 17.368 -16.953 1.00 80.75 369 ASP A CA 1
ATOM 2929 C C . ASP A 1 369 ? 6.335 18.892 -17.140 1.00 80.75 369 ASP A C 1
ATOM 2931 O O . ASP A 1 369 ? 5.545 19.499 -17.856 1.00 80.75 369 ASP A O 1
ATOM 2935 N N . LEU A 1 370 ? 7.398 19.520 -16.625 1.00 72.69 370 LEU A N 1
ATOM 2936 C CA . LEU A 1 370 ? 7.716 20.928 -16.903 1.00 72.69 370 LEU A CA 1
ATOM 2937 C C . LEU A 1 370 ? 8.178 21.177 -18.351 1.00 72.69 370 LEU A C 1
ATOM 2939 O O . LEU A 1 370 ? 8.164 22.325 -18.815 1.00 72.69 370 LEU A O 1
ATOM 2943 N N . ALA A 1 371 ? 8.639 20.152 -19.070 1.00 68.38 371 ALA A N 1
ATOM 2944 C CA . ALA A 1 371 ? 8.922 20.235 -20.503 1.00 68.38 371 ALA A CA 1
ATOM 2945 C C . ALA A 1 371 ? 7.632 20.197 -21.346 1.00 68.38 371 ALA A C 1
ATOM 2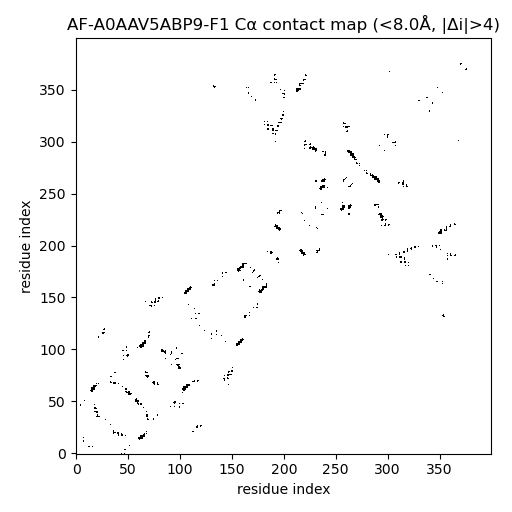947 O O . ALA A 1 371 ? 7.609 20.724 -22.463 1.00 68.38 371 ALA A O 1
ATOM 2948 N N . ARG A 1 372 ? 6.536 19.671 -20.785 1.00 67.56 372 ARG A N 1
ATOM 2949 C CA . ARG A 1 372 ? 5.196 19.649 -21.376 1.00 67.56 372 ARG A CA 1
ATOM 2950 C C . ARG A 1 372 ? 4.542 21.034 -21.323 1.00 67.56 372 ARG A C 1
ATOM 2952 O O . ARG A 1 372 ? 4.345 21.626 -20.264 1.00 67.56 372 ARG A O 1
ATOM 2959 N N . GLY A 1 373 ? 4.105 21.555 -22.469 1.00 62.25 373 GLY A N 1
ATOM 2960 C CA . GLY A 1 373 ? 3.198 22.712 -22.515 1.00 62.25 373 GLY A CA 1
ATOM 2961 C C . GLY A 1 373 ? 3.721 23.982 -21.820 1.00 62.25 373 GLY A C 1
ATOM 2962 O O . GLY A 1 373 ? 4.891 24.322 -21.955 1.00 62.25 373 GLY A O 1
ATOM 2963 N N . LYS A 1 374 ? 2.839 24.733 -21.133 1.00 51.16 374 LYS A N 1
ATOM 2964 C CA . LYS A 1 374 ? 3.023 26.132 -20.668 1.00 51.16 374 LYS A CA 1
ATOM 2965 C C . LYS A 1 374 ? 4.385 26.472 -20.035 1.00 51.16 374 LYS A C 1
ATOM 2967 O O . LYS A 1 374 ? 4.765 27.630 -20.130 1.00 51.16 374 LYS A O 1
ATOM 2972 N N . GLY A 1 375 ? 5.122 25.524 -19.448 1.00 54.44 375 GLY A N 1
ATOM 2973 C CA . GLY A 1 375 ? 6.488 25.739 -18.945 1.00 54.44 375 GLY A CA 1
ATOM 2974 C C . GLY A 1 375 ? 7.518 26.032 -20.044 1.00 54.44 375 GLY A C 1
ATOM 2975 O O . GLY A 1 375 ? 8.346 26.926 -19.887 1.00 54.44 375 GLY A O 1
ATOM 2976 N N . ARG A 1 376 ? 7.425 25.369 -21.204 1.00 58.75 376 ARG A N 1
ATOM 2977 C CA . ARG A 1 376 ? 8.214 25.715 -22.398 1.00 58.75 376 ARG A CA 1
ATOM 2978 C C . ARG A 1 376 ? 7.828 27.095 -22.931 1.00 58.75 376 ARG A C 1
ATOM 2980 O O . ARG A 1 376 ? 8.706 27.921 -23.120 1.00 58.75 376 ARG A O 1
ATOM 2987 N N . LEU A 1 377 ? 6.531 27.372 -23.080 1.00 55.78 377 LEU A N 1
ATOM 2988 C CA . LEU A 1 377 ? 6.038 28.674 -23.557 1.00 55.78 377 LEU A CA 1
ATOM 2989 C C . LEU A 1 377 ? 6.360 29.826 -22.587 1.00 55.78 377 LEU A C 1
ATOM 2991 O O . LEU A 1 377 ? 6.598 30.946 -23.024 1.00 55.78 377 LEU A O 1
ATOM 2995 N N . ALA A 1 378 ? 6.358 29.576 -21.275 1.00 59.88 378 ALA A N 1
ATOM 2996 C CA . ALA A 1 378 ? 6.733 30.553 -20.256 1.00 59.88 378 ALA A CA 1
ATOM 2997 C C . ALA A 1 378 ? 8.237 30.843 -20.299 1.00 59.88 378 ALA A C 1
ATOM 2999 O O . ALA A 1 378 ? 8.605 32.011 -20.345 1.00 59.88 378 ALA A O 1
ATOM 3000 N N . ARG A 1 379 ? 9.086 29.809 -20.402 1.00 66.25 379 ARG A N 1
ATOM 3001 C CA . ARG A 1 379 ? 10.536 29.975 -20.594 1.00 66.25 379 ARG A CA 1
ATOM 3002 C C . ARG A 1 379 ? 10.872 30.652 -21.919 1.00 66.25 379 ARG A C 1
ATOM 3004 O O . ARG A 1 379 ? 11.726 31.523 -21.940 1.00 66.25 379 ARG A O 1
ATOM 3011 N N . GLU A 1 380 ? 10.183 30.309 -23.008 1.00 66.69 380 GLU A N 1
ATOM 3012 C CA . GLU A 1 380 ? 10.327 30.990 -24.303 1.00 66.69 380 GLU A CA 1
ATOM 3013 C C . GLU A 1 380 ? 9.913 32.469 -24.198 1.00 66.69 380 GLU A C 1
ATOM 3015 O O . GLU A 1 380 ? 10.604 33.333 -24.728 1.00 66.69 380 GLU A O 1
ATOM 3020 N N . ARG A 1 381 ? 8.842 32.795 -23.456 1.00 71.56 381 ARG A N 1
ATOM 3021 C CA . ARG A 1 381 ? 8.433 34.188 -23.188 1.00 71.56 381 ARG A CA 1
ATOM 3022 C C . ARG A 1 381 ? 9.406 34.940 -22.279 1.00 71.56 381 ARG A C 1
ATOM 3024 O O . ARG A 1 381 ? 9.626 36.126 -22.498 1.00 71.56 381 ARG A O 1
ATOM 3031 N N . GLU A 1 382 ? 9.961 34.296 -21.259 1.00 76.81 382 GLU A N 1
ATOM 3032 C CA . GLU A 1 382 ? 10.950 34.897 -20.354 1.00 76.81 382 GLU A CA 1
ATOM 3033 C C . GLU A 1 382 ? 12.296 35.106 -21.049 1.00 76.81 382 GLU A C 1
ATOM 3035 O O . GLU A 1 382 ? 12.867 36.189 -20.943 1.00 76.81 382 GLU A O 1
ATOM 3040 N N . ALA A 1 383 ? 12.751 34.128 -21.833 1.00 77.12 383 ALA A N 1
ATOM 3041 C CA . ALA A 1 383 ? 13.937 34.246 -22.673 1.00 77.12 383 ALA A CA 1
ATOM 3042 C C . ALA A 1 383 ? 13.760 35.332 -23.746 1.00 77.12 383 ALA A C 1
ATOM 3044 O O . ALA A 1 383 ? 14.677 36.117 -23.967 1.00 77.12 383 ALA A O 1
ATOM 3045 N N . ALA A 1 384 ? 12.572 35.446 -24.356 1.00 73.56 384 ALA A N 1
ATOM 3046 C CA . ALA A 1 384 ? 12.258 36.531 -25.286 1.00 73.56 384 ALA A CA 1
ATOM 3047 C C . ALA A 1 384 ? 12.291 37.910 -24.603 1.00 73.56 384 ALA A C 1
ATOM 3049 O O . ALA A 1 384 ? 12.903 38.830 -25.134 1.00 73.56 384 ALA A O 1
ATOM 3050 N N . LYS A 1 385 ? 11.717 38.045 -23.397 1.00 81.56 385 LYS A N 1
ATOM 3051 C CA . LYS A 1 385 ? 11.784 39.291 -22.610 1.00 81.56 385 LYS A CA 1
ATOM 3052 C C . LYS A 1 385 ? 13.210 39.656 -22.193 1.00 81.56 385 LYS A C 1
ATOM 3054 O O . LYS A 1 385 ? 13.563 40.830 -22.180 1.00 81.56 385 LYS A O 1
ATOM 3059 N N . GLN A 1 386 ? 14.033 38.671 -21.836 1.00 76.56 386 GLN A N 1
ATOM 3060 C CA . GLN A 1 386 ? 15.441 38.906 -21.510 1.00 76.56 386 GLN A CA 1
ATOM 3061 C C . GLN A 1 386 ? 16.248 39.319 -22.743 1.00 76.56 386 GLN A C 1
ATOM 3063 O O . GLN A 1 386 ? 17.035 40.254 -22.651 1.00 76.56 386 GLN A O 1
ATOM 3068 N N . ALA A 1 387 ? 16.021 38.687 -23.896 1.00 73.81 387 ALA A N 1
ATOM 3069 C CA . ALA A 1 387 ? 16.664 39.072 -25.150 1.00 73.81 387 ALA A CA 1
ATOM 3070 C C . ALA A 1 387 ? 16.257 40.488 -25.602 1.00 73.81 387 ALA A C 1
ATOM 3072 O O . ALA A 1 387 ? 17.109 41.251 -26.048 1.00 73.81 387 ALA A O 1
ATOM 3073 N N . GLU A 1 388 ? 14.986 40.863 -25.431 1.00 75.00 388 GLU A N 1
ATOM 3074 C CA . GLU A 1 388 ? 14.481 42.211 -25.723 1.00 75.00 388 GLU A CA 1
ATOM 3075 C C . GLU A 1 388 ? 15.117 43.266 -24.805 1.00 75.00 388 GLU A C 1
ATOM 3077 O O . GLU A 1 388 ? 15.597 44.289 -25.285 1.00 75.00 388 GLU A O 1
ATOM 3082 N N . ASN A 1 389 ? 15.233 42.985 -23.503 1.00 72.19 389 ASN A N 1
ATOM 3083 C CA . ASN A 1 389 ? 15.922 43.877 -22.567 1.00 72.19 389 ASN A CA 1
ATOM 3084 C C . ASN A 1 389 ? 17.414 44.042 -22.896 1.00 72.19 389 ASN A C 1
ATOM 3086 O O . ASN A 1 389 ? 17.933 45.149 -22.802 1.00 72.19 389 ASN A O 1
ATOM 3090 N N . VAL A 1 390 ? 18.100 42.970 -23.308 1.00 74.38 390 VAL A N 1
ATOM 3091 C CA . VAL A 1 390 ? 19.514 43.033 -23.721 1.00 74.38 390 VAL A CA 1
ATOM 3092 C C . VAL A 1 390 ? 19.680 43.839 -25.013 1.00 74.38 390 VAL A C 1
ATOM 3094 O O . VAL A 1 390 ? 20.607 44.639 -25.108 1.00 74.38 390 VAL A O 1
ATOM 3097 N N . ALA A 1 391 ? 18.765 43.690 -25.975 1.00 67.81 391 ALA A N 1
ATOM 3098 C CA . ALA A 1 391 ? 18.778 44.464 -27.215 1.00 67.81 391 ALA A CA 1
ATOM 3099 C C . ALA A 1 391 ? 18.532 45.963 -26.965 1.00 67.81 391 ALA A C 1
ATOM 3101 O O . ALA A 1 391 ? 19.241 46.799 -27.523 1.00 67.81 391 ALA A O 1
ATOM 3102 N N . ILE A 1 392 ? 17.586 46.301 -26.078 1.00 68.12 392 ILE A N 1
ATOM 3103 C CA . ILE A 1 392 ? 17.318 47.686 -25.663 1.00 68.12 392 ILE A CA 1
ATOM 3104 C C . ILE A 1 392 ? 18.560 48.286 -24.992 1.00 68.12 392 ILE A C 1
ATOM 3106 O O . ILE A 1 392 ? 18.950 49.403 -25.334 1.00 68.12 392 ILE A O 1
ATOM 3110 N N . GLN A 1 393 ? 19.215 47.534 -24.103 1.00 59.62 393 GLN A N 1
ATOM 3111 C CA . GLN A 1 393 ? 20.446 47.960 -23.435 1.00 59.62 393 GLN A CA 1
ATOM 3112 C C . GLN A 1 393 ? 21.566 48.257 -24.451 1.00 59.62 393 GLN A C 1
ATOM 3114 O O . GLN A 1 393 ? 22.182 49.315 -24.374 1.00 59.62 393 GLN A O 1
ATOM 3119 N N . SER A 1 394 ? 21.764 47.396 -25.460 1.00 60.00 394 SER A N 1
ATOM 3120 C CA . SER A 1 394 ? 22.789 47.618 -26.493 1.00 60.00 394 SER A CA 1
ATOM 3121 C C . SER A 1 394 ? 22.512 48.829 -27.390 1.00 60.00 394 SER A C 1
ATOM 3123 O O . SER A 1 394 ? 23.443 49.535 -27.755 1.00 60.00 394 SER A O 1
ATOM 3125 N N . THR A 1 395 ? 21.245 49.127 -27.707 1.00 60.38 395 THR A N 1
ATOM 3126 C CA . THR A 1 395 ? 20.892 50.336 -28.479 1.00 60.38 395 THR A CA 1
ATOM 3127 C C . THR A 1 395 ? 21.065 51.634 -27.692 1.00 60.38 395 THR A C 1
ATOM 3129 O O . THR A 1 395 ? 21.289 52.681 -28.291 1.00 60.38 395 THR A O 1
ATOM 3132 N N . VAL A 1 396 ? 20.951 51.592 -26.361 1.00 58.66 396 VAL A N 1
ATOM 3133 C CA . VAL A 1 396 ? 21.207 52.765 -25.509 1.00 58.66 396 VAL A CA 1
ATOM 3134 C C . VAL A 1 396 ? 22.710 53.036 -25.406 1.00 58.66 396 VAL A C 1
ATOM 3136 O O . VAL A 1 396 ? 23.109 54.197 -25.431 1.00 58.66 396 VAL A O 1
ATOM 3139 N N . ASP A 1 397 ? 23.531 51.984 -25.375 1.00 55.41 397 ASP A N 1
ATOM 3140 C CA . ASP A 1 397 ? 24.994 52.091 -25.323 1.00 55.41 397 ASP A CA 1
ATOM 3141 C C . ASP A 1 397 ? 25.630 52.528 -26.663 1.00 55.41 397 ASP A C 1
ATOM 3143 O O . ASP A 1 397 ? 26.728 53.073 -26.654 1.00 55.41 397 ASP A O 1
ATOM 3147 N N . GLU A 1 398 ? 24.960 52.344 -27.810 1.00 53.59 398 GLU A N 1
ATOM 3148 C CA . GLU A 1 398 ? 25.424 52.843 -29.126 1.00 53.59 398 GLU A CA 1
ATOM 3149 C C . GLU A 1 398 ? 25.014 54.301 -29.430 1.00 53.59 398 GLU A C 1
ATOM 3151 O O . GLU A 1 398 ? 25.534 54.909 -30.368 1.00 53.59 398 GLU A O 1
ATOM 3156 N N . CYS A 1 399 ? 24.077 54.877 -28.666 1.00 48.41 399 CYS A N 1
ATOM 3157 C CA . CYS A 1 399 ? 23.612 56.264 -28.831 1.00 48.41 399 CYS A CA 1
ATOM 3158 C C . CYS A 1 399 ? 24.239 57.265 -27.838 1.00 48.41 399 CYS A C 1
ATOM 3160 O O . CYS A 1 399 ? 23.927 58.458 -27.914 1.00 48.41 399 CYS A O 1
ATOM 3162 N N . LEU A 1 400 ? 25.101 56.794 -26.934 1.00 41.41 400 LEU A N 1
ATOM 3163 C CA . LEU A 1 400 ? 25.957 57.590 -26.043 1.00 41.41 400 LEU A CA 1
ATOM 3164 C C . LEU A 1 400 ? 27.398 57.573 -26.559 1.00 41.41 400 LEU A C 1
ATOM 3166 O O . LEU A 1 400 ? 28.069 58.622 -26.413 1.00 41.41 400 LEU A O 1
#

Organism: NCBI:txid1419009

Radius of gyration: 27.05 Å; Cα contacts (8 Å, |Δi|>4): 539; chains: 1; bounding box: 68×88×65 Å

Mean predicted aligned error: 9.08 Å

Sequence (400 aa):
MHAYRSYATAVLPDIIFSLPDIPFTPPPYSQKRITKSIERSLCYLLDILKPVEINNVLYRLNVFVQMVGGIKETARSAFATTLLGELEPNEKEQTLLNNLDAGISGYVFDLVPLRQSLRAETDPTDSPTPIYRPTFTKSLPSLLKASLQSLPSDKPRIVNTTLSPHEILMLIKDIGIDVFDSFWAQQAASWGIALDFIFPAPSFRTSPSQTGKRQIGHNLYDSKFSNDFNRLSDDFLDGLSYSKQKQSSSSKEATDVCSCSACSPIWSNKPLCHSVAEMPDTHSEPELAPPYTRAYIHHLLHTHEMSAHSLLVTHNITILDAFLRNIRNFLEREPDELSLSEEIRRFEETYDSELQILDTARASWVSVDLARGKGRLAREREAAKQAENVAIQSTVDECL

pLDDT: mean 86.96, std 13.87, range [40.06, 98.5]

InterPro domains:
  IPR002616 tRNA-guanine(15) transglycosylase-like [PF01702] (142-333)
  IPR036511 Queuine tRNA-ribosyltransferase-like [G3DSA:3.20.20.105] (2-356)
  IPR036511 Queuine tRNA-ribosyltransferase-like [SSF51713] (9-332)
  IPR050852 Queuine tRNA-ribosyltransferase [PTHR46064] (3-334)

Nearest PDB structures (foldseek):
  6ygo-assembly1_A-2  TM=7.936E-01  e=4.703E-10  Zymomonas mobilis subsp. mobilis ZM4 = ATCC 31821
  4q8w-assembly1_A-2  TM=7.999E-01  e=6.497E-10  Zymomonas mobilis subsp. mobilis ZM4 = ATCC 31821
  3tll-assembly1_A-2  TM=7.976E-01  e=7.636E-10  Zymomonas mobilis
  4e2v-assembly1_A-2  TM=7.897E-01  e=6.156E-10  Zymomonas mobilis
  4h6e-assembly1_A-2  TM=7.905E-01  e=6.156E-10  Zymomonas mobilis subsp. mobilis ZM4 = ATCC 31821